Protein AF-A0AAU7E7T4-F1 (afdb_monomer_lite)

Structure (mmCIF, N/CA/C/O backbone):
data_AF-A0AAU7E7T4-F1
#
_entry.id   AF-A0AAU7E7T4-F1
#
loop_
_atom_site.group_PDB
_atom_site.id
_atom_site.type_symbol
_atom_site.label_atom_id
_atom_site.label_alt_id
_atom_site.label_comp_id
_atom_site.label_asym_id
_atom_site.label_entity_id
_atom_site.label_seq_id
_atom_site.pdbx_PDB_ins_code
_atom_site.Cartn_x
_atom_site.Cartn_y
_atom_site.Cartn_z
_atom_site.occupancy
_atom_site.B_iso_or_equiv
_atom_site.auth_seq_id
_atom_site.auth_comp_id
_atom_site.auth_asym_id
_atom_site.auth_atom_id
_atom_site.pdbx_PDB_model_num
ATOM 1 N N . MET A 1 1 ? 38.487 -10.886 -16.137 1.00 56.91 1 MET A N 1
ATOM 2 C CA . MET A 1 1 ? 37.090 -10.856 -15.664 1.00 56.91 1 MET A CA 1
ATOM 3 C C . MET A 1 1 ? 36.804 -9.420 -15.278 1.00 56.91 1 MET A C 1
ATOM 5 O O . MET A 1 1 ? 37.595 -8.871 -14.516 1.00 56.91 1 MET A O 1
ATOM 9 N N . SER A 1 2 ? 35.806 -8.780 -15.891 1.00 64.19 2 SER A N 1
ATOM 10 C CA . SER A 1 2 ? 35.296 -7.503 -15.384 1.00 64.19 2 SER A CA 1
ATOM 11 C C . SER A 1 2 ? 34.787 -7.747 -13.966 1.00 64.19 2 SER A C 1
ATOM 13 O O . SER A 1 2 ? 34.156 -8.765 -13.691 1.00 64.19 2 SER A O 1
ATOM 15 N N . ASP A 1 3 ? 35.169 -6.873 -13.043 1.00 92.00 3 ASP A N 1
ATOM 16 C CA . ASP A 1 3 ? 34.709 -6.958 -11.664 1.00 92.00 3 ASP A CA 1
ATOM 17 C C . ASP A 1 3 ? 33.336 -6.277 -11.621 1.00 92.00 3 ASP A C 1
ATOM 19 O O . ASP A 1 3 ? 33.257 -5.055 -11.768 1.00 92.00 3 ASP A O 1
ATOM 23 N N . THR A 1 4 ? 32.261 -7.060 -11.518 1.00 95.50 4 THR A N 1
ATOM 24 C CA . THR A 1 4 ? 30.876 -6.568 -11.594 1.00 95.50 4 THR A CA 1
ATOM 25 C C . THR A 1 4 ? 30.147 -6.663 -10.252 1.00 95.50 4 THR A C 1
ATOM 27 O O . THR A 1 4 ? 30.606 -7.309 -9.305 1.00 95.50 4 THR A O 1
ATOM 30 N N . TYR A 1 5 ? 29.017 -5.965 -10.130 1.00 96.19 5 TYR A N 1
ATOM 31 C CA . TYR A 1 5 ? 28.064 -6.114 -9.025 1.00 96.19 5 TYR A CA 1
ATOM 32 C C . TYR A 1 5 ? 26.619 -6.041 -9.532 1.00 96.19 5 TYR A C 1
ATOM 34 O O . TYR A 1 5 ? 26.362 -5.480 -10.593 1.00 96.19 5 TYR A O 1
ATOM 42 N N . MET A 1 6 ? 25.675 -6.607 -8.773 1.00 97.19 6 MET A N 1
ATOM 43 C CA . MET A 1 6 ? 24.253 -6.618 -9.134 1.00 97.19 6 MET A CA 1
ATOM 44 C C . MET A 1 6 ? 23.502 -5.445 -8.510 1.00 97.19 6 MET A C 1
ATOM 46 O O . MET A 1 6 ? 23.597 -5.208 -7.302 1.00 97.19 6 MET A O 1
ATOM 50 N N . ILE A 1 7 ? 22.670 -4.782 -9.310 1.00 97.50 7 ILE A N 1
ATOM 51 C CA . ILE A 1 7 ? 21.634 -3.861 -8.828 1.00 97.50 7 ILE A CA 1
ATOM 52 C C . ILE A 1 7 ? 20.259 -4.314 -9.317 1.00 97.50 7 ILE A C 1
ATOM 54 O O . ILE A 1 7 ? 20.142 -4.974 -10.345 1.00 97.50 7 ILE A O 1
ATOM 58 N N . TYR A 1 8 ? 19.209 -3.967 -8.571 1.00 97.06 8 TYR A N 1
ATOM 59 C CA . TYR A 1 8 ? 17.855 -4.474 -8.812 1.00 97.06 8 TYR A CA 1
ATOM 60 C C . TYR A 1 8 ? 16.842 -3.353 -9.008 1.00 97.06 8 TYR A C 1
ATOM 62 O O . TYR A 1 8 ? 16.699 -2.470 -8.150 1.00 97.06 8 TYR A O 1
ATOM 70 N N . ALA A 1 9 ? 16.065 -3.471 -10.081 1.00 97.12 9 ALA A N 1
ATOM 71 C CA . ALA A 1 9 ? 14.915 -2.635 -10.383 1.00 97.12 9 ALA A CA 1
ATOM 72 C C . ALA A 1 9 ? 13.805 -2.812 -9.312 1.00 97.12 9 ALA A C 1
ATOM 74 O O . ALA A 1 9 ? 13.878 -3.707 -8.453 1.00 97.12 9 ALA A O 1
ATOM 75 N N . PRO A 1 10 ? 12.761 -1.965 -9.282 1.00 96.56 10 PRO A N 1
ATOM 76 C CA . PRO A 1 10 ? 11.707 -2.055 -8.273 1.00 96.56 10 PRO A CA 1
ATOM 77 C C . PRO A 1 10 ? 10.870 -3.326 -8.355 1.00 96.56 10 PRO A C 1
ATOM 79 O O . PRO A 1 10 ? 10.298 -3.700 -7.349 1.00 96.56 10 PRO A O 1
ATOM 82 N N . ASN A 1 11 ? 10.844 -4.039 -9.473 1.00 95.00 11 ASN A N 1
ATOM 83 C CA . ASN A 1 11 ? 10.134 -5.314 -9.598 1.00 95.00 11 ASN A CA 1
ATOM 84 C C . ASN A 1 11 ? 11.015 -6.550 -9.325 1.00 95.00 11 ASN A C 1
ATOM 86 O O . ASN A 1 11 ? 10.590 -7.683 -9.550 1.00 95.00 11 ASN A O 1
ATOM 90 N N . GLY A 1 12 ? 12.248 -6.337 -8.853 1.00 94.12 12 GLY A N 1
ATOM 91 C CA . GLY A 1 12 ? 13.183 -7.400 -8.488 1.00 94.12 12 GLY A CA 1
ATOM 92 C C . GLY A 1 12 ? 14.020 -7.961 -9.637 1.00 94.12 12 GLY A C 1
ATOM 93 O O . GLY A 1 12 ? 14.855 -8.822 -9.380 1.00 94.12 12 GLY A O 1
ATOM 94 N N . LEU A 1 13 ? 13.855 -7.472 -10.870 1.00 95.00 13 LEU A N 1
ATOM 95 C CA . LEU A 1 13 ? 14.745 -7.840 -11.973 1.00 95.00 13 LEU A CA 1
ATOM 96 C C . LEU A 1 13 ? 16.111 -7.162 -11.791 1.00 95.00 13 LEU A C 1
ATOM 98 O O . LEU A 1 13 ? 16.186 -5.974 -11.460 1.00 95.00 13 LEU A O 1
ATOM 102 N N . GLY A 1 14 ? 17.180 -7.944 -11.934 1.00 95.25 14 GLY A N 1
ATOM 103 C CA . GLY A 1 14 ? 18.554 -7.521 -11.674 1.00 95.25 14 GLY A CA 1
ATOM 104 C C . GLY A 1 14 ? 19.357 -7.306 -12.951 1.00 95.25 14 GLY A C 1
ATOM 105 O O . GLY A 1 14 ? 19.127 -7.989 -13.945 1.00 95.25 14 GLY A O 1
ATOM 106 N N . VAL A 1 15 ? 20.319 -6.390 -12.893 1.00 97.31 15 VAL A N 1
ATOM 107 C CA . VAL A 1 15 ? 21.300 -6.127 -13.955 1.00 97.31 15 VAL A CA 1
ATOM 108 C C . VAL A 1 15 ? 22.709 -6.106 -13.365 1.00 97.31 15 VAL A C 1
ATOM 110 O O . VAL A 1 15 ? 22.899 -5.704 -12.211 1.00 97.31 15 VAL A O 1
ATOM 113 N N . GLU A 1 16 ? 23.688 -6.537 -14.156 1.00 97.38 16 GLU A N 1
ATOM 114 C CA . GLU A 1 16 ? 25.103 -6.459 -13.793 1.00 97.38 16 GLU A CA 1
ATOM 115 C C . GLU A 1 16 ? 25.667 -5.076 -14.121 1.00 97.38 16 GLU A C 1
ATOM 117 O O . GLU A 1 16 ? 25.317 -4.469 -15.132 1.00 97.38 16 GLU A O 1
ATOM 122 N N . VAL A 1 17 ? 26.571 -4.592 -13.272 1.00 97.44 17 VAL A N 1
ATOM 123 C CA . VAL A 1 17 ? 27.233 -3.295 -13.423 1.00 97.44 17 VAL A CA 1
ATOM 124 C C . VAL A 1 17 ? 28.739 -3.474 -13.353 1.00 97.44 17 VAL A C 1
ATOM 126 O O . VAL A 1 17 ? 29.242 -4.041 -12.381 1.00 97.44 17 VAL A O 1
ATOM 129 N N . ASP A 1 18 ? 29.471 -2.950 -14.333 1.00 96.38 18 ASP A N 1
ATOM 130 C CA . ASP A 1 18 ? 30.933 -2.885 -14.272 1.00 96.38 18 ASP A CA 1
ATOM 131 C C . ASP A 1 18 ? 31.388 -1.857 -13.223 1.00 96.38 18 ASP A C 1
ATOM 133 O O . ASP A 1 18 ? 31.014 -0.682 -13.270 1.00 96.38 18 ASP A O 1
ATOM 137 N N . LYS A 1 19 ? 32.220 -2.280 -12.264 1.00 94.12 19 LYS A N 1
ATOM 138 C CA . LYS A 1 19 ? 32.663 -1.419 -11.153 1.00 94.12 19 LYS A CA 1
ATOM 139 C C . LYS A 1 19 ? 33.548 -0.247 -11.579 1.00 94.12 19 LYS A C 1
ATOM 141 O O . LYS A 1 19 ? 33.670 0.711 -10.820 1.00 94.12 19 LYS A O 1
ATOM 146 N N . LYS A 1 20 ? 34.218 -0.324 -12.731 1.00 92.94 20 LYS A N 1
ATOM 147 C CA . LYS A 1 20 ? 35.139 0.718 -13.209 1.00 92.94 20 LYS A CA 1
ATOM 148 C C . LYS A 1 20 ? 34.425 1.724 -14.096 1.00 92.94 20 LYS A C 1
ATOM 150 O O . LYS A 1 20 ? 34.681 2.919 -13.975 1.00 92.94 20 LYS A O 1
ATOM 155 N N . THR A 1 21 ? 33.567 1.249 -14.995 1.00 92.88 21 THR A N 1
ATOM 156 C CA . THR A 1 21 ? 32.912 2.099 -15.998 1.00 92.88 21 THR A CA 1
ATOM 157 C C . THR A 1 21 ? 31.514 2.551 -15.578 1.00 92.88 21 THR A C 1
ATOM 159 O O . THR A 1 21 ? 31.017 3.536 -16.123 1.00 92.88 21 THR A O 1
ATOM 162 N N . ASN A 1 22 ? 30.895 1.887 -14.591 1.00 91.44 22 ASN A N 1
ATOM 163 C CA . ASN A 1 22 ? 29.469 2.009 -14.259 1.00 91.44 22 ASN A CA 1
ATOM 164 C C . ASN A 1 22 ? 28.547 1.714 -15.455 1.00 91.44 22 ASN A C 1
ATOM 166 O O . ASN A 1 22 ? 27.417 2.204 -15.518 1.00 91.44 22 ASN A O 1
ATOM 170 N N . GLU A 1 23 ? 29.020 0.929 -16.421 1.00 94.38 23 GLU A N 1
ATOM 171 C CA . GLU A 1 23 ? 28.179 0.428 -17.501 1.00 94.38 23 GLU A CA 1
ATOM 172 C C . GLU A 1 23 ? 27.262 -0.668 -16.967 1.00 94.38 23 GLU A C 1
ATOM 174 O O . GLU A 1 23 ? 27.696 -1.546 -16.221 1.00 94.38 23 GLU A O 1
ATOM 179 N N . ILE A 1 24 ? 25.988 -0.594 -17.350 1.00 96.44 24 ILE A N 1
ATOM 180 C CA . ILE A 1 24 ? 24.985 -1.603 -17.022 1.00 96.44 24 ILE A CA 1
ATOM 181 C C . ILE A 1 24 ? 24.890 -2.586 -18.186 1.00 96.44 24 ILE A C 1
ATOM 183 O O . ILE A 1 24 ? 24.681 -2.183 -19.332 1.00 96.44 24 ILE A O 1
ATOM 187 N N . TYR A 1 25 ? 24.983 -3.873 -17.877 1.00 95.88 25 TYR A N 1
ATOM 188 C CA . TYR A 1 25 ? 24.709 -4.957 -18.808 1.00 95.88 25 TYR A CA 1
ATOM 189 C C . TYR A 1 25 ? 23.229 -5.335 -18.717 1.00 95.88 25 TYR A C 1
ATOM 191 O O . TYR A 1 25 ? 22.814 -6.123 -17.865 1.00 95.88 25 TYR A O 1
ATOM 199 N N . PHE A 1 26 ? 22.423 -4.721 -19.585 1.00 96.94 26 PHE A N 1
ATOM 200 C CA . PHE A 1 26 ? 20.995 -5.014 -19.698 1.00 96.94 26 PHE A CA 1
ATOM 201 C C . PHE A 1 26 ? 20.744 -6.394 -20.322 1.00 96.94 26 PHE A C 1
ATOM 203 O O . PHE A 1 26 ? 21.544 -6.903 -21.112 1.00 96.94 26 PHE A O 1
ATOM 210 N N . ALA A 1 27 ? 19.600 -6.986 -19.984 1.00 94.56 27 ALA A N 1
ATOM 211 C CA . ALA A 1 27 ? 19.126 -8.227 -20.575 1.00 94.56 27 ALA A CA 1
ATOM 212 C C . ALA A 1 27 ? 18.976 -8.095 -22.099 1.00 94.56 27 ALA A C 1
ATOM 214 O O . ALA A 1 27 ? 18.645 -7.027 -22.622 1.00 94.56 27 ALA A O 1
ATOM 215 N N . GLN A 1 28 ? 19.196 -9.205 -22.810 1.00 91.38 28 GLN A N 1
ATOM 216 C CA . GLN A 1 28 ? 19.092 -9.233 -24.268 1.00 91.38 28 GLN A CA 1
ATOM 217 C C . GLN A 1 28 ? 17.696 -8.796 -24.731 1.00 91.38 28 GLN A C 1
ATOM 219 O O . GLN A 1 28 ? 16.678 -9.255 -24.210 1.00 91.38 28 GLN A O 1
ATOM 224 N N . SER A 1 29 ? 17.676 -7.924 -25.737 1.00 89.12 29 SER A N 1
ATOM 225 C CA . SER A 1 29 ? 16.465 -7.453 -26.405 1.00 89.12 29 SER A CA 1
ATOM 226 C C . SER A 1 29 ? 16.339 -8.113 -27.776 1.00 89.12 29 SER A C 1
ATOM 228 O O . SER A 1 29 ? 17.338 -8.299 -28.471 1.00 89.12 29 SER A O 1
ATOM 230 N N . ALA A 1 30 ? 15.108 -8.442 -28.175 1.00 90.38 30 ALA A N 1
ATOM 231 C CA . ALA A 1 30 ? 14.812 -8.863 -29.544 1.00 90.38 30 ALA A CA 1
ATOM 232 C C . ALA A 1 30 ? 14.915 -7.688 -30.535 1.00 90.38 30 ALA A C 1
ATOM 234 O O . ALA A 1 30 ? 15.243 -7.885 -31.704 1.00 90.38 30 ALA A O 1
ATOM 235 N N . ASP A 1 31 ? 14.662 -6.468 -30.057 1.00 93.88 31 ASP A N 1
ATOM 236 C CA . ASP A 1 31 ? 14.758 -5.246 -30.845 1.00 93.88 31 ASP A CA 1
ATOM 237 C C . ASP A 1 31 ? 16.157 -4.623 -30.751 1.00 93.88 31 ASP A C 1
ATOM 239 O O . ASP A 1 31 ? 16.788 -4.692 -29.692 1.00 93.88 31 ASP A O 1
ATOM 243 N N . PRO A 1 32 ? 16.630 -3.922 -31.799 1.00 95.88 32 PRO A N 1
ATOM 244 C CA . PRO A 1 32 ? 17.852 -3.130 -31.717 1.00 95.88 32 PRO A CA 1
ATOM 245 C C . PRO A 1 32 ? 17.785 -2.092 -30.587 1.00 95.88 32 PRO A C 1
ATOM 247 O O . PRO A 1 32 ? 16.835 -1.309 -30.515 1.00 95.88 32 PRO A O 1
ATOM 250 N N . VAL A 1 33 ? 18.825 -2.048 -29.752 1.00 96.81 33 VAL A N 1
ATOM 251 C CA . VAL A 1 33 ? 19.009 -1.104 -28.629 1.00 96.81 33 VAL A CA 1
ATOM 252 C C . VAL A 1 33 ? 20.289 -0.271 -28.825 1.00 96.81 33 VAL A C 1
ATOM 254 O O . VAL A 1 33 ? 20.937 -0.382 -29.871 1.00 96.81 33 VAL A O 1
ATOM 257 N N . GLY A 1 34 ? 20.647 0.605 -27.880 1.00 95.44 34 GLY A N 1
ATOM 258 C CA . GLY A 1 34 ? 21.859 1.441 -27.959 1.00 95.44 34 GLY A CA 1
ATOM 259 C C . GLY A 1 34 ? 21.604 2.949 -28.050 1.00 95.44 34 GLY A C 1
ATOM 260 O O . GLY A 1 34 ? 22.381 3.751 -27.535 1.00 95.44 34 GLY A O 1
ATOM 261 N N . LYS A 1 35 ? 20.498 3.366 -28.682 1.00 97.12 35 LYS A N 1
ATOM 262 C CA . LYS A 1 35 ? 20.165 4.789 -28.899 1.00 97.12 35 LYS A CA 1
ATOM 263 C C . LYS A 1 35 ? 19.923 5.541 -27.589 1.00 97.12 35 LYS A C 1
ATOM 265 O O . LYS A 1 35 ? 20.251 6.721 -27.494 1.00 97.12 35 LYS A O 1
ATOM 270 N N . TYR A 1 36 ? 19.353 4.860 -26.595 1.00 96.88 36 TYR A N 1
ATOM 271 C CA . TYR A 1 36 ? 18.909 5.447 -25.328 1.00 96.88 36 TYR A CA 1
ATOM 272 C C . TYR A 1 36 ? 19.679 4.935 -24.104 1.00 96.88 36 TYR A C 1
ATOM 274 O O . TYR A 1 36 ? 19.449 5.435 -23.005 1.00 96.88 36 TYR A O 1
ATOM 282 N N . THR A 1 37 ? 20.630 4.010 -24.272 1.00 96.69 37 THR A N 1
ATOM 283 C CA . THR A 1 37 ? 21.306 3.302 -23.169 1.00 96.69 37 THR A CA 1
ATOM 284 C C . THR A 1 37 ? 21.889 4.253 -22.134 1.00 96.69 37 THR A C 1
ATOM 286 O O . THR A 1 37 ? 21.665 4.100 -20.941 1.00 96.69 37 THR A O 1
ATOM 289 N N . LYS A 1 38 ? 22.591 5.307 -22.570 1.00 96.00 38 LYS A N 1
ATOM 290 C CA . LYS A 1 38 ? 23.213 6.274 -21.651 1.00 96.00 38 LYS A CA 1
ATOM 291 C C . LYS A 1 38 ? 22.188 7.027 -20.798 1.00 96.00 38 LYS A C 1
ATOM 293 O O . LYS A 1 38 ? 22.482 7.375 -19.656 1.00 96.00 38 LYS A O 1
ATOM 298 N N . GLU A 1 39 ? 21.022 7.338 -21.359 1.00 96.56 39 GLU A N 1
ATOM 299 C CA . GLU A 1 39 ? 19.922 7.949 -20.610 1.00 96.56 39 GLU A CA 1
ATOM 300 C C . GLU A 1 39 ? 19.316 6.926 -19.652 1.00 96.56 39 GLU A C 1
ATOM 302 O O . GLU A 1 39 ? 19.192 7.204 -18.458 1.00 96.56 39 GLU A O 1
ATOM 307 N N . TYR A 1 40 ? 19.021 5.726 -20.155 1.00 97.62 40 TYR A N 1
ATOM 308 C CA . TYR A 1 40 ? 18.374 4.682 -19.379 1.00 97.62 40 TYR A CA 1
ATOM 309 C C . TYR A 1 40 ? 19.218 4.223 -18.187 1.00 97.62 40 TYR A C 1
ATOM 311 O O . TYR A 1 40 ? 18.706 4.133 -17.075 1.00 97.62 40 TYR A O 1
ATOM 319 N N . THR A 1 41 ? 20.535 4.085 -18.363 1.00 97.56 41 THR A N 1
ATOM 320 C CA . THR A 1 41 ? 21.488 3.801 -17.283 1.00 97.56 41 THR A CA 1
ATOM 321 C C . THR A 1 41 ? 21.369 4.798 -16.130 1.00 97.56 41 THR A C 1
ATOM 323 O O . THR A 1 41 ? 21.322 4.398 -14.967 1.00 97.56 41 THR A O 1
ATOM 326 N N . LYS A 1 42 ? 21.254 6.104 -16.417 1.00 97.69 42 LYS A N 1
ATOM 327 C CA . LYS A 1 42 ? 21.091 7.129 -15.368 1.00 97.69 42 LYS A CA 1
ATOM 328 C C . LYS A 1 42 ? 19.773 6.966 -14.618 1.00 97.69 42 LYS A C 1
ATOM 330 O O . LYS A 1 42 ? 19.735 7.119 -13.399 1.00 97.69 42 LYS A O 1
ATOM 335 N N . VAL A 1 43 ? 18.694 6.676 -15.343 1.00 98.31 43 VAL A N 1
ATOM 336 C CA . VAL A 1 43 ? 17.368 6.459 -14.753 1.00 98.31 43 VAL A CA 1
ATOM 337 C C . VAL A 1 43 ? 17.373 5.206 -13.880 1.00 98.31 43 VAL A C 1
ATOM 339 O O . VAL A 1 43 ? 16.853 5.245 -12.766 1.00 98.31 43 VAL A O 1
ATOM 342 N N . PHE A 1 44 ? 18.013 4.128 -14.333 1.00 98.50 44 PHE A N 1
ATOM 343 C CA . PHE A 1 44 ? 18.115 2.883 -13.583 1.00 98.50 44 PHE A CA 1
ATOM 344 C C . PHE A 1 44 ? 18.891 3.073 -12.273 1.00 98.50 44 PHE A C 1
ATOM 346 O O . PHE A 1 44 ? 18.398 2.682 -11.213 1.00 98.50 44 PHE A O 1
ATOM 353 N N . PHE A 1 45 ? 20.047 3.750 -12.300 1.00 98.38 45 PHE A N 1
ATOM 354 C CA . PHE A 1 45 ? 20.773 4.088 -11.069 1.00 98.38 45 PHE A CA 1
ATOM 355 C C . PHE A 1 45 ? 19.946 4.963 -10.130 1.00 98.38 45 PHE A C 1
ATOM 357 O O . PHE A 1 45 ? 19.888 4.680 -8.938 1.00 98.38 45 PHE A O 1
ATOM 364 N N . LYS A 1 46 ? 19.238 5.970 -10.655 1.00 98.44 46 LYS A N 1
ATOM 365 C CA . LYS A 1 46 ? 18.346 6.811 -9.846 1.00 98.44 46 LYS A CA 1
ATOM 366 C C . LYS A 1 46 ? 17.235 5.989 -9.185 1.00 98.44 46 LYS A C 1
ATOM 368 O O . LYS A 1 46 ? 16.943 6.183 -8.008 1.00 98.44 46 LYS A O 1
ATOM 373 N N . ALA A 1 47 ? 16.620 5.059 -9.914 1.00 98.44 47 ALA A N 1
ATOM 374 C CA . ALA A 1 47 ? 15.606 4.155 -9.376 1.00 98.44 47 ALA A CA 1
ATOM 375 C C . ALA A 1 47 ? 16.180 3.255 -8.270 1.00 98.44 47 ALA A C 1
ATOM 377 O O . ALA A 1 47 ? 15.565 3.080 -7.215 1.00 98.44 47 ALA A O 1
ATOM 378 N N . TRP A 1 48 ? 17.380 2.717 -8.485 1.00 97.88 48 TRP A N 1
ATOM 379 C CA . TRP A 1 48 ? 18.086 1.927 -7.485 1.00 97.88 48 TRP A CA 1
ATOM 380 C C . TRP A 1 48 ? 18.420 2.753 -6.232 1.00 97.88 48 TRP A C 1
ATOM 382 O O . TRP A 1 48 ? 18.095 2.320 -5.126 1.00 97.88 48 TRP A O 1
ATOM 392 N N . GLU A 1 49 ? 18.968 3.962 -6.383 1.00 97.94 49 GLU A N 1
ATOM 393 C CA . GLU A 1 49 ? 19.276 4.880 -5.277 1.00 97.94 49 GLU A CA 1
ATOM 394 C C . GLU A 1 49 ? 18.035 5.258 -4.464 1.00 97.94 49 GLU A C 1
ATOM 396 O O . GLU A 1 49 ? 18.097 5.284 -3.235 1.00 97.94 49 GLU A O 1
ATOM 401 N N . ILE A 1 50 ? 16.893 5.508 -5.116 1.00 97.88 50 ILE A N 1
ATOM 402 C CA . ILE A 1 50 ? 15.617 5.771 -4.429 1.00 97.88 50 ILE A CA 1
ATOM 403 C C . ILE A 1 50 ? 15.266 4.611 -3.491 1.00 97.88 50 ILE A C 1
ATOM 405 O O . ILE A 1 50 ? 14.902 4.838 -2.338 1.00 97.88 50 ILE A O 1
ATOM 409 N N . LYS A 1 51 ? 15.414 3.363 -3.953 1.00 95.88 51 LYS A N 1
ATOM 410 C CA . LYS A 1 51 ? 15.147 2.181 -3.121 1.00 95.88 51 LYS A CA 1
ATOM 411 C C . LYS A 1 51 ? 16.139 2.051 -1.966 1.00 95.88 51 LYS A C 1
ATOM 413 O O . LYS A 1 51 ? 15.717 1.727 -0.857 1.00 95.88 51 LYS A O 1
ATOM 418 N N . GLN A 1 52 ? 17.429 2.307 -2.204 1.00 95.81 52 GLN A N 1
ATOM 419 C CA . GLN A 1 52 ? 18.448 2.266 -1.143 1.00 95.81 52 GLN A CA 1
ATOM 420 C C . GLN A 1 52 ? 18.207 3.337 -0.070 1.00 95.81 52 GLN A C 1
ATOM 422 O O . GLN A 1 52 ? 18.481 3.115 1.108 1.00 95.81 52 GLN A O 1
ATOM 427 N N . ASN A 1 53 ? 17.630 4.474 -0.461 1.00 96.12 53 ASN A N 1
ATOM 428 C CA . ASN A 1 53 ? 17.301 5.587 0.424 1.00 96.12 53 ASN A CA 1
ATOM 429 C C . ASN A 1 53 ? 15.844 5.570 0.915 1.00 96.12 53 ASN A C 1
ATOM 431 O O . ASN A 1 53 ? 15.296 6.615 1.263 1.00 96.12 53 ASN A O 1
ATOM 435 N N . SER A 1 54 ? 15.214 4.392 0.979 1.00 96.00 54 SER A N 1
ATOM 436 C CA . SER A 1 54 ? 13.901 4.241 1.612 1.00 96.00 54 SER A CA 1
ATOM 437 C C . SER A 1 54 ? 13.919 4.784 3.053 1.00 96.00 54 SER A C 1
ATOM 439 O O . SER A 1 54 ? 14.880 4.522 3.786 1.00 96.00 54 SER A O 1
ATOM 441 N N . PRO A 1 55 ? 12.841 5.443 3.528 1.00 94.62 55 PRO A N 1
ATOM 442 C CA . PRO A 1 55 ? 12.692 5.797 4.945 1.00 94.62 55 PRO A CA 1
ATOM 443 C C . PRO A 1 55 ? 12.668 4.570 5.871 1.00 94.62 55 PRO A C 1
ATOM 445 O O . PRO A 1 55 ? 12.759 4.709 7.086 1.00 94.62 55 PRO A O 1
ATOM 448 N N . TYR A 1 56 ? 12.553 3.365 5.306 1.00 95.69 56 TYR A N 1
ATOM 449 C CA . TYR A 1 56 ? 12.560 2.092 6.017 1.00 95.69 56 TYR A CA 1
ATOM 450 C C . TYR A 1 56 ? 13.851 1.296 5.785 1.00 95.69 56 TYR A C 1
ATOM 452 O O . TYR A 1 56 ? 13.872 0.085 6.006 1.00 95.69 56 TYR A O 1
ATOM 460 N N . LYS A 1 57 ? 14.930 1.930 5.305 1.00 94.44 57 LYS A N 1
ATOM 461 C CA . LYS A 1 57 ? 16.222 1.258 5.078 1.00 94.44 57 LYS A CA 1
ATOM 462 C C . LYS A 1 57 ? 16.795 0.624 6.352 1.00 94.44 57 LYS A C 1
ATOM 464 O O . LYS A 1 57 ? 17.403 -0.439 6.270 1.00 94.44 57 LYS A O 1
ATOM 469 N N . ASP A 1 58 ? 16.510 1.222 7.510 1.00 95.12 58 ASP A N 1
ATOM 470 C CA . ASP A 1 58 ? 16.965 0.774 8.832 1.00 95.12 58 ASP A CA 1
ATOM 471 C C . ASP A 1 58 ? 16.006 -0.232 9.500 1.00 95.12 58 ASP A C 1
ATOM 473 O O . ASP A 1 58 ? 16.162 -0.566 10.679 1.00 95.12 58 ASP A O 1
ATOM 477 N N . TYR A 1 59 ? 14.993 -0.717 8.771 1.00 95.94 59 TYR A N 1
ATOM 478 C CA . TYR A 1 59 ? 14.086 -1.757 9.248 1.00 95.94 59 TYR A CA 1
ATOM 479 C C . TYR A 1 59 ? 14.854 -3.053 9.527 1.00 95.94 59 TYR A C 1
ATOM 481 O O . TYR A 1 59 ? 15.563 -3.566 8.657 1.00 95.94 59 TYR A O 1
ATOM 489 N N . LYS A 1 60 ? 14.689 -3.601 10.736 1.00 95.38 60 LYS A N 1
ATOM 490 C CA . LYS A 1 60 ? 15.339 -4.843 11.169 1.00 95.38 60 LYS A CA 1
ATOM 491 C C . LYS A 1 60 ? 14.285 -5.907 11.486 1.00 95.38 60 LYS A C 1
ATOM 493 O O . LYS A 1 60 ? 13.586 -5.748 12.490 1.00 95.38 60 LYS A O 1
ATOM 498 N N . PRO A 1 61 ? 14.180 -6.972 10.672 1.00 95.69 61 PRO A N 1
ATOM 499 C CA . PRO A 1 61 ? 13.236 -8.051 10.922 1.00 95.69 61 PRO A CA 1
ATOM 500 C C . PRO A 1 61 ? 13.597 -8.819 12.199 1.00 95.69 61 PRO A C 1
ATOM 502 O O . PRO A 1 61 ? 14.759 -8.864 12.612 1.00 95.69 61 PRO A O 1
ATOM 505 N N . LYS A 1 62 ? 12.595 -9.444 12.821 1.00 95.88 62 LYS A N 1
ATOM 506 C CA . LYS A 1 62 ? 12.758 -10.339 13.973 1.00 95.88 62 LYS A CA 1
ATOM 507 C C . LYS A 1 62 ? 12.112 -11.681 13.653 1.00 95.88 62 LYS A C 1
ATOM 509 O O . LYS A 1 62 ? 10.915 -11.867 13.858 1.00 95.88 62 LYS A O 1
ATOM 514 N N . TYR A 1 63 ? 12.904 -12.607 13.131 1.00 96.94 63 TYR A N 1
ATOM 515 C CA . TYR A 1 63 ? 12.392 -13.889 12.661 1.00 96.94 63 TYR A CA 1
ATOM 516 C C . TYR A 1 63 ? 11.982 -14.815 13.811 1.00 96.94 63 TYR A C 1
ATOM 518 O O . TYR A 1 63 ? 12.659 -14.881 14.838 1.00 96.94 63 TYR A O 1
ATOM 526 N N . LEU A 1 64 ? 10.862 -15.519 13.637 1.00 95.81 64 LEU A N 1
ATOM 527 C CA . LEU A 1 64 ? 10.481 -16.636 14.499 1.00 95.81 64 LEU A CA 1
ATOM 528 C C . LEU A 1 64 ? 11.399 -17.837 14.225 1.00 95.81 64 LEU A C 1
ATOM 530 O O . LEU A 1 64 ? 11.717 -18.115 13.069 1.00 95.81 64 LEU A O 1
ATOM 534 N N . ASP A 1 65 ? 11.809 -18.548 15.280 1.00 94.50 65 ASP A N 1
ATOM 535 C CA . ASP A 1 65 ? 12.689 -19.716 15.160 1.00 94.50 65 ASP A CA 1
ATOM 536 C C . ASP A 1 65 ? 11.875 -21.028 15.081 1.00 94.50 65 ASP A C 1
ATOM 538 O O . ASP A 1 65 ? 11.200 -21.365 16.063 1.00 94.50 65 ASP A O 1
ATOM 542 N N . PRO A 1 66 ? 11.905 -21.762 13.950 1.00 93.94 66 PRO A N 1
ATOM 543 C CA . PRO A 1 66 ? 11.239 -23.053 13.785 1.00 93.94 66 PRO A CA 1
ATOM 544 C C . PRO A 1 66 ? 11.864 -24.210 14.575 1.00 93.94 66 PRO A C 1
ATOM 546 O O . PRO A 1 66 ? 11.227 -25.260 14.692 1.00 93.94 66 PRO A O 1
ATOM 549 N N . ASN A 1 67 ? 13.073 -24.059 15.117 1.00 92.81 67 ASN A N 1
ATOM 550 C CA . ASN A 1 67 ? 13.743 -25.123 15.858 1.00 92.81 67 ASN A CA 1
ATOM 551 C C . ASN A 1 67 ? 13.244 -25.242 17.307 1.00 92.81 67 ASN A C 1
ATOM 553 O O . ASN A 1 67 ? 12.737 -24.299 17.918 1.00 92.81 67 ASN A O 1
ATOM 557 N N . PHE A 1 68 ? 13.425 -26.434 17.879 1.00 87.62 68 PHE A N 1
ATOM 558 C CA . PHE A 1 68 ? 13.164 -26.708 19.289 1.00 87.62 68 PHE A CA 1
ATOM 559 C C . PHE A 1 68 ? 14.481 -26.821 20.049 1.00 87.62 68 PHE A C 1
ATOM 561 O O . PHE A 1 68 ? 15.310 -27.670 19.722 1.00 87.62 68 PHE A O 1
ATOM 568 N N . TYR A 1 69 ? 14.633 -26.025 21.106 1.00 87.19 69 TYR A N 1
ATOM 569 C CA . TYR A 1 69 ? 15.769 -26.116 22.019 1.00 87.19 69 TYR A CA 1
ATOM 570 C C . TYR A 1 69 ? 15.278 -26.467 23.423 1.00 87.19 69 TYR A C 1
ATOM 572 O O . TYR A 1 69 ? 14.331 -25.874 23.944 1.00 87.19 69 TYR A O 1
ATOM 580 N N . THR A 1 70 ? 15.909 -27.465 24.039 1.00 84.69 70 THR A N 1
ATOM 581 C CA . THR A 1 70 ? 15.575 -27.909 25.396 1.00 84.69 70 THR A CA 1
ATOM 582 C C . THR A 1 70 ? 15.753 -26.758 26.386 1.00 84.69 70 THR A C 1
ATOM 584 O O . THR A 1 70 ? 16.844 -26.214 26.509 1.00 84.69 70 THR A O 1
ATOM 587 N N . GLY A 1 71 ? 14.692 -26.416 27.121 1.00 82.44 71 GLY A N 1
ATOM 588 C CA . GLY A 1 71 ? 14.703 -25.323 28.102 1.00 82.44 71 GLY A CA 1
ATOM 589 C C . GLY A 1 71 ? 14.307 -23.951 27.547 1.00 82.44 71 GLY A C 1
ATOM 590 O O . GLY A 1 71 ? 14.170 -23.013 28.329 1.00 82.44 71 GLY A O 1
ATOM 591 N N . GLU A 1 72 ? 14.052 -23.831 26.240 1.00 82.81 72 GLU A N 1
ATOM 592 C CA . GLU A 1 72 ? 13.582 -22.594 25.612 1.00 82.81 72 GLU A CA 1
ATOM 593 C C . GLU A 1 72 ? 12.112 -22.682 25.184 1.00 82.81 72 GLU A C 1
ATOM 595 O O . GLU A 1 72 ? 11.570 -23.749 24.882 1.00 82.81 72 GLU A O 1
ATOM 600 N N . ARG A 1 73 ? 11.435 -21.528 25.149 1.00 82.75 73 ARG A N 1
ATOM 601 C CA . ARG A 1 73 ? 10.053 -21.447 24.672 1.00 82.75 73 ARG A CA 1
ATOM 602 C C . ARG A 1 73 ? 10.043 -21.477 23.143 1.00 82.75 73 ARG A C 1
ATOM 604 O O . ARG A 1 73 ? 10.476 -20.524 22.507 1.00 82.75 73 ARG A O 1
ATOM 611 N N . SER A 1 74 ? 9.480 -22.539 22.569 1.00 89.31 74 SER A N 1
ATOM 612 C CA . SER A 1 74 ? 9.259 -22.645 21.121 1.00 89.31 74 SER A CA 1
ATOM 613 C C . SER A 1 74 ? 8.359 -21.521 20.592 1.00 89.31 74 SER A C 1
ATOM 615 O O . SER A 1 74 ? 7.376 -21.136 21.236 1.00 89.31 74 SER A O 1
ATOM 617 N N . THR A 1 75 ? 8.654 -21.046 19.379 1.00 93.81 75 THR A N 1
ATOM 618 C CA . THR A 1 75 ? 7.801 -20.093 18.651 1.00 93.81 75 THR A CA 1
ATOM 619 C C . THR A 1 75 ? 6.655 -20.770 17.888 1.00 93.81 75 THR A C 1
ATOM 621 O O . THR A 1 75 ? 5.809 -20.077 17.327 1.00 93.81 75 THR A O 1
ATOM 624 N N . LEU A 1 76 ? 6.567 -22.109 17.901 1.00 93.81 76 LEU A N 1
ATOM 625 C CA . LEU A 1 76 ? 5.568 -22.864 17.134 1.00 93.81 76 LEU A CA 1
ATOM 626 C C . LEU A 1 76 ? 4.133 -22.445 17.474 1.00 93.81 76 LEU A C 1
ATOM 628 O O . LEU A 1 76 ? 3.297 -22.352 16.580 1.00 93.81 76 LEU A O 1
ATOM 632 N N . LEU A 1 77 ? 3.838 -22.184 18.751 1.00 93.44 77 LEU A N 1
ATOM 633 C CA . LEU A 1 77 ? 2.495 -21.777 19.169 1.00 93.44 77 LEU A CA 1
ATOM 634 C C . LEU A 1 77 ? 2.132 -20.381 18.641 1.00 93.44 77 LEU A C 1
ATOM 636 O O . LEU A 1 77 ? 1.014 -20.190 18.177 1.00 93.44 77 LEU A O 1
ATOM 640 N N . GLU A 1 78 ? 3.080 -19.437 18.673 1.00 95.31 78 GLU A N 1
ATOM 641 C CA . GLU A 1 78 ? 2.917 -18.093 18.092 1.00 95.31 78 GLU A CA 1
ATOM 642 C C . GLU A 1 78 ? 2.694 -18.190 16.577 1.00 95.31 78 GLU A C 1
ATOM 644 O O . GLU A 1 78 ? 1.762 -17.590 16.048 1.00 95.31 78 GLU A O 1
ATOM 649 N N . PHE A 1 79 ? 3.483 -19.022 15.890 1.00 97.06 79 PHE A N 1
ATOM 650 C CA . PHE A 1 79 ? 3.303 -19.280 14.465 1.00 97.06 79 PHE A CA 1
ATOM 651 C C . PHE A 1 79 ? 1.940 -19.913 14.149 1.00 97.06 79 PHE A C 1
ATOM 653 O O . PHE A 1 79 ? 1.269 -19.448 13.236 1.00 97.06 79 PHE A O 1
ATOM 660 N N . LYS A 1 80 ? 1.506 -20.956 14.870 1.00 96.69 80 LYS A N 1
ATOM 661 C CA . LYS A 1 80 ? 0.231 -21.641 14.588 1.00 96.69 80 LYS A CA 1
ATOM 662 C C . LYS A 1 80 ? -0.981 -20.757 14.861 1.00 96.69 80 LYS A C 1
ATOM 664 O O . LYS A 1 80 ? -1.939 -20.795 14.091 1.00 96.69 80 LYS A O 1
ATOM 669 N N . ASP A 1 81 ? -0.916 -19.936 15.905 1.00 95.94 81 ASP A N 1
ATOM 670 C CA . ASP A 1 81 ? -1.914 -18.906 16.174 1.00 95.94 81 ASP A CA 1
ATOM 671 C C . ASP A 1 81 ? -1.997 -17.903 15.010 1.00 95.94 81 ASP A C 1
ATOM 673 O O . ASP A 1 81 ? -3.078 -17.714 14.452 1.00 95.94 81 ASP A O 1
ATOM 677 N N . TRP A 1 82 ? -0.860 -17.364 14.549 1.00 96.94 82 TRP A N 1
ATOM 678 C CA . TRP A 1 82 ? -0.822 -16.478 13.381 1.00 96.94 82 TRP A CA 1
ATOM 679 C C . TRP A 1 82 ? -1.316 -17.178 12.104 1.00 96.94 82 TRP A C 1
ATOM 681 O O . TRP A 1 82 ? -2.209 -16.672 11.438 1.00 96.94 82 TRP A O 1
ATOM 691 N N . GLN A 1 83 ? -0.820 -18.371 11.777 1.00 96.44 83 GLN A N 1
ATOM 692 C CA . GLN A 1 83 ? -1.226 -19.136 10.592 1.00 96.44 83 GLN A CA 1
ATOM 693 C C . GLN A 1 83 ? -2.748 -19.322 10.520 1.00 96.44 83 GLN A C 1
ATOM 695 O O . GLN A 1 83 ? -3.339 -19.217 9.445 1.00 96.44 83 GLN A O 1
ATOM 700 N N . SER A 1 84 ? -3.392 -19.561 11.665 1.00 96.00 84 SER A N 1
ATOM 701 C CA . SER A 1 84 ? -4.828 -19.833 11.727 1.00 96.00 84 SER A CA 1
ATOM 702 C C . SER A 1 84 ? -5.715 -18.647 11.336 1.00 96.00 84 SER A C 1
ATOM 704 O O . SER A 1 84 ? -6.859 -18.864 10.932 1.00 96.00 84 SER A O 1
ATOM 706 N N . ILE A 1 85 ? -5.211 -17.407 11.408 1.00 95.94 85 ILE A N 1
ATOM 707 C CA . ILE A 1 85 ? -6.029 -16.218 11.123 1.00 95.94 85 ILE A CA 1
ATOM 708 C C . ILE A 1 85 ? -6.377 -16.095 9.636 1.00 95.94 85 ILE A C 1
ATOM 710 O O . ILE A 1 85 ? -7.391 -15.491 9.311 1.00 95.94 85 ILE A O 1
ATOM 714 N N . TYR A 1 86 ? -5.569 -16.681 8.746 1.00 96.12 86 TYR A N 1
ATOM 715 C CA . TYR A 1 86 ? -5.783 -16.634 7.294 1.00 96.12 86 TYR A CA 1
ATOM 716 C C . TYR A 1 86 ? -6.735 -17.721 6.776 1.00 96.12 86 TYR A C 1
ATOM 718 O O . TYR A 1 86 ? -7.074 -17.729 5.597 1.00 96.12 86 TYR A O 1
ATOM 726 N N . LEU A 1 87 ? -7.189 -18.633 7.644 1.00 93.44 87 LEU A N 1
ATOM 727 C CA . LEU A 1 87 ? -8.202 -19.645 7.308 1.00 93.44 87 LEU A CA 1
ATOM 728 C C . LEU A 1 87 ? -9.638 -19.103 7.388 1.00 93.44 87 LEU A C 1
ATOM 730 O O . LEU A 1 87 ? -10.589 -19.849 7.165 1.00 93.44 87 LEU A O 1
ATOM 734 N N . LYS A 1 88 ? -9.810 -17.846 7.806 1.00 92.38 88 LYS A N 1
ATOM 735 C CA . LYS A 1 88 ? -11.105 -17.204 8.043 1.00 92.38 88 LYS A CA 1
ATOM 736 C C . LYS A 1 88 ? -11.024 -15.727 7.673 1.00 92.38 88 LYS A C 1
ATOM 738 O O . LYS A 1 88 ? -9.933 -15.156 7.606 1.00 92.38 88 LYS A O 1
ATOM 743 N N . ASP A 1 89 ? -12.185 -15.101 7.521 1.00 92.12 89 ASP A N 1
ATOM 744 C CA . ASP A 1 89 ? -12.285 -13.645 7.438 1.00 92.12 89 ASP A CA 1
ATOM 745 C C . ASP A 1 89 ? -11.592 -12.980 8.643 1.00 92.12 89 ASP A C 1
ATOM 747 O O . ASP A 1 89 ? -11.654 -13.513 9.763 1.00 92.12 89 ASP A O 1
ATOM 751 N N . PRO A 1 90 ? -10.960 -11.803 8.460 1.00 93.62 90 PRO A N 1
ATOM 752 C CA . PRO A 1 90 ? -10.313 -11.108 9.560 1.00 93.62 90 PRO A CA 1
ATOM 753 C C . PRO A 1 90 ? -11.295 -10.828 10.696 1.00 93.62 90 PRO A C 1
ATOM 755 O O . PRO A 1 90 ? -12.382 -10.278 10.494 1.00 93.62 90 PRO A O 1
ATOM 758 N N . ILE A 1 91 ? -10.880 -11.140 11.924 1.00 92.56 91 ILE A N 1
ATOM 759 C CA . ILE A 1 91 ? -11.677 -10.823 13.107 1.00 92.56 91 ILE A CA 1
ATOM 760 C C . ILE A 1 91 ? -11.797 -9.298 13.212 1.00 92.56 91 ILE A C 1
ATOM 762 O O . ILE A 1 91 ? -10.802 -8.567 13.245 1.00 92.56 91 ILE A O 1
ATOM 766 N N . LYS A 1 92 ? -13.038 -8.816 13.270 1.00 93.75 92 LYS A N 1
ATOM 767 C CA . LYS A 1 92 ? -13.373 -7.396 13.399 1.00 93.75 92 LYS A CA 1
ATOM 768 C C . LYS A 1 92 ? -12.645 -6.768 14.592 1.00 93.75 92 LYS A C 1
ATOM 770 O O . LYS A 1 92 ? -12.740 -7.266 15.711 1.00 93.75 92 LYS A O 1
ATOM 775 N N . GLY A 1 93 ? -11.921 -5.677 14.336 1.00 92.69 93 GLY A N 1
ATOM 776 C CA . GLY A 1 93 ? -11.114 -4.979 15.339 1.00 92.69 93 GLY A CA 1
ATOM 777 C C . GLY A 1 93 ? -9.848 -5.710 15.803 1.00 92.69 93 GLY A C 1
ATOM 778 O O . GLY A 1 93 ? -9.218 -5.232 16.735 1.00 92.69 93 GLY A O 1
ATOM 779 N N . ALA A 1 94 ? -9.459 -6.841 15.200 1.00 94.44 94 ALA A N 1
ATOM 780 C CA . ALA A 1 94 ? -8.226 -7.554 15.560 1.00 94.44 94 ALA A CA 1
ATOM 781 C C . ALA A 1 94 ? -7.022 -7.185 14.680 1.00 94.44 94 ALA A C 1
ATOM 783 O O . ALA A 1 94 ? -5.881 -7.408 15.079 1.00 94.44 94 ALA A O 1
ATOM 784 N N . ILE A 1 95 ? -7.257 -6.642 13.484 1.00 96.12 95 ILE A N 1
ATOM 785 C CA . ILE A 1 95 ? -6.197 -6.213 12.569 1.00 96.12 95 ILE A CA 1
ATOM 786 C C . ILE A 1 95 ? -5.837 -4.766 12.862 1.00 96.12 95 ILE A C 1
ATOM 788 O O . ILE A 1 95 ? -6.699 -3.894 12.820 1.00 96.12 95 ILE A O 1
ATOM 792 N N . ALA A 1 96 ? -4.556 -4.532 13.144 1.00 96.75 96 ALA A N 1
ATOM 793 C CA . ALA A 1 96 ? -4.004 -3.234 13.504 1.00 96.75 96 ALA A CA 1
ATOM 794 C C . ALA A 1 96 ? -4.890 -2.443 14.491 1.00 96.75 96 ALA A C 1
ATOM 796 O O . ALA A 1 96 ? -5.241 -1.288 14.217 1.00 96.75 96 ALA A O 1
ATOM 797 N N . PRO A 1 97 ? -5.269 -3.067 15.622 1.00 96.94 97 PRO A N 1
ATOM 798 C CA . PRO A 1 97 ? -6.323 -2.578 16.498 1.00 96.94 97 PRO A CA 1
ATOM 799 C C . PRO A 1 97 ? -6.002 -1.198 17.061 1.00 96.94 97 PRO A C 1
ATOM 801 O O . PRO A 1 97 ? -4.836 -0.813 17.203 1.00 96.94 97 PRO A O 1
ATOM 804 N N . TRP A 1 98 ? -7.054 -0.474 17.430 1.00 98.00 98 TRP A N 1
ATOM 805 C CA . TRP A 1 98 ? -6.922 0.776 18.156 1.00 98.00 98 TRP A CA 1
ATOM 806 C C . TRP A 1 98 ? -6.702 0.507 19.642 1.00 98.00 98 TRP A C 1
ATOM 808 O O . TRP A 1 98 ? -7.557 -0.087 20.305 1.00 98.00 98 TRP A O 1
ATOM 818 N N . THR A 1 99 ? -5.585 0.979 20.193 1.00 98.06 99 THR A N 1
ATOM 819 C CA . THR A 1 99 ? -5.321 0.824 21.634 1.00 98.06 99 THR A CA 1
ATOM 820 C C . THR A 1 99 ? -6.192 1.773 22.458 1.00 98.06 99 THR A C 1
ATOM 822 O O . THR A 1 99 ? -6.733 2.756 21.935 1.00 98.06 99 THR A O 1
ATOM 825 N N . LYS A 1 100 ? -6.353 1.528 23.764 1.00 98.19 100 LYS A N 1
ATOM 826 C CA . LYS A 1 100 ? -7.148 2.437 24.609 1.00 98.19 100 LYS A CA 1
ATOM 827 C C . LYS A 1 100 ? -6.511 3.825 24.680 1.00 98.19 100 LYS A C 1
ATOM 829 O O . LYS A 1 100 ? -7.234 4.821 24.583 1.00 98.19 100 LYS A O 1
ATOM 834 N N . ALA A 1 101 ? -5.181 3.895 24.781 1.00 98.25 101 ALA A N 1
ATOM 835 C CA . ALA A 1 101 ? -4.435 5.150 24.716 1.00 98.25 101 ALA A CA 1
ATOM 836 C C . ALA A 1 101 ? -4.662 5.881 23.383 1.00 98.25 101 ALA A C 1
ATOM 838 O O . ALA A 1 101 ? -4.949 7.079 23.371 1.00 98.25 101 ALA A O 1
ATOM 839 N N . GLU A 1 102 ? -4.595 5.151 22.267 1.00 98.50 102 GLU A N 1
ATOM 840 C CA . GLU A 1 102 ? -4.811 5.692 20.926 1.00 98.50 102 GLU A CA 1
ATOM 841 C C . GLU A 1 102 ? -6.203 6.317 20.774 1.00 98.50 102 GLU A C 1
ATOM 843 O O . GLU A 1 102 ? -6.329 7.470 20.358 1.00 98.50 102 GLU A O 1
ATOM 848 N N . LYS A 1 103 ? -7.253 5.579 21.162 1.00 98.38 103 LYS A N 1
ATOM 849 C CA . LYS A 1 103 ? -8.645 6.049 21.087 1.00 98.38 103 LYS A CA 1
ATOM 850 C C . LYS A 1 103 ? -8.852 7.317 21.898 1.00 98.38 103 LYS A C 1
ATOM 852 O O . LYS A 1 103 ? -9.542 8.229 21.444 1.00 98.38 103 LYS A O 1
ATOM 857 N N . ALA A 1 104 ? -8.298 7.359 23.105 1.00 98.31 104 ALA A N 1
ATOM 858 C CA . ALA A 1 104 ? -8.451 8.501 23.989 1.00 98.31 104 ALA A CA 1
ATOM 859 C C . ALA A 1 104 ? -7.748 9.745 23.432 1.00 98.31 104 ALA A C 1
ATOM 861 O O . ALA A 1 104 ? -8.362 10.808 23.381 1.00 98.31 104 ALA A O 1
ATOM 862 N N . TYR A 1 105 ? -6.518 9.591 22.932 1.00 98.62 105 TYR A N 1
ATOM 863 C CA . TYR A 1 105 ? -5.799 10.672 22.261 1.00 98.62 105 TYR A CA 1
ATOM 864 C C . TYR A 1 105 ? -6.534 11.155 21.004 1.00 98.62 105 TYR A C 1
ATOM 866 O O . TYR A 1 105 ? -6.725 12.350 20.814 1.00 98.62 105 TYR A O 1
ATOM 874 N N . TYR A 1 106 ? -7.020 10.246 20.153 1.00 98.50 106 TYR A N 1
ATOM 875 C CA . TYR A 1 106 ? -7.781 10.637 18.963 1.00 98.50 106 TYR A CA 1
ATOM 876 C C . TYR A 1 106 ? -9.030 11.455 19.327 1.00 98.50 106 TYR A C 1
ATOM 878 O O . TYR A 1 106 ? -9.295 12.501 18.736 1.00 98.50 106 TYR A O 1
ATOM 886 N N . LYS A 1 107 ? -9.780 11.013 20.344 1.00 98.06 107 LYS A N 1
ATOM 887 C CA . LYS A 1 107 ? -10.967 11.722 20.846 1.00 98.06 107 LYS A CA 1
ATOM 888 C C . LYS A 1 107 ? -10.630 13.066 21.497 1.00 98.06 107 LYS A C 1
ATOM 890 O O . LYS A 1 107 ? -11.499 13.931 21.568 1.00 98.06 107 LYS A O 1
ATOM 895 N N . SER A 1 108 ? -9.396 13.268 21.960 1.00 97.81 108 SER A N 1
ATOM 896 C CA . SER A 1 108 ? -8.973 14.547 22.533 1.00 97.81 108 SER A CA 1
ATOM 897 C C . SER A 1 108 ? -8.704 15.622 21.478 1.00 97.81 108 SER A C 1
ATOM 899 O O . SER A 1 108 ? -8.709 16.802 21.831 1.00 97.81 108 SER A O 1
ATOM 901 N N . LEU A 1 109 ? -8.492 15.240 20.211 1.00 97.75 109 LEU A N 1
ATOM 902 C CA . LEU A 1 109 ? -8.292 16.162 19.087 1.00 97.75 109 LEU A CA 1
ATOM 903 C C . LEU A 1 109 ? -9.544 17.022 18.867 1.00 97.75 109 LEU A C 1
ATOM 905 O O . LEU A 1 109 ? -10.665 16.499 18.813 1.00 97.75 109 LEU A O 1
ATOM 909 N N . LYS A 1 110 ? -9.343 18.340 18.756 1.00 95.81 110 LYS A N 1
ATOM 910 C CA . LYS A 1 110 ? -10.393 19.368 18.865 1.00 95.81 110 LYS A CA 1
ATOM 911 C C . LYS A 1 110 ? -10.876 19.899 17.528 1.00 95.81 110 LYS A C 1
ATOM 913 O O . LYS A 1 110 ? -11.871 20.614 17.490 1.00 95.81 110 LYS A O 1
ATOM 918 N N . THR A 1 111 ? -10.178 19.582 16.447 1.00 94.00 111 THR A N 1
ATOM 919 C CA . THR A 1 111 ? -10.519 20.069 15.113 1.00 94.00 111 THR A CA 1
ATOM 920 C C . THR A 1 111 ? -10.619 18.930 14.107 1.00 94.00 111 THR A C 1
ATOM 922 O O . THR A 1 111 ? -9.898 17.930 14.186 1.00 94.00 111 THR A O 1
ATOM 925 N N . LYS A 1 112 ? -11.459 19.134 13.085 1.00 93.75 112 LYS A N 1
ATOM 926 C CA . LYS A 1 112 ? -11.542 18.251 11.916 1.00 93.75 112 LYS A CA 1
ATOM 927 C C . LYS A 1 112 ? -10.166 18.044 11.279 1.00 93.75 112 LYS A C 1
ATOM 929 O O . LYS A 1 112 ? -9.801 16.921 10.956 1.00 93.75 112 LYS A O 1
ATOM 934 N N . ARG A 1 113 ? -9.368 19.109 11.162 1.00 94.12 113 ARG A N 1
ATOM 935 C CA . ARG A 1 113 ? -8.008 19.070 10.603 1.00 94.12 113 ARG A CA 1
ATOM 936 C C . ARG A 1 113 ? -7.079 18.128 11.369 1.00 94.12 113 ARG A C 1
ATOM 938 O O . ARG A 1 113 ? -6.375 17.333 10.750 1.00 94.12 113 ARG A O 1
ATOM 945 N N . GLU A 1 114 ? -7.055 18.214 12.698 1.00 95.62 114 GLU A N 1
ATOM 946 C CA . GLU A 1 114 ? -6.217 17.340 13.529 1.00 95.62 114 GLU A CA 1
ATOM 947 C C . GLU A 1 114 ? -6.599 15.869 13.348 1.00 95.62 114 GLU A C 1
ATOM 949 O O . GLU A 1 114 ? -5.721 15.029 13.142 1.00 95.62 114 GLU A O 1
ATOM 954 N N . ARG A 1 115 ? -7.904 15.568 13.353 1.00 97.50 115 ARG A N 1
ATOM 955 C CA . ARG A 1 115 ? -8.429 14.213 13.125 1.00 97.50 115 ARG A CA 1
ATOM 956 C C . ARG A 1 115 ? -8.132 13.702 11.711 1.00 97.50 115 ARG A C 1
ATOM 958 O O . ARG A 1 115 ? -7.663 12.575 11.561 1.00 97.50 115 ARG A O 1
ATOM 965 N N . TYR A 1 116 ? -8.289 14.550 10.692 1.00 97.38 116 TYR A N 1
ATOM 966 C CA . TYR A 1 116 ? -7.945 14.253 9.296 1.00 97.38 116 TYR A CA 1
ATOM 967 C C . TYR A 1 116 ? -6.463 13.879 9.155 1.00 97.38 116 TYR A C 1
ATOM 969 O O . TYR A 1 116 ? -6.125 12.805 8.655 1.00 97.38 116 TYR A O 1
ATOM 977 N N . LYS A 1 117 ? -5.564 14.742 9.658 1.00 97.62 117 LYS A N 1
ATOM 978 C CA . LYS A 1 117 ? -4.111 14.504 9.668 1.00 97.62 117 LYS A CA 1
ATOM 979 C C . LYS A 1 117 ? -3.776 13.196 10.381 1.00 97.62 117 LYS A C 1
ATOM 981 O O . LYS A 1 117 ? -2.965 12.420 9.875 1.00 97.62 117 LYS A O 1
ATOM 986 N N . TYR A 1 118 ? -4.406 12.938 11.526 1.00 98.38 118 TYR A N 1
ATOM 987 C CA . TYR A 1 118 ? -4.191 11.713 12.286 1.00 98.38 118 TYR A CA 1
ATOM 988 C C . TYR A 1 118 ? -4.552 10.458 11.484 1.00 98.38 118 TYR A C 1
ATOM 990 O O . TYR A 1 118 ? -3.738 9.540 11.395 1.00 98.38 118 TYR A O 1
ATOM 998 N N . LEU A 1 119 ? -5.734 10.424 10.859 1.00 98.38 119 LEU A N 1
ATOM 999 C CA . LEU A 1 119 ? -6.191 9.271 10.078 1.00 98.38 119 LEU A CA 1
ATOM 1000 C C . LEU A 1 119 ? -5.288 8.994 8.866 1.00 98.38 119 LEU A C 1
ATOM 1002 O O . LEU A 1 119 ? -4.962 7.833 8.613 1.00 98.38 119 LEU A O 1
ATOM 1006 N N . ILE A 1 120 ? -4.788 10.031 8.178 1.00 98.25 120 ILE A N 1
ATOM 1007 C CA . ILE A 1 120 ? -3.783 9.843 7.115 1.00 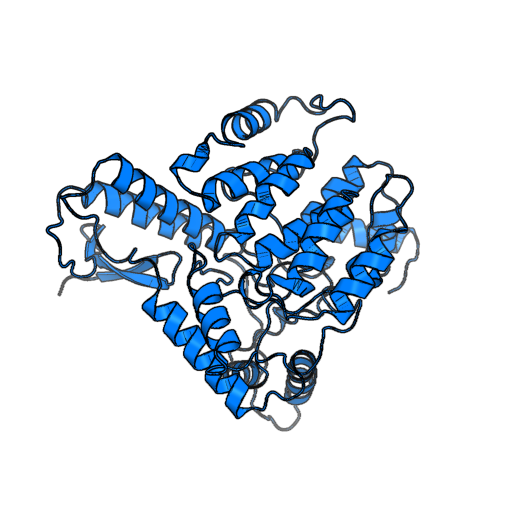98.25 120 ILE A CA 1
ATOM 1008 C C . ILE A 1 120 ? -2.522 9.192 7.683 1.00 98.25 120 ILE A C 1
ATOM 1010 O O . ILE A 1 120 ? -2.041 8.200 7.135 1.00 98.25 120 ILE A O 1
ATOM 1014 N N . ILE A 1 121 ? -1.974 9.727 8.778 1.00 98.12 121 ILE A N 1
ATOM 1015 C CA . ILE A 1 121 ? -0.751 9.186 9.385 1.00 98.12 121 ILE A CA 1
ATOM 1016 C C . ILE A 1 121 ? -0.961 7.723 9.788 1.00 98.12 121 ILE A C 1
ATOM 1018 O O . ILE A 1 121 ? -0.129 6.882 9.445 1.00 98.12 121 ILE A O 1
ATOM 1022 N N . ARG A 1 122 ? -2.091 7.420 10.438 1.00 97.81 122 ARG A N 1
ATOM 1023 C CA . ARG A 1 122 ? -2.465 6.072 10.875 1.00 97.81 122 ARG A CA 1
ATOM 1024 C C . ARG A 1 122 ? -2.628 5.092 9.712 1.00 97.81 122 ARG A C 1
ATOM 1026 O O . ARG A 1 122 ? -2.263 3.928 9.853 1.00 97.81 122 ARG A O 1
ATOM 1033 N N . SER A 1 123 ? -3.146 5.539 8.565 1.00 97.12 123 SER A N 1
ATOM 1034 C CA . SER A 1 123 ? -3.315 4.687 7.375 1.00 97.12 123 SER A CA 1
ATOM 1035 C C . SER A 1 123 ? -1.985 4.162 6.812 1.00 97.12 123 SER A C 1
ATOM 1037 O O . SER A 1 123 ? -1.953 3.119 6.161 1.00 97.12 123 SER A O 1
ATOM 1039 N N . GLY A 1 124 ? -0.883 4.881 7.063 1.00 96.19 124 GLY A N 1
ATOM 1040 C CA . GLY A 1 124 ? 0.430 4.601 6.484 1.00 96.19 124 GLY A CA 1
ATOM 1041 C C . GLY A 1 124 ? 0.611 5.106 5.047 1.00 96.19 124 GLY A C 1
ATOM 1042 O O . GLY A 1 124 ? 1.671 4.880 4.468 1.00 96.19 124 GLY A O 1
ATOM 1043 N N . LEU A 1 125 ? -0.375 5.802 4.467 1.00 97.38 125 LEU A N 1
ATOM 1044 C CA . LEU A 1 125 ? -0.276 6.376 3.123 1.00 97.38 125 LEU A CA 1
ATOM 1045 C C . LEU A 1 125 ? 0.710 7.555 3.076 1.00 97.38 125 LEU A C 1
ATOM 1047 O O . LEU A 1 125 ? 0.729 8.431 3.944 1.00 97.38 125 LEU A O 1
ATOM 1051 N N . ARG A 1 126 ? 1.529 7.585 2.024 1.00 96.56 126 ARG A N 1
ATOM 1052 C CA . ARG A 1 126 ? 2.495 8.645 1.697 1.00 96.56 126 ARG A CA 1
ATOM 1053 C C . ARG A 1 126 ? 2.402 8.943 0.208 1.00 96.56 126 ARG A C 1
ATOM 1055 O O . ARG A 1 126 ? 2.223 8.011 -0.574 1.00 96.56 126 ARG A O 1
ATOM 1062 N N . SER A 1 127 ? 2.548 10.208 -0.168 1.00 97.12 127 SER A N 1
ATOM 1063 C CA . SER A 1 127 ? 2.671 10.611 -1.571 1.00 97.12 127 SER A CA 1
ATOM 1064 C C . SER A 1 127 ? 3.961 10.038 -2.157 1.00 97.12 127 SER A C 1
ATOM 1066 O O . SER A 1 127 ? 5.009 10.112 -1.517 1.00 97.12 127 SER A O 1
ATOM 1068 N N . THR A 1 128 ? 3.891 9.468 -3.362 1.00 96.56 128 THR A N 1
ATOM 1069 C CA . THR A 1 128 ? 5.087 9.002 -4.085 1.00 96.56 128 THR A CA 1
ATOM 1070 C C . THR A 1 128 ? 5.536 9.970 -5.175 1.00 96.56 128 THR A C 1
ATOM 1072 O O . THR A 1 128 ? 6.640 9.852 -5.696 1.00 96.56 128 THR A O 1
ATOM 1075 N N . VAL A 1 129 ? 4.735 10.977 -5.508 1.00 97.44 129 VAL A N 1
ATOM 1076 C CA . VAL A 1 129 ? 5.067 11.954 -6.554 1.00 97.44 129 VAL A CA 1
ATOM 1077 C C . VAL A 1 129 ? 5.886 13.123 -6.012 1.00 97.44 129 VAL A C 1
ATOM 1079 O O . VAL A 1 129 ? 6.882 13.496 -6.634 1.00 97.44 129 VAL A O 1
ATOM 1082 N N . ILE A 1 130 ? 5.557 13.592 -4.808 1.00 97.06 130 ILE A N 1
ATOM 1083 C CA . ILE A 1 130 ? 6.223 14.694 -4.100 1.00 97.06 130 ILE A CA 1
ATOM 1084 C C . ILE A 1 130 ? 6.340 14.387 -2.603 1.00 97.06 130 ILE A C 1
ATOM 1086 O O . ILE A 1 130 ? 5.456 13.735 -2.042 1.00 97.06 130 ILE A O 1
ATOM 1090 N N . ASP A 1 131 ? 7.418 14.836 -1.957 1.00 95.81 131 ASP A N 1
ATOM 1091 C CA . ASP A 1 131 ? 7.555 14.715 -0.503 1.00 95.81 131 ASP A CA 1
ATOM 1092 C C . ASP A 1 131 ? 6.647 15.731 0.200 1.00 95.81 131 ASP A C 1
ATOM 1094 O O . ASP A 1 131 ? 6.603 16.906 -0.165 1.00 95.81 131 ASP A O 1
ATOM 1098 N N . ILE A 1 132 ? 5.901 15.265 1.199 1.00 97.38 132 ILE A N 1
ATOM 1099 C CA . ILE A 1 132 ? 4.955 16.085 1.954 1.00 97.38 132 ILE A CA 1
ATOM 1100 C C . ILE A 1 132 ? 5.296 15.926 3.437 1.00 97.38 132 ILE A C 1
ATOM 1102 O O . ILE A 1 132 ? 5.040 14.856 4.005 1.00 97.38 132 ILE A O 1
ATOM 1106 N N . PRO A 1 133 ? 5.820 16.970 4.101 1.00 95.75 133 PRO A N 1
ATOM 1107 C CA . PRO A 1 133 ? 6.057 16.916 5.535 1.00 95.75 133 PRO A CA 1
ATOM 1108 C C . PRO A 1 133 ? 4.723 16.838 6.284 1.00 95.75 133 PRO A C 1
ATOM 1110 O O . PRO A 1 133 ? 3.725 17.423 5.862 1.00 95.75 133 PRO A O 1
ATOM 1113 N N . TYR A 1 134 ? 4.697 16.172 7.443 1.00 95.06 134 TYR A N 1
ATOM 1114 C CA . TYR A 1 134 ? 3.460 16.015 8.223 1.00 95.06 134 TYR A CA 1
ATOM 1115 C C . TYR A 1 134 ? 2.792 17.343 8.584 1.00 95.06 134 TYR A C 1
ATOM 1117 O O . TYR A 1 134 ? 1.577 17.393 8.763 1.00 95.06 134 TYR A O 1
ATOM 1125 N N . ASP A 1 135 ? 3.549 18.427 8.717 1.00 93.62 135 ASP A N 1
ATOM 1126 C CA . ASP A 1 135 ? 3.008 19.748 9.052 1.00 93.62 135 ASP A CA 1
ATOM 1127 C C . ASP A 1 135 ? 2.257 20.409 7.892 1.00 93.62 135 ASP A C 1
ATOM 1129 O O . ASP A 1 135 ? 1.364 21.223 8.131 1.00 93.62 135 ASP A O 1
ATOM 1133 N N . ALA A 1 136 ? 2.509 19.964 6.658 1.00 96.06 136 ALA A N 1
ATOM 1134 C CA . ALA A 1 136 ? 1.724 20.338 5.488 1.00 96.06 136 ALA A CA 1
ATOM 1135 C C . ALA A 1 136 ? 0.423 19.524 5.343 1.00 96.06 136 ALA A C 1
ATOM 1137 O O . ALA A 1 136 ? -0.424 19.886 4.530 1.00 96.06 136 ALA A O 1
ATOM 1138 N N . TYR A 1 137 ? 0.222 18.444 6.112 1.00 96.56 137 TYR A N 1
ATOM 1139 C CA . TYR A 1 137 ? -0.979 17.608 5.976 1.00 96.56 137 TYR A CA 1
ATOM 1140 C C . TYR A 1 137 ? -2.219 18.410 6.365 1.00 96.56 137 TYR A C 1
ATOM 1142 O O . TYR A 1 137 ? -2.275 18.995 7.455 1.00 96.56 137 TYR A O 1
ATOM 1150 N N . CYS A 1 138 ? -3.219 18.407 5.479 1.00 94.69 138 CYS A N 1
ATOM 1151 C CA . CYS A 1 138 ? -4.464 19.154 5.652 1.00 94.69 138 CYS A CA 1
ATOM 1152 C C . CYS A 1 138 ? -4.228 20.618 6.087 1.00 94.69 138 CYS A C 1
ATOM 1154 O O . CYS A 1 138 ? -4.914 21.134 6.965 1.00 94.69 138 CYS A O 1
ATOM 1156 N N . ASN A 1 139 ? -3.216 21.298 5.541 1.00 91.31 139 ASN A N 1
ATOM 1157 C CA . ASN A 1 139 ? -2.856 22.682 5.868 1.00 91.31 139 ASN A CA 1
ATOM 1158 C C . ASN A 1 139 ? -3.780 23.730 5.208 1.00 91.31 139 ASN A C 1
ATOM 1160 O O . ASN A 1 139 ? -3.341 24.800 4.789 1.00 91.31 139 ASN A O 1
ATOM 1164 N N . VAL A 1 140 ? -5.077 23.435 5.160 1.00 90.00 140 VAL A N 1
ATOM 1165 C CA . VAL A 1 140 ? -6.129 24.315 4.644 1.00 90.00 140 VAL A CA 1
ATOM 1166 C C . VAL A 1 140 ? -7.229 24.516 5.684 1.00 90.00 140 VAL A C 1
ATOM 1168 O O . VAL A 1 140 ? -7.475 23.636 6.512 1.00 90.00 140 VAL A O 1
ATOM 1171 N N . ASP A 1 141 ? -7.858 25.690 5.671 1.00 86.38 141 ASP A N 1
ATOM 1172 C CA . ASP A 1 141 ? -9.072 25.971 6.437 1.00 86.38 141 ASP A CA 1
ATOM 1173 C C . ASP A 1 141 ? -10.314 25.358 5.759 1.00 86.38 141 ASP A C 1
ATOM 1175 O O . ASP A 1 141 ? -10.239 24.769 4.680 1.00 86.38 141 ASP A O 1
ATOM 1179 N N . GLU A 1 142 ? -11.486 25.504 6.378 1.00 79.56 142 GLU A N 1
ATOM 1180 C CA . GLU A 1 142 ? -12.752 24.975 5.841 1.00 79.56 142 GLU A CA 1
ATOM 1181 C C . GLU A 1 142 ? -13.173 25.609 4.504 1.00 79.56 142 GLU A C 1
ATOM 1183 O O . GLU A 1 142 ? -14.010 25.056 3.793 1.00 79.56 142 GLU A O 1
ATOM 1188 N N . LYS A 1 143 ? -12.593 26.761 4.145 1.00 82.56 143 LYS A N 1
ATOM 1189 C CA . LYS A 1 143 ? -12.810 27.453 2.868 1.00 82.56 143 LYS A CA 1
ATOM 1190 C C . LYS A 1 143 ? -11.757 27.072 1.819 1.00 82.56 143 LYS A C 1
ATOM 1192 O O . LYS A 1 143 ? -11.815 27.585 0.704 1.00 82.56 143 LYS A O 1
ATOM 1197 N N . GLY A 1 144 ? -10.806 26.200 2.161 1.00 82.06 144 GLY A N 1
ATOM 1198 C CA . GLY A 1 144 ? -9.711 25.774 1.292 1.00 82.06 144 GLY A CA 1
ATOM 1199 C C . GLY A 1 144 ? -8.512 26.729 1.259 1.00 82.06 144 GLY A C 1
ATOM 1200 O O . GLY A 1 144 ? -7.612 26.538 0.443 1.00 82.06 144 G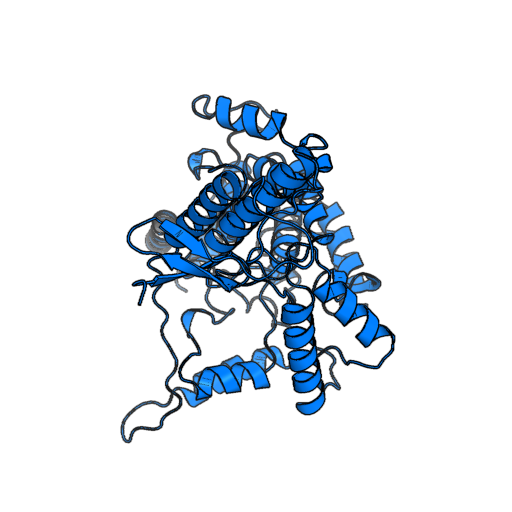LY A O 1
ATOM 1201 N N . ASN A 1 145 ? -8.457 27.750 2.120 1.00 87.50 145 ASN A N 1
ATOM 1202 C CA . ASN A 1 145 ? -7.313 28.661 2.172 1.00 87.50 145 ASN A CA 1
ATOM 1203 C C . ASN A 1 145 ? -6.168 28.052 2.975 1.00 87.50 145 ASN A C 1
ATOM 1205 O O . ASN A 1 145 ? -6.385 27.467 4.034 1.00 87.50 145 ASN A O 1
ATOM 1209 N N . LEU A 1 146 ? -4.932 28.266 2.523 1.00 91.00 146 LEU A N 1
ATOM 1210 C CA . LEU A 1 146 ? -3.746 27.823 3.253 1.00 91.00 146 LEU A CA 1
ATOM 1211 C C . LEU A 1 146 ? -3.649 28.473 4.634 1.00 91.00 146 LEU A C 1
ATOM 1213 O O . LEU A 1 146 ? -3.670 29.700 4.750 1.00 91.00 146 LEU A O 1
ATOM 1217 N N . ILE A 1 147 ? -3.453 27.639 5.655 1.00 90.38 147 ILE A N 1
ATOM 1218 C CA . ILE A 1 147 ? -3.248 28.087 7.037 1.00 90.38 147 ILE A CA 1
ATOM 1219 C C . ILE A 1 147 ? -1.797 28.539 7.221 1.00 90.38 147 ILE A C 1
ATOM 1221 O O . ILE A 1 147 ? -1.550 29.684 7.594 1.00 90.38 147 ILE A O 1
ATOM 1225 N N . ASN A 1 148 ? -0.829 27.666 6.914 1.00 90.56 148 ASN A N 1
ATOM 1226 C CA . ASN A 1 148 ? 0.582 28.043 6.821 1.00 90.56 148 ASN A CA 1
ATOM 1227 C C . ASN A 1 148 ? 0.979 28.301 5.357 1.00 90.56 148 ASN A C 1
ATOM 1229 O O . ASN A 1 148 ? 0.901 27.401 4.519 1.00 90.56 148 ASN A O 1
ATOM 1233 N N . LYS A 1 149 ? 1.439 29.518 5.052 1.00 92.56 149 LYS A N 1
ATOM 1234 C CA . LYS A 1 149 ? 1.865 29.915 3.702 1.00 92.56 149 LYS A CA 1
ATOM 1235 C C . LYS A 1 149 ? 3.241 29.375 3.303 1.00 92.56 149 LYS A C 1
ATOM 1237 O O . LYS A 1 149 ? 3.538 29.393 2.112 1.00 92.56 149 LYS A O 1
ATOM 1242 N N . ASP A 1 150 ? 4.025 28.837 4.236 1.00 94.88 150 ASP A N 1
ATOM 1243 C CA . ASP A 1 150 ? 5.336 28.235 3.945 1.00 94.88 150 ASP A CA 1
ATOM 1244 C C . ASP A 1 150 ? 5.229 27.065 2.952 1.00 94.88 150 ASP A C 1
ATOM 1246 O O . ASP A 1 150 ? 6.145 26.807 2.177 1.00 94.88 150 ASP A O 1
ATOM 1250 N N . TYR A 1 151 ? 4.073 26.392 2.912 1.00 95.31 151 TYR A N 1
ATOM 1251 C CA . TYR A 1 151 ? 3.804 25.270 2.007 1.00 95.31 151 TYR A CA 1
ATOM 1252 C C . TYR A 1 151 ? 3.085 25.678 0.713 1.00 95.31 151 TYR A C 1
ATOM 1254 O O . TYR A 1 151 ? 2.570 24.820 -0.001 1.00 95.31 151 TYR A O 1
ATOM 1262 N N . LYS A 1 152 ? 3.017 26.974 0.381 1.00 95.38 152 LYS A N 1
ATOM 1263 C CA . LYS A 1 152 ? 2.265 27.455 -0.789 1.00 95.38 152 LYS A CA 1
ATOM 1264 C C . LYS A 1 152 ? 2.715 26.815 -2.102 1.00 95.38 152 LYS A C 1
ATOM 1266 O O . LYS A 1 152 ? 1.866 26.397 -2.887 1.00 95.38 152 LYS A O 1
ATOM 1271 N N . GLU A 1 153 ? 4.022 26.729 -2.339 1.00 96.75 153 GLU A N 1
ATOM 1272 C CA . GLU A 1 153 ? 4.536 26.156 -3.590 1.00 96.75 153 GLU A CA 1
ATOM 1273 C C . GLU A 1 153 ? 4.273 24.648 -3.674 1.00 96.75 153 GLU A C 1
ATOM 1275 O O . GLU A 1 153 ? 3.900 24.169 -4.739 1.00 96.75 153 GLU A O 1
ATOM 1280 N N . LEU A 1 154 ? 4.323 23.926 -2.547 1.00 97.12 154 LEU A N 1
ATOM 1281 C CA . LEU A 1 154 ? 3.954 22.507 -2.482 1.00 97.12 154 LEU A CA 1
ATOM 1282 C C . LEU A 1 154 ? 2.504 22.278 -2.940 1.00 97.12 154 LEU A C 1
ATOM 1284 O O . LEU A 1 154 ? 2.239 21.420 -3.778 1.00 97.12 154 LEU A O 1
ATOM 1288 N N . TYR A 1 155 ? 1.562 23.070 -2.423 1.00 96.00 155 TYR A N 1
ATOM 1289 C CA . TYR A 1 155 ? 0.153 22.978 -2.821 1.00 96.00 155 TYR A CA 1
ATOM 1290 C C . TYR A 1 155 ? -0.060 23.334 -4.291 1.00 96.00 155 TYR A C 1
ATOM 1292 O O . TYR A 1 155 ? -0.814 22.659 -4.989 1.00 96.00 155 TYR A O 1
ATOM 1300 N N . LYS A 1 156 ? 0.621 24.379 -4.769 1.00 96.44 156 LYS A N 1
ATOM 1301 C CA . LYS A 1 156 ? 0.558 24.798 -6.170 1.00 96.44 156 LYS A CA 1
ATOM 1302 C C . LYS A 1 156 ? 1.093 23.714 -7.108 1.00 96.44 156 LYS A C 1
ATOM 1304 O O . LYS A 1 156 ? 0.509 23.494 -8.163 1.00 96.44 156 LYS A O 1
ATOM 1309 N N . GLU A 1 157 ? 2.177 23.041 -6.731 1.00 97.94 157 GLU A N 1
ATOM 1310 C CA . GLU A 1 157 ? 2.762 21.961 -7.524 1.00 97.94 157 GLU A CA 1
ATOM 1311 C C . GLU A 1 157 ? 1.833 20.746 -7.608 1.00 97.94 157 GLU A C 1
ATOM 1313 O O . GLU A 1 157 ? 1.634 20.211 -8.699 1.00 97.94 157 GLU A O 1
ATOM 1318 N N . VAL A 1 158 ? 1.204 20.356 -6.496 1.00 97.88 158 VAL A N 1
ATOM 1319 C CA . VAL A 1 158 ? 0.207 19.274 -6.493 1.00 97.88 158 VAL A CA 1
ATOM 1320 C C . VAL A 1 158 ? -1.001 19.630 -7.358 1.00 97.88 158 VAL A C 1
ATOM 1322 O O . VAL A 1 158 ? -1.407 18.831 -8.201 1.00 97.88 158 VAL A O 1
ATOM 1325 N N . GLU A 1 159 ? -1.543 20.839 -7.212 1.00 96.44 159 GLU A N 1
ATOM 1326 C CA . GLU A 1 159 ? -2.707 21.274 -7.989 1.00 96.44 159 GLU A CA 1
ATOM 1327 C C . GLU A 1 159 ? -2.408 21.354 -9.495 1.00 96.44 159 GLU A C 1
ATOM 1329 O O . GLU A 1 159 ? -3.247 20.996 -10.316 1.00 96.44 159 GLU A O 1
ATOM 1334 N N . ALA A 1 160 ? -1.190 21.744 -9.879 1.00 97.56 160 ALA A N 1
ATOM 1335 C CA . ALA A 1 160 ? -0.780 21.799 -11.282 1.00 97.56 160 ALA A CA 1
ATOM 1336 C C . ALA A 1 160 ? -0.611 20.414 -11.940 1.00 97.56 160 ALA A C 1
ATOM 1338 O O . ALA A 1 160 ? -0.601 20.325 -13.168 1.00 97.56 160 ALA A O 1
ATOM 1339 N N . ASN A 1 161 ? -0.453 19.347 -11.149 1.00 97.81 161 ASN A N 1
ATOM 1340 C CA . ASN A 1 161 ? -0.118 18.010 -11.649 1.00 97.81 161 ASN A CA 1
ATOM 1341 C C . ASN A 1 161 ? -1.209 16.949 -11.435 1.00 97.81 161 ASN A C 1
ATOM 1343 O O . ASN A 1 161 ? -1.112 15.854 -12.002 1.00 97.81 161 ASN A O 1
ATOM 1347 N N . ARG A 1 162 ? -2.239 17.240 -10.642 1.00 95.50 162 ARG A N 1
ATOM 1348 C CA . ARG A 1 162 ? -3.383 16.341 -10.448 1.00 95.50 162 ARG A CA 1
ATOM 1349 C C . ARG A 1 162 ? -4.360 16.374 -11.632 1.00 95.50 162 ARG A C 1
ATOM 1351 O O . ARG A 1 162 ? -4.148 17.046 -12.644 1.00 95.50 162 ARG A O 1
ATOM 1358 N N . GLY A 1 163 ? -5.447 15.623 -11.524 1.00 94.25 163 GLY A N 1
ATOM 1359 C CA . GLY A 1 163 ? -6.462 15.490 -12.554 1.00 94.25 163 GLY A CA 1
ATOM 1360 C C . GLY A 1 163 ? -5.889 14.861 -13.816 1.00 94.25 163 GLY A C 1
ATOM 1361 O O . GLY A 1 163 ? -5.107 13.913 -13.781 1.00 94.25 163 GLY A O 1
ATOM 1362 N N . MET A 1 164 ? -6.253 15.414 -14.967 1.00 94.06 164 MET A N 1
ATOM 1363 C CA . MET A 1 164 ? -5.846 14.857 -16.258 1.00 94.06 164 MET A CA 1
ATOM 1364 C C . MET A 1 164 ? -4.405 15.207 -16.660 1.00 94.06 164 MET A C 1
ATOM 1366 O O . MET A 1 164 ? -3.926 14.680 -17.665 1.00 94.06 164 MET A O 1
ATOM 1370 N N . ALA A 1 165 ? -3.696 16.047 -15.892 1.00 95.44 165 ALA A N 1
ATOM 1371 C CA . ALA A 1 165 ? -2.367 16.551 -16.253 1.00 95.44 165 ALA A CA 1
ATOM 1372 C C . ALA A 1 165 ? -1.357 15.422 -16.520 1.00 95.44 165 ALA A C 1
ATOM 1374 O O . ALA A 1 165 ? -0.596 15.478 -17.484 1.00 95.44 165 ALA A O 1
ATOM 1375 N N . ASN A 1 166 ? -1.411 14.348 -15.728 1.00 93.44 166 ASN A N 1
ATOM 1376 C CA . ASN A 1 166 ? -0.523 13.192 -15.866 1.00 93.44 166 ASN A CA 1
ATOM 1377 C C . ASN A 1 166 ? -1.202 11.942 -16.456 1.00 93.44 166 ASN A C 1
ATOM 1379 O O . ASN A 1 166 ? -0.597 10.872 -16.496 1.00 93.44 166 ASN A O 1
ATOM 1383 N N . MET A 1 167 ? -2.424 12.059 -16.989 1.00 92.94 167 MET A N 1
ATOM 1384 C CA . MET A 1 167 ? -3.162 10.909 -17.532 1.00 92.94 167 MET A CA 1
ATOM 1385 C C . MET A 1 167 ? -2.475 10.273 -18.754 1.00 92.94 167 MET A C 1
ATOM 1387 O O . MET A 1 167 ? -2.525 9.061 -18.946 1.00 92.94 167 MET A O 1
ATOM 1391 N N . HIS A 1 168 ? -1.749 11.063 -19.548 1.00 92.69 168 HIS A N 1
ATOM 1392 C CA . HIS A 1 168 ? -0.941 10.578 -20.676 1.00 92.69 168 HIS A CA 1
ATOM 1393 C C . HIS A 1 168 ? 0.224 9.653 -20.255 1.00 92.69 168 HIS A C 1
ATOM 1395 O O . HIS A 1 168 ? 0.826 8.990 -21.110 1.00 92.69 168 HIS A O 1
ATOM 1401 N N . LYS A 1 169 ? 0.551 9.605 -18.954 1.00 93.00 169 LYS A N 1
ATOM 1402 C CA . LYS A 1 169 ? 1.515 8.674 -18.346 1.00 93.00 169 LYS A CA 1
ATOM 1403 C C . LYS A 1 169 ? 0.846 7.438 -17.729 1.00 93.00 169 LYS A C 1
ATOM 1405 O O . LYS A 1 169 ? 1.543 6.492 -17.379 1.00 93.00 169 LYS A O 1
ATOM 1410 N N . GLY A 1 170 ? -0.486 7.412 -17.656 1.00 93.06 170 GLY A N 1
ATOM 1411 C CA . GLY A 1 170 ? -1.292 6.295 -17.166 1.00 93.06 170 GLY A CA 1
ATOM 1412 C C . GLY A 1 170 ? -1.944 6.540 -15.803 1.00 93.06 170 GLY A C 1
ATOM 1413 O O . GLY A 1 170 ? -1.643 7.511 -15.104 1.00 93.06 170 GLY A O 1
ATOM 1414 N N . TRP A 1 171 ? -2.830 5.614 -15.419 1.00 95.00 171 TRP A N 1
ATOM 1415 C CA . TRP A 1 171 ? -3.625 5.682 -14.187 1.00 95.00 171 TRP A CA 1
ATOM 1416 C C . TRP A 1 171 ? -2.778 5.807 -12.922 1.00 95.00 171 TRP A C 1
ATOM 1418 O O . TRP A 1 171 ? -3.137 6.568 -12.029 1.00 95.00 171 TRP A O 1
ATOM 1428 N N . LEU A 1 172 ? -1.628 5.125 -12.874 1.00 96.00 172 LEU A N 1
ATOM 1429 C CA . LEU A 1 172 ? -0.729 5.159 -11.721 1.00 96.00 172 LEU A CA 1
ATOM 1430 C C . LEU A 1 172 ? -0.250 6.585 -11.407 1.00 96.00 172 LEU A C 1
ATOM 1432 O O . LEU A 1 172 ? -0.307 7.016 -10.262 1.00 96.00 172 LEU A O 1
ATOM 1436 N N . PHE A 1 173 ? 0.166 7.350 -12.421 1.00 96.94 173 PHE A N 1
ATOM 1437 C CA . PHE A 1 173 ? 0.638 8.722 -12.216 1.00 96.94 173 PHE A CA 1
ATOM 1438 C C . PHE A 1 173 ? -0.483 9.662 -11.803 1.00 96.94 173 PHE A C 1
ATOM 1440 O O . PHE A 1 173 ? -0.317 10.439 -10.864 1.00 96.94 173 PHE A O 1
ATOM 1447 N N . MET A 1 174 ? -1.610 9.603 -12.515 1.00 96.75 174 MET A N 1
ATOM 1448 C CA . MET A 1 174 ? -2.768 10.440 -12.218 1.00 96.75 174 MET A CA 1
ATOM 1449 C C . MET A 1 174 ? -3.225 10.231 -10.771 1.00 96.75 174 MET A C 1
ATOM 1451 O O . MET A 1 174 ? -3.351 11.190 -10.010 1.00 96.75 174 MET A O 1
ATOM 1455 N N . ALA A 1 175 ? -3.384 8.972 -10.369 1.00 97.56 175 ALA A N 1
ATOM 1456 C CA . ALA A 1 175 ? -3.921 8.635 -9.066 1.00 97.56 175 ALA A CA 1
ATOM 1457 C C . ALA A 1 175 ? -2.946 8.941 -7.912 1.00 97.56 175 ALA A C 1
ATOM 1459 O O . ALA A 1 175 ? -3.390 9.336 -6.837 1.00 97.56 175 ALA A O 1
ATOM 1460 N N . GLU A 1 176 ? -1.625 8.847 -8.117 1.00 98.06 176 GLU A N 1
ATOM 1461 C CA . GLU A 1 176 ? -0.641 9.257 -7.101 1.00 98.06 176 GLU A CA 1
ATOM 1462 C C . GLU A 1 176 ? -0.597 10.781 -6.882 1.00 98.06 176 GLU A C 1
ATOM 1464 O O . GLU A 1 176 ? -0.398 11.231 -5.750 1.00 98.06 176 GLU A O 1
ATOM 1469 N N . TRP A 1 177 ? -0.830 11.592 -7.921 1.00 98.44 177 TRP A N 1
ATOM 1470 C CA . TRP A 1 177 ? -0.995 13.045 -7.763 1.00 98.44 177 TRP A CA 1
ATOM 1471 C C . TRP A 1 177 ? -2.306 13.416 -7.072 1.00 98.44 177 TRP A C 1
ATOM 1473 O O . TRP A 1 177 ? -2.324 14.296 -6.211 1.00 98.44 177 TRP A O 1
ATOM 1483 N N . GLU A 1 178 ? -3.391 12.709 -7.378 1.00 98.44 178 GLU A N 1
ATOM 1484 C CA . GLU A 1 178 ? -4.653 12.858 -6.651 1.00 98.44 178 GLU A CA 1
ATOM 1485 C C . GLU A 1 178 ? -4.517 12.446 -5.177 1.00 98.44 178 GLU A C 1
ATOM 1487 O O . GLU A 1 178 ? -5.011 13.137 -4.282 1.00 98.44 178 GLU A O 1
ATOM 1492 N N . LEU A 1 179 ? -3.753 11.388 -4.887 1.00 98.62 179 LEU A N 1
ATOM 1493 C CA . LEU A 1 179 ? -3.436 10.991 -3.517 1.00 98.62 179 LEU A CA 1
ATOM 1494 C C . LEU A 1 179 ? -2.688 12.102 -2.768 1.00 98.62 179 LEU A C 1
ATOM 1496 O O . LEU A 1 179 ? -3.010 12.386 -1.612 1.00 98.62 179 LEU A O 1
ATOM 1500 N N . ALA A 1 180 ? -1.712 12.747 -3.413 1.00 98.56 180 ALA A N 1
ATOM 1501 C CA . ALA A 1 180 ? -1.002 13.886 -2.836 1.00 98.56 180 ALA A CA 1
ATOM 1502 C C . ALA A 1 180 ? -1.968 15.030 -2.476 1.00 98.56 180 ALA A C 1
ATOM 1504 O O . ALA A 1 180 ? -1.888 15.570 -1.372 1.00 98.56 180 ALA A O 1
ATOM 1505 N N . ALA A 1 181 ? -2.937 15.337 -3.343 1.00 97.81 181 ALA A N 1
ATOM 1506 C CA . ALA A 1 181 ? -3.971 16.334 -3.059 1.00 97.81 181 ALA A CA 1
ATOM 1507 C C . ALA A 1 181 ? -4.875 15.930 -1.877 1.00 97.81 181 ALA A C 1
ATOM 1509 O O . ALA A 1 181 ? -5.162 16.753 -1.003 1.00 97.81 181 ALA A O 1
ATOM 1510 N N . GLY A 1 182 ? -5.236 14.644 -1.790 1.00 97.75 182 GLY A N 1
ATOM 1511 C CA . GLY A 1 182 ? -5.954 14.057 -0.654 1.00 97.75 182 GLY A CA 1
ATOM 1512 C C . GLY A 1 182 ? -5.238 14.264 0.679 1.00 97.75 182 GLY A C 1
ATOM 1513 O O . GLY A 1 182 ? -5.838 14.727 1.654 1.00 97.75 182 GLY A O 1
ATOM 1514 N N . ILE A 1 183 ? -3.931 13.988 0.708 1.00 98.38 183 ILE A N 1
ATOM 1515 C CA . ILE A 1 183 ? -3.066 14.183 1.883 1.00 98.38 183 ILE A CA 1
ATOM 1516 C C . ILE A 1 183 ? -3.001 15.665 2.296 1.00 98.38 183 ILE A C 1
ATOM 1518 O O . ILE A 1 183 ? -3.003 15.991 3.488 1.00 98.38 183 ILE A O 1
ATOM 1522 N N . LEU A 1 184 ? -2.991 16.573 1.320 1.00 97.38 184 LEU A N 1
ATOM 1523 C CA . LEU A 1 184 ? -3.006 18.021 1.537 1.00 97.38 184 LEU A CA 1
ATOM 1524 C C . LEU A 1 184 ? -4.380 18.576 1.967 1.00 97.38 184 LEU A C 1
ATOM 1526 O O . LEU A 1 184 ? -4.481 19.757 2.304 1.00 97.38 184 LEU A O 1
ATOM 1530 N N . GLY A 1 185 ? -5.411 17.737 2.067 1.00 94.69 185 GLY A N 1
ATOM 1531 C CA . GLY A 1 185 ? -6.705 18.092 2.656 1.00 94.69 185 GLY A CA 1
ATOM 1532 C C . GLY A 1 185 ? -7.850 18.260 1.662 1.00 94.69 185 GLY A C 1
ATOM 1533 O O . GLY A 1 185 ? -8.964 18.540 2.098 1.00 94.69 185 GLY A O 1
ATOM 1534 N N . ASP A 1 186 ? -7.626 18.065 0.357 1.00 94.56 186 ASP A N 1
ATOM 1535 C CA . ASP A 1 186 ? -8.736 17.986 -0.595 1.00 94.56 186 ASP A CA 1
ATOM 1536 C C . ASP A 1 186 ? -9.254 16.551 -0.699 1.00 94.56 186 ASP A C 1
ATOM 1538 O O . ASP A 1 186 ? -8.681 15.708 -1.387 1.00 94.56 186 ASP A O 1
ATOM 1542 N N . ILE A 1 187 ? -10.396 16.281 -0.068 1.00 93.94 187 ILE A N 1
ATOM 1543 C CA . ILE A 1 187 ? -11.027 14.958 -0.069 1.00 93.94 187 ILE A CA 1
ATOM 1544 C C . ILE A 1 187 ? -11.334 14.425 -1.479 1.00 93.94 187 ILE A C 1
ATOM 1546 O O . ILE A 1 187 ? -11.308 13.211 -1.687 1.00 93.94 187 ILE A O 1
ATOM 1550 N N . LYS A 1 188 ? -11.557 15.301 -2.475 1.00 94.94 188 LYS A N 1
ATOM 1551 C CA . LYS A 1 188 ? -11.738 14.881 -3.876 1.00 94.94 188 LYS A CA 1
ATOM 1552 C C . LYS A 1 188 ? -10.468 14.262 -4.454 1.00 94.94 188 LYS A C 1
ATOM 1554 O O . LYS A 1 188 ? -10.564 13.418 -5.340 1.00 94.94 188 LYS A O 1
ATOM 1559 N N . GLY A 1 189 ? -9.304 14.619 -3.913 1.00 96.88 189 GLY A N 1
ATOM 1560 C CA . GLY A 1 189 ? -8.036 13.964 -4.214 1.00 96.88 189 GLY A CA 1
ATOM 1561 C C . GLY A 1 189 ? -8.069 12.474 -3.899 1.00 96.88 189 GLY A C 1
ATOM 1562 O O . GLY A 1 189 ? -7.730 11.646 -4.734 1.00 96.88 189 GLY A O 1
ATOM 1563 N N . PHE A 1 190 ? -8.601 12.078 -2.743 1.00 97.75 190 PHE A N 1
ATOM 1564 C CA . PHE A 1 190 ? -8.750 10.652 -2.445 1.00 97.75 190 PHE A CA 1
ATOM 1565 C C . PHE A 1 190 ? -9.755 9.948 -3.369 1.00 97.75 190 PHE A C 1
ATOM 1567 O O . PHE A 1 190 ? -9.534 8.791 -3.714 1.00 97.75 190 PHE A O 1
ATOM 1574 N N . VAL A 1 191 ? -10.809 10.636 -3.826 1.00 96.81 191 VAL A N 1
ATOM 1575 C CA . VAL A 1 191 ? -11.741 10.093 -4.834 1.00 96.81 191 VAL A CA 1
ATOM 1576 C C . VAL A 1 191 ? -11.019 9.839 -6.160 1.00 96.81 191 VAL A C 1
ATOM 1578 O O . VAL A 1 191 ? -11.149 8.757 -6.727 1.00 96.81 191 VAL A O 1
ATOM 1581 N N . GLY A 1 192 ? -10.223 10.800 -6.638 1.00 96.44 192 GLY A N 1
ATOM 1582 C CA . GLY A 1 192 ? -9.395 10.629 -7.835 1.00 96.44 192 GLY A CA 1
ATOM 1583 C C . GLY A 1 192 ? -8.351 9.518 -7.675 1.00 96.44 192 GLY A C 1
ATOM 1584 O O . GLY A 1 192 ? -8.127 8.734 -8.594 1.00 96.44 192 GLY A O 1
ATOM 1585 N N . ALA A 1 193 ? -7.781 9.375 -6.478 1.00 97.69 193 ALA A N 1
ATOM 1586 C CA . ALA A 1 193 ? -6.792 8.348 -6.172 1.00 97.69 193 ALA A CA 1
ATOM 1587 C C . ALA A 1 193 ? -7.349 6.910 -6.215 1.00 97.69 193 ALA A C 1
ATOM 1589 O O . ALA A 1 193 ? -6.578 5.967 -6.388 1.00 97.69 193 ALA A O 1
ATOM 1590 N N . LEU A 1 194 ? -8.674 6.712 -6.133 1.00 95.81 194 LEU A N 1
ATOM 1591 C CA . LEU A 1 194 ? -9.298 5.389 -6.312 1.00 95.81 194 LEU A CA 1
ATOM 1592 C C . LEU A 1 194 ? -9.089 4.800 -7.716 1.00 95.81 194 LEU A C 1
ATOM 1594 O O . LEU A 1 194 ? -9.268 3.595 -7.909 1.00 95.81 194 LEU A O 1
ATOM 1598 N N . GLN A 1 195 ? -8.644 5.603 -8.687 1.00 93.62 195 GLN A N 1
ATOM 1599 C CA . GLN A 1 195 ? -8.216 5.098 -9.993 1.00 93.62 195 GLN A CA 1
ATOM 1600 C C . GLN A 1 195 ? -6.969 4.199 -9.917 1.00 93.62 195 GLN A C 1
ATOM 1602 O O . GLN A 1 195 ? -6.690 3.475 -10.871 1.00 93.62 195 GLN A O 1
ATOM 1607 N N . LEU A 1 196 ? -6.267 4.140 -8.772 1.00 94.75 196 LEU A N 1
ATOM 1608 C CA . LEU A 1 196 ? -5.271 3.092 -8.506 1.00 94.75 196 LEU A CA 1
ATOM 1609 C C . LEU A 1 196 ? -5.851 1.672 -8.603 1.00 94.75 196 LEU A C 1
ATOM 1611 O O . LEU A 1 196 ? -5.088 0.743 -8.859 1.00 94.75 196 LEU A O 1
ATOM 1615 N N . SER A 1 197 ? -7.172 1.492 -8.486 1.00 92.75 197 SER A N 1
ATOM 1616 C CA . SER A 1 197 ? -7.837 0.203 -8.736 1.00 92.75 197 SER A CA 1
ATOM 1617 C C . SER A 1 197 ? -7.563 -0.360 -10.139 1.00 92.75 197 SER A C 1
ATOM 1619 O O . SER A 1 197 ? -7.551 -1.576 -10.316 1.00 92.75 197 SER A O 1
ATOM 1621 N N . MET A 1 198 ? -7.261 0.506 -11.113 1.00 92.38 198 MET A N 1
ATOM 1622 C CA . MET A 1 198 ? -6.865 0.148 -12.483 1.00 92.38 198 MET A CA 1
ATOM 1623 C C . MET A 1 198 ? -5.380 -0.251 -12.608 1.00 92.38 198 MET A C 1
ATOM 1625 O O . MET A 1 198 ? -4.874 -0.418 -13.713 1.00 92.38 198 MET A O 1
ATOM 1629 N N . THR A 1 199 ? -4.658 -0.340 -11.490 1.00 95.12 199 THR A N 1
ATOM 1630 C CA . THR A 1 199 ? -3.240 -0.728 -11.388 1.00 95.12 199 THR A CA 1
ATOM 1631 C C . THR A 1 199 ? -3.113 -1.926 -10.449 1.00 95.12 199 THR A C 1
ATOM 1633 O O . THR A 1 199 ? -4.100 -2.314 -9.825 1.00 95.12 199 THR A O 1
ATOM 1636 N N . GLY A 1 200 ? -1.929 -2.518 -10.278 1.00 95.00 200 GLY A N 1
ATOM 1637 C CA . GLY A 1 200 ? -1.792 -3.662 -9.365 1.00 95.00 200 GLY A CA 1
ATOM 1638 C C . GLY A 1 200 ? -1.698 -3.309 -7.884 1.00 95.00 200 GLY A C 1
ATOM 1639 O O . GLY A 1 200 ? -1.663 -4.221 -7.072 1.00 95.00 200 GLY A O 1
ATOM 1640 N N . PHE A 1 201 ? -1.691 -2.029 -7.492 1.00 96.75 201 PHE A N 1
ATOM 1641 C CA . PHE A 1 201 ? -1.552 -1.619 -6.085 1.00 96.75 201 PHE A CA 1
ATOM 1642 C C . PHE A 1 201 ? -2.879 -1.729 -5.312 1.00 96.75 201 PHE A C 1
ATOM 1644 O O . PHE A 1 201 ? -3.470 -0.729 -4.879 1.00 96.75 201 PHE A O 1
ATOM 1651 N N . LYS A 1 202 ? -3.372 -2.959 -5.147 1.00 96.62 202 LYS A N 1
ATOM 1652 C CA . LYS A 1 202 ? -4.686 -3.259 -4.563 1.00 96.62 202 LYS A CA 1
ATOM 1653 C C . LYS A 1 202 ? -4.760 -2.879 -3.088 1.00 96.62 202 LYS A C 1
ATOM 1655 O O . LYS A 1 202 ? -5.661 -2.137 -2.703 1.00 96.62 202 LYS A O 1
ATOM 1660 N N . ALA A 1 203 ? -3.778 -3.259 -2.271 1.00 97.00 203 ALA A N 1
ATOM 1661 C CA . ALA A 1 203 ? -3.760 -2.926 -0.845 1.00 97.00 203 ALA A CA 1
ATOM 1662 C C . ALA A 1 203 ? -3.696 -1.409 -0.619 1.00 97.00 203 ALA A C 1
ATOM 1664 O O . ALA A 1 203 ? -4.363 -0.870 0.267 1.00 97.00 203 ALA A O 1
ATOM 1665 N N . ARG A 1 204 ? -2.952 -0.692 -1.470 1.00 97.31 204 ARG A N 1
ATOM 1666 C CA . ARG A 1 204 ? -2.887 0.775 -1.442 1.00 97.31 204 ARG A CA 1
ATOM 1667 C C . ARG A 1 204 ? -4.233 1.410 -1.778 1.00 97.31 204 ARG A C 1
ATOM 1669 O O . ARG A 1 204 ? -4.666 2.324 -1.081 1.00 97.31 204 ARG A O 1
ATOM 1676 N N . THR A 1 205 ? -4.905 0.898 -2.805 1.00 96.56 205 THR A N 1
ATOM 1677 C CA . THR A 1 205 ? -6.243 1.349 -3.210 1.00 96.56 205 THR A CA 1
ATOM 1678 C C . THR A 1 205 ? -7.264 1.122 -2.097 1.00 96.56 205 THR A C 1
ATOM 1680 O O . THR A 1 205 ? -8.017 2.035 -1.758 1.00 96.56 205 THR A O 1
ATOM 1683 N N . GLN A 1 206 ? -7.254 -0.057 -1.468 1.00 97.06 206 GLN A N 1
ATOM 1684 C CA . GLN A 1 206 ? -8.153 -0.358 -0.353 1.00 97.06 206 GLN A CA 1
ATOM 1685 C C . GLN A 1 206 ? -7.875 0.537 0.856 1.00 97.06 206 GLN A C 1
ATOM 1687 O O . GLN A 1 206 ? -8.812 1.058 1.456 1.00 97.06 206 GLN A O 1
ATOM 1692 N N . ALA A 1 207 ? -6.605 0.808 1.170 1.00 97.56 207 ALA A N 1
ATOM 1693 C CA . ALA A 1 207 ? -6.245 1.746 2.229 1.00 97.56 207 ALA A CA 1
ATOM 16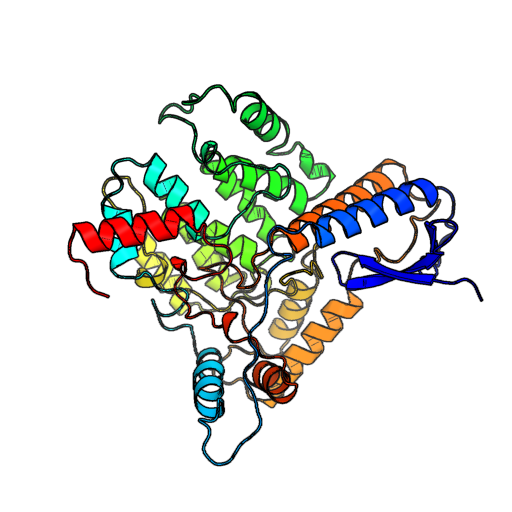94 C C . ALA A 1 207 ? -6.775 3.166 1.957 1.00 97.56 207 ALA A C 1
ATOM 1696 O O . ALA A 1 207 ? -7.266 3.818 2.880 1.00 97.56 207 ALA A O 1
ATOM 1697 N N . ILE A 1 208 ? -6.724 3.629 0.701 1.00 98.06 208 ILE A N 1
ATOM 1698 C CA . ILE A 1 208 ? -7.291 4.919 0.279 1.00 98.06 208 ILE A CA 1
ATOM 1699 C C . ILE A 1 208 ? -8.809 4.923 0.428 1.00 98.06 208 ILE A C 1
ATOM 1701 O O . ILE A 1 208 ? -9.350 5.862 1.003 1.00 98.06 208 ILE A O 1
ATOM 1705 N N . ASN A 1 209 ? -9.497 3.883 -0.047 1.00 97.75 209 ASN A N 1
ATOM 1706 C CA . ASN A 1 209 ? -10.952 3.792 0.050 1.00 97.75 209 ASN A CA 1
ATOM 1707 C C . ASN A 1 209 ? -11.417 3.775 1.513 1.00 97.75 209 ASN A C 1
ATOM 1709 O O . ASN A 1 209 ? -12.321 4.513 1.900 1.00 97.75 209 ASN A O 1
ATOM 1713 N N . PHE A 1 210 ? -10.738 2.997 2.357 1.00 97.44 210 PHE A N 1
ATOM 1714 C CA . PHE A 1 210 ? -11.033 2.933 3.785 1.00 97.44 210 PHE A CA 1
ATOM 1715 C C . PHE A 1 210 ? -10.820 4.288 4.465 1.00 97.44 210 PHE A C 1
ATOM 1717 O O . PHE A 1 210 ? -11.677 4.742 5.221 1.00 97.44 210 PHE A O 1
ATOM 1724 N N . LEU A 1 211 ? -9.709 4.967 4.158 1.00 98.06 211 LEU A N 1
ATOM 1725 C CA . LEU A 1 211 ? -9.440 6.312 4.658 1.00 98.06 211 LEU A CA 1
ATOM 1726 C C . LEU A 1 211 ? -10.502 7.311 4.176 1.00 98.06 211 LEU A C 1
ATOM 1728 O O . LEU A 1 211 ? -11.016 8.081 4.977 1.00 98.06 211 LEU A O 1
ATOM 1732 N N . LEU A 1 212 ? -10.883 7.274 2.900 1.00 97.69 212 LEU A N 1
ATOM 1733 C CA . LEU A 1 212 ? -11.910 8.144 2.325 1.00 97.69 212 LEU A CA 1
ATOM 1734 C C . LEU A 1 212 ? -13.250 8.028 3.079 1.00 97.69 212 LEU A C 1
ATOM 1736 O O . LEU A 1 212 ? -13.874 9.047 3.385 1.00 97.69 212 LEU A O 1
ATOM 1740 N N . ILE A 1 213 ? -13.654 6.807 3.445 1.00 98.12 213 ILE A N 1
ATOM 1741 C CA . ILE A 1 213 ? -14.840 6.566 4.282 1.00 98.12 213 ILE A CA 1
ATOM 1742 C C . ILE A 1 213 ? -14.630 7.115 5.700 1.00 98.12 213 ILE A C 1
ATOM 1744 O O . ILE A 1 213 ? -15.503 7.813 6.220 1.00 98.12 213 ILE A O 1
ATOM 1748 N N . GLN A 1 214 ? -13.472 6.852 6.322 1.00 98.06 214 GLN A N 1
ATOM 1749 C CA . GLN A 1 214 ? -13.139 7.374 7.657 1.00 98.06 214 GLN A CA 1
ATOM 1750 C C . GLN A 1 214 ? -13.166 8.908 7.710 1.00 98.06 214 GLN A C 1
ATOM 1752 O O . GLN A 1 214 ? -13.497 9.486 8.742 1.00 98.06 214 GLN A O 1
ATOM 1757 N N . LEU A 1 215 ? -12.861 9.577 6.600 1.00 97.44 215 LEU A N 1
ATOM 1758 C CA . LEU A 1 215 ? -12.889 11.033 6.473 1.00 97.44 215 LEU A CA 1
ATOM 1759 C C . LEU A 1 215 ? -14.287 11.609 6.190 1.00 97.44 215 LEU A C 1
ATOM 1761 O O . LEU A 1 215 ? -14.420 12.829 6.078 1.00 97.44 215 LEU A O 1
ATOM 1765 N N . GLY A 1 216 ? -15.318 10.763 6.104 1.00 96.00 216 GLY A N 1
ATOM 1766 C CA . GLY A 1 216 ? -16.712 11.191 5.982 1.00 96.00 216 GLY A CA 1
ATOM 1767 C C . GLY A 1 216 ? -17.278 11.203 4.563 1.00 96.00 216 GLY A C 1
ATOM 1768 O O . GLY A 1 216 ? -18.372 11.717 4.358 1.00 96.00 216 GLY A O 1
ATOM 1769 N N . HIS A 1 217 ? -16.571 10.670 3.560 1.00 96.06 217 HIS A N 1
ATOM 1770 C CA . HIS A 1 217 ? -17.067 10.691 2.182 1.00 96.06 217 HIS A CA 1
ATOM 1771 C C . HIS A 1 217 ? -17.932 9.463 1.869 1.00 96.06 217 HIS A C 1
ATOM 1773 O O . HIS A 1 217 ? -17.426 8.374 1.590 1.00 96.06 217 HIS A O 1
ATOM 1779 N N . GLU A 1 218 ? -19.251 9.655 1.862 1.00 90.12 218 GLU A N 1
ATOM 1780 C CA . GLU A 1 218 ? -20.260 8.595 1.711 1.00 90.12 218 GLU A CA 1
ATOM 1781 C C . GLU A 1 218 ? -20.050 7.691 0.487 1.00 90.12 218 GLU A C 1
ATOM 1783 O O . GLU A 1 218 ? -20.202 6.473 0.583 1.00 90.12 218 GLU A O 1
ATOM 1788 N N . GLN A 1 219 ? -19.640 8.246 -0.663 1.00 89.38 219 GLN A N 1
ATOM 1789 C CA . GLN A 1 219 ? -19.448 7.443 -1.883 1.00 89.38 219 GLN A CA 1
ATOM 1790 C C . GLN A 1 219 ? -18.325 6.402 -1.751 1.00 89.38 219 GLN A C 1
ATOM 1792 O O . GLN A 1 219 ? -18.296 5.448 -2.529 1.00 89.38 219 GLN A O 1
ATOM 1797 N N . GLY A 1 220 ? -17.437 6.533 -0.756 1.00 93.56 220 GLY A N 1
ATOM 1798 C CA . GLY A 1 220 ? -16.451 5.498 -0.447 1.00 93.56 220 GLY A CA 1
ATOM 1799 C C . GLY A 1 220 ? -17.113 4.160 -0.093 1.00 93.56 220 GLY A C 1
ATOM 1800 O O . GLY A 1 220 ? -16.641 3.109 -0.522 1.00 93.56 220 GLY A O 1
ATOM 1801 N N . PHE A 1 221 ? -18.277 4.177 0.577 1.00 96.75 221 PHE A N 1
ATOM 1802 C CA . PHE A 1 221 ? -19.033 2.947 0.840 1.00 96.75 221 PHE A CA 1
ATOM 1803 C C . PHE A 1 221 ? -19.471 2.265 -0.446 1.00 96.75 221 PHE A C 1
ATOM 1805 O O . PHE A 1 221 ? -19.375 1.044 -0.528 1.00 96.75 221 PHE A O 1
ATOM 1812 N N . LYS A 1 222 ? -19.906 3.040 -1.449 1.00 95.12 222 LYS A N 1
ATOM 1813 C CA . LYS A 1 222 ? -20.294 2.492 -2.751 1.00 95.12 222 LYS A CA 1
ATOM 1814 C C . LYS A 1 222 ? -19.144 1.776 -3.427 1.00 95.12 222 LYS A C 1
ATOM 1816 O O . LYS A 1 222 ? -19.312 0.632 -3.831 1.00 95.12 222 LYS A O 1
ATOM 1821 N N . SER A 1 223 ? -17.985 2.425 -3.482 1.00 93.88 223 SER A N 1
ATOM 1822 C CA . SER A 1 223 ? -16.764 1.794 -3.980 1.00 93.88 223 SER A CA 1
ATOM 1823 C C . SER A 1 223 ? -16.493 0.479 -3.241 1.00 93.88 223 SER A C 1
ATOM 1825 O O . SER A 1 223 ? -16.321 -0.560 -3.867 1.00 93.88 223 SER A O 1
ATOM 1827 N N . LEU A 1 224 ? -16.562 0.497 -1.904 1.00 95.06 224 LEU A N 1
ATOM 1828 C CA . LEU A 1 224 ? -16.257 -0.669 -1.079 1.00 95.06 224 LEU A CA 1
ATOM 1829 C C . LEU A 1 224 ? -17.247 -1.832 -1.273 1.00 95.06 224 LEU A C 1
ATOM 1831 O O . LEU A 1 224 ? -16.808 -2.960 -1.473 1.00 95.06 224 LEU A O 1
ATOM 1835 N N . TYR A 1 225 ? -18.565 -1.601 -1.220 1.00 96.12 225 TYR A N 1
ATOM 1836 C CA . TYR A 1 225 ? -19.526 -2.696 -1.404 1.00 96.12 225 TYR A CA 1
ATOM 1837 C C . TYR A 1 225 ? -19.577 -3.205 -2.850 1.00 96.12 225 TYR A C 1
ATOM 1839 O O . TYR A 1 225 ? -19.829 -4.392 -3.048 1.00 96.12 225 TYR A O 1
ATOM 1847 N N . ASP A 1 226 ? -19.297 -2.360 -3.850 1.00 95.19 226 ASP A N 1
ATOM 1848 C CA . ASP A 1 226 ? -19.178 -2.802 -5.244 1.00 95.19 226 ASP A CA 1
ATOM 1849 C C . ASP A 1 226 ? -17.940 -3.692 -5.435 1.00 95.19 226 ASP A C 1
ATOM 1851 O O . ASP A 1 226 ? -18.011 -4.661 -6.195 1.00 95.19 226 ASP A O 1
ATOM 1855 N N . SER A 1 227 ? -16.840 -3.436 -4.708 1.00 94.62 227 SER A N 1
ATOM 1856 C CA . SER A 1 227 ? -15.678 -4.333 -4.696 1.00 94.62 227 SER A CA 1
ATOM 1857 C C . SER A 1 227 ? -16.061 -5.743 -4.242 1.00 94.62 227 SER A C 1
ATOM 1859 O O . SER A 1 227 ? -15.786 -6.706 -4.952 1.00 94.62 227 SER A O 1
ATOM 1861 N N . TYR A 1 228 ? -16.778 -5.873 -3.120 1.00 95.56 228 TYR A N 1
ATOM 1862 C CA . TYR A 1 228 ? -17.231 -7.179 -2.618 1.00 95.56 228 TYR A CA 1
ATOM 1863 C C . TYR A 1 228 ? -18.274 -7.861 -3.511 1.00 95.56 228 TYR A C 1
ATOM 1865 O O . TYR A 1 228 ? -18.329 -9.089 -3.556 1.00 95.56 228 TYR A O 1
ATOM 1873 N N . ALA A 1 229 ? -19.138 -7.088 -4.172 1.00 94.81 229 ALA A N 1
ATOM 1874 C CA . ALA A 1 229 ? -20.226 -7.635 -4.975 1.00 94.81 229 ALA A CA 1
ATOM 1875 C C . ALA A 1 229 ? -19.781 -8.059 -6.384 1.00 94.81 229 ALA A C 1
ATOM 1877 O O . ALA A 1 229 ? -20.263 -9.077 -6.887 1.00 94.81 229 ALA A O 1
ATOM 1878 N N . TYR A 1 230 ? -18.893 -7.280 -7.016 1.00 92.62 230 TYR A N 1
ATOM 1879 C CA . TYR A 1 230 ? -18.645 -7.376 -8.459 1.00 92.62 230 TYR A CA 1
ATOM 1880 C C . TYR A 1 230 ? -17.174 -7.350 -8.882 1.00 92.62 230 TYR A C 1
ATOM 1882 O O . TYR A 1 230 ? -16.873 -7.911 -9.929 1.00 92.62 230 TYR A O 1
ATOM 1890 N N . ARG A 1 231 ? -16.285 -6.658 -8.151 1.00 90.88 231 ARG A N 1
ATOM 1891 C CA . ARG A 1 231 ? -14.894 -6.445 -8.612 1.00 90.88 231 ARG A CA 1
ATOM 1892 C C . ARG A 1 231 ? -13.880 -7.421 -8.024 1.00 90.88 231 ARG A C 1
ATOM 1894 O O . ARG A 1 231 ? -12.800 -7.520 -8.584 1.00 90.88 231 ARG A O 1
ATOM 1901 N N . ASP A 1 232 ? -14.200 -8.069 -6.904 1.00 91.38 232 ASP A N 1
ATOM 1902 C CA . ASP A 1 232 ? -13.458 -9.196 -6.325 1.00 91.38 232 ASP A CA 1
ATOM 1903 C C . ASP A 1 232 ? -11.918 -9.088 -6.447 1.00 91.38 232 ASP A C 1
ATOM 1905 O O . ASP A 1 232 ? -11.319 -8.138 -5.927 1.00 91.38 232 ASP A O 1
ATOM 1909 N N . LEU A 1 233 ? -11.271 -10.038 -7.127 1.00 93.62 233 LEU A N 1
ATOM 1910 C CA . LEU A 1 233 ? -9.828 -10.129 -7.311 1.00 93.62 233 LEU A CA 1
ATOM 1911 C C . LEU A 1 233 ? -9.255 -8.974 -8.135 1.00 93.62 233 LEU A C 1
ATOM 1913 O O . LEU A 1 233 ? -8.107 -8.605 -7.874 1.00 93.62 233 LEU A O 1
ATOM 1917 N N . THR A 1 234 ? -10.025 -8.335 -9.029 1.00 93.12 234 THR A N 1
ATOM 1918 C CA . THR A 1 234 ? -9.592 -7.087 -9.694 1.00 93.12 234 THR A CA 1
ATOM 1919 C C . THR A 1 234 ? -9.301 -5.994 -8.665 1.00 93.12 234 THR A C 1
ATOM 1921 O O . THR A 1 234 ? -8.425 -5.166 -8.887 1.00 93.12 234 THR A O 1
ATOM 1924 N N . ASP A 1 235 ? -9.955 -6.006 -7.505 1.00 94.56 235 ASP A N 1
ATOM 1925 C CA . ASP A 1 235 ? -9.670 -5.091 -6.393 1.00 94.56 235 ASP A CA 1
ATOM 1926 C C . ASP A 1 235 ? -8.838 -5.734 -5.267 1.00 94.56 235 ASP A C 1
ATOM 1928 O O . ASP A 1 235 ? -8.611 -5.103 -4.230 1.00 94.56 235 ASP A O 1
ATOM 1932 N N . GLY A 1 236 ? -8.376 -6.972 -5.471 1.00 95.44 236 GLY A N 1
ATOM 1933 C CA . GLY A 1 236 ? -7.669 -7.797 -4.487 1.00 95.44 236 GLY A CA 1
ATOM 1934 C C . GLY A 1 236 ? -8.556 -8.329 -3.354 1.00 95.44 236 GLY A C 1
ATOM 1935 O O . GLY A 1 236 ? -8.043 -8.921 -2.407 1.00 95.44 236 GLY A O 1
ATOM 1936 N N . ILE A 1 237 ? -9.872 -8.132 -3.422 1.00 95.06 237 ILE A N 1
ATOM 1937 C CA . ILE A 1 237 ? -10.855 -8.439 -2.372 1.00 95.06 237 ILE A CA 1
ATOM 1938 C C . ILE A 1 237 ? -11.495 -9.811 -2.617 1.00 95.06 237 ILE A C 1
ATOM 1940 O O . ILE A 1 237 ? -11.455 -10.332 -3.731 1.00 95.06 237 ILE A O 1
ATOM 1944 N N . HIS A 1 238 ? -12.037 -10.443 -1.573 1.00 95.06 238 HIS A N 1
ATOM 1945 C CA . HIS A 1 238 ? -12.792 -11.688 -1.715 1.00 95.06 238 HIS A CA 1
ATOM 1946 C C . HIS A 1 238 ? -14.248 -11.386 -2.062 1.00 95.06 238 HIS A C 1
ATOM 1948 O O . HIS A 1 238 ? -14.885 -10.533 -1.437 1.00 95.06 238 HIS A O 1
ATOM 1954 N N . LYS A 1 239 ? -14.803 -12.077 -3.062 1.00 93.94 239 LYS A N 1
ATOM 1955 C CA . LYS A 1 239 ? -16.205 -11.895 -3.441 1.00 93.94 239 LYS A CA 1
ATOM 1956 C C . LYS A 1 239 ? -17.116 -12.300 -2.284 1.00 93.94 239 LYS A C 1
ATOM 1958 O O . LYS A 1 239 ? -17.198 -13.468 -1.922 1.00 93.94 239 LYS A O 1
ATOM 1963 N N . ASN A 1 240 ? -17.852 -11.339 -1.731 1.00 94.44 240 ASN A N 1
ATOM 1964 C CA . ASN A 1 240 ? -18.691 -11.567 -0.557 1.00 94.44 240 ASN A CA 1
ATOM 1965 C C . ASN A 1 240 ? -19.993 -10.743 -0.632 1.00 94.44 240 ASN A C 1
ATOM 1967 O O . ASN A 1 240 ? -20.074 -9.636 -0.087 1.00 94.44 240 ASN A O 1
ATOM 1971 N N . PRO A 1 241 ? -21.048 -11.273 -1.285 1.00 95.12 241 PRO A N 1
ATOM 1972 C CA . PRO A 1 241 ? -22.328 -10.577 -1.430 1.00 95.12 241 PRO A CA 1
ATOM 1973 C C . PRO A 1 241 ? -23.008 -10.243 -0.094 1.00 95.12 241 PRO A C 1
ATOM 1975 O O . PRO A 1 241 ? -23.696 -9.227 0.013 1.00 95.12 241 PRO A O 1
ATOM 1978 N N . LEU A 1 242 ? -22.795 -11.064 0.943 1.00 94.81 242 LEU A N 1
ATOM 1979 C CA . LEU A 1 242 ? -23.335 -10.814 2.282 1.00 94.81 242 LEU A CA 1
ATOM 1980 C C . LEU A 1 242 ? -22.671 -9.592 2.922 1.00 94.81 242 LEU A C 1
ATOM 1982 O O . LEU A 1 242 ? -23.363 -8.710 3.431 1.00 94.81 242 LEU A O 1
ATOM 1986 N N . LYS A 1 243 ? -21.338 -9.496 2.843 1.00 95.00 243 LYS A N 1
ATOM 1987 C CA . LYS A 1 243 ? -20.586 -8.327 3.315 1.00 95.00 243 LYS A CA 1
ATOM 1988 C C . LYS A 1 243 ? -20.934 -7.082 2.506 1.00 95.00 243 LYS A C 1
ATOM 1990 O O . LYS A 1 243 ? -21.142 -6.028 3.100 1.00 95.00 243 LYS A O 1
ATOM 1995 N N . ALA A 1 244 ? -21.099 -7.200 1.187 1.00 97.19 244 ALA A N 1
ATOM 1996 C CA . ALA A 1 244 ? -21.571 -6.100 0.346 1.00 97.19 244 ALA A CA 1
ATOM 1997 C C . ALA A 1 244 ? -22.936 -5.562 0.815 1.00 97.19 244 ALA A C 1
ATOM 1999 O O . ALA A 1 244 ? -23.103 -4.353 0.985 1.00 97.19 244 ALA A O 1
ATOM 2000 N N . GLN A 1 245 ? -23.898 -6.450 1.090 1.00 97.81 245 GLN A N 1
ATOM 2001 C CA . GLN A 1 245 ? -25.220 -6.056 1.577 1.00 97.81 245 GLN A CA 1
ATOM 2002 C C . GLN A 1 245 ? -25.156 -5.444 2.986 1.00 97.81 245 GLN A C 1
ATOM 2004 O O . GLN A 1 245 ? -25.741 -4.385 3.210 1.00 97.81 245 GLN A O 1
ATOM 2009 N N . MET A 1 246 ? -24.380 -6.035 3.902 1.00 96.62 246 MET A N 1
ATOM 2010 C CA . MET A 1 246 ? -24.127 -5.472 5.236 1.00 96.62 246 MET A CA 1
ATOM 2011 C C . MET A 1 246 ? -23.561 -4.047 5.147 1.00 96.62 246 MET A C 1
ATOM 2013 O O . MET A 1 246 ? -24.016 -3.157 5.862 1.00 96.62 246 MET A O 1
ATOM 2017 N N . LEU A 1 247 ? -22.590 -3.811 4.260 1.00 97.12 247 LEU A N 1
ATOM 2018 C CA . LEU A 1 247 ? -21.984 -2.494 4.050 1.00 97.12 247 LEU A CA 1
ATOM 2019 C C . LEU A 1 247 ? -22.969 -1.501 3.432 1.00 97.12 247 LEU A C 1
ATOM 2021 O O . LEU A 1 247 ? -23.011 -0.343 3.844 1.00 97.12 247 LEU A O 1
ATOM 2025 N N . LYS A 1 248 ? -23.791 -1.948 2.478 1.00 97.44 248 LYS A N 1
ATOM 2026 C CA . LYS A 1 248 ? -24.858 -1.133 1.892 1.00 97.44 248 LYS A CA 1
ATOM 2027 C C . LYS A 1 248 ? -25.870 -0.705 2.952 1.00 97.44 248 LYS A C 1
ATOM 2029 O O . LYS A 1 248 ? -26.264 0.459 2.972 1.00 97.44 248 LYS A O 1
ATOM 2034 N N . ASP A 1 249 ? -26.256 -1.599 3.857 1.00 97.62 249 ASP A N 1
ATOM 2035 C CA . ASP A 1 249 ? -27.169 -1.271 4.952 1.00 97.62 249 ASP A CA 1
ATOM 2036 C C . ASP A 1 249 ? -26.517 -0.370 6.006 1.00 97.62 249 ASP A C 1
ATOM 2038 O O . ASP A 1 249 ? -27.132 0.613 6.421 1.00 97.62 249 ASP A O 1
ATOM 2042 N N . PHE A 1 250 ? -25.256 -0.626 6.363 1.00 97.50 250 PHE A N 1
ATOM 2043 C CA . PHE A 1 250 ? -24.476 0.237 7.253 1.00 97.50 250 PHE A CA 1
ATOM 2044 C C . PHE A 1 250 ? -24.340 1.665 6.696 1.00 97.50 250 PHE A C 1
ATOM 2046 O O . PHE A 1 250 ? -24.497 2.634 7.436 1.00 97.50 250 PHE A O 1
ATOM 2053 N N . SER A 1 251 ? -24.134 1.807 5.381 1.00 97.06 251 SER A N 1
ATOM 2054 C CA . SER A 1 251 ? -23.970 3.109 4.719 1.00 97.06 251 SER A CA 1
ATOM 2055 C C . SER A 1 251 ? -25.204 4.017 4.782 1.00 97.06 251 SER A C 1
ATOM 2057 O O . SER A 1 251 ? -25.076 5.218 4.575 1.00 97.06 251 SER A O 1
ATOM 2059 N N . LYS A 1 252 ? -26.394 3.477 5.090 1.00 96.81 252 LYS A N 1
ATOM 2060 C CA . LYS A 1 252 ? -27.631 4.269 5.196 1.00 96.81 252 LYS A CA 1
ATOM 2061 C C . LYS A 1 252 ? -27.643 5.174 6.425 1.00 96.81 252 LYS A C 1
ATOM 2063 O O . LYS A 1 252 ? -28.237 6.240 6.362 1.00 96.81 252 LYS A O 1
ATOM 2068 N N . ASN A 1 253 ? -27.038 4.733 7.532 1.00 96.19 253 ASN A N 1
ATOM 2069 C CA . ASN A 1 253 ? -26.992 5.478 8.794 1.00 96.19 253 ASN A CA 1
ATOM 2070 C C . ASN A 1 253 ? -25.647 5.255 9.519 1.00 96.19 253 ASN A C 1
ATOM 2072 O O . ASN A 1 253 ? -25.620 4.604 10.570 1.00 96.19 253 ASN A O 1
ATOM 2076 N N . PRO A 1 254 ? -24.517 5.750 8.979 1.00 96.50 254 PRO A N 1
ATOM 2077 C CA . PRO A 1 254 ? -23.212 5.569 9.603 1.00 96.50 254 PRO A CA 1
ATOM 2078 C C . PRO A 1 254 ? -23.109 6.431 10.874 1.00 96.50 254 PRO A C 1
ATOM 2080 O O . PRO A 1 254 ? -23.580 7.571 10.879 1.00 96.50 254 PRO A O 1
ATOM 2083 N N . PRO A 1 255 ? -22.473 5.943 11.954 1.00 96.81 255 PRO A N 1
ATOM 2084 C CA . PRO A 1 255 ? -22.333 6.694 13.200 1.00 96.81 255 PRO A CA 1
ATOM 2085 C C . PRO A 1 255 ? -21.191 7.721 13.109 1.00 96.81 255 PRO A C 1
ATOM 2087 O O . PRO A 1 255 ? -20.143 7.553 13.735 1.00 96.81 255 PRO A O 1
ATOM 2090 N N . TYR A 1 256 ? -21.378 8.766 12.303 1.00 97.44 256 TYR A N 1
ATOM 2091 C CA . TYR A 1 256 ? -20.411 9.855 12.176 1.00 97.44 256 TYR A CA 1
ATOM 2092 C C . TYR A 1 256 ? -20.197 10.590 13.508 1.00 97.44 256 TYR A C 1
ATOM 2094 O O . TYR A 1 256 ? -21.121 10.756 14.307 1.00 97.44 256 TYR A O 1
ATOM 2102 N N . ASP A 1 257 ? -18.966 11.039 13.743 1.00 96.62 257 ASP A N 1
ATOM 2103 C CA . ASP A 1 257 ? -18.614 11.885 14.877 1.00 96.62 257 ASP A CA 1
ATOM 2104 C C . ASP A 1 257 ? -19.032 13.353 14.659 1.00 96.62 257 ASP A C 1
ATOM 2106 O O . ASP A 1 257 ? -19.558 13.736 13.614 1.00 96.62 257 ASP A O 1
ATOM 2110 N N . GLU A 1 258 ? -18.776 14.199 15.659 1.00 95.62 258 GLU A N 1
ATOM 2111 C CA . GLU A 1 258 ? -19.096 15.635 15.641 1.00 95.62 258 GLU A CA 1
ATOM 2112 C C . GLU A 1 258 ? -18.459 16.422 14.474 1.00 95.62 258 GLU A C 1
ATOM 2114 O O . GLU A 1 258 ? -18.918 17.517 14.155 1.00 95.62 258 GLU A O 1
ATOM 2119 N N . PHE A 1 259 ? -17.430 15.875 13.814 1.00 95.25 259 PHE A N 1
ATOM 2120 C CA . PHE A 1 259 ? -16.758 16.475 12.656 1.00 95.25 259 PHE A CA 1
ATOM 2121 C C . PHE A 1 259 ? -17.197 15.857 11.318 1.00 95.25 259 PHE A C 1
ATOM 2123 O O . PHE A 1 259 ? -16.620 16.177 10.268 1.00 95.25 259 PHE A O 1
ATOM 2130 N N . GLY A 1 260 ? -18.206 14.979 11.342 1.00 96.19 260 GLY A N 1
ATOM 2131 C CA . GLY A 1 260 ? -18.675 14.234 10.178 1.00 96.19 260 GLY A CA 1
ATOM 2132 C C . GLY A 1 260 ? -17.700 13.143 9.731 1.00 96.19 260 GLY A C 1
ATOM 2133 O O . GLY A 1 260 ? -17.714 12.765 8.565 1.00 96.19 260 GLY A O 1
ATOM 2134 N N . MET A 1 261 ? -16.812 12.676 10.612 1.00 97.31 261 MET A N 1
ATOM 2135 C CA . MET A 1 261 ? -15.840 11.617 10.326 1.00 97.31 261 MET A CA 1
ATOM 2136 C C . MET A 1 261 ? -16.291 10.286 10.915 1.00 97.31 261 MET A C 1
ATOM 2138 O O . MET A 1 261 ? -17.115 10.236 11.821 1.00 97.31 261 MET A O 1
ATOM 2142 N N . LEU A 1 262 ? -15.731 9.190 10.415 1.00 97.56 262 LEU A N 1
ATOM 2143 C CA . LEU A 1 262 ? -16.044 7.838 10.861 1.00 97.56 262 LEU A CA 1
ATOM 2144 C C . LEU A 1 262 ? -14.775 7.112 11.338 1.00 97.56 262 LEU A C 1
ATOM 2146 O O . LEU A 1 262 ? -14.310 6.169 10.690 1.00 97.56 262 LEU A O 1
ATOM 2150 N N . PRO A 1 263 ? -14.160 7.563 12.449 1.00 96.38 263 PRO A N 1
ATOM 2151 C CA . PRO A 1 263 ? -13.017 6.869 13.036 1.00 96.38 263 PRO A CA 1
ATOM 2152 C C . PRO A 1 263 ? -13.402 5.452 13.473 1.00 96.38 263 PRO A C 1
ATOM 2154 O O . PRO A 1 263 ? -14.579 5.139 13.640 1.00 96.38 263 PRO A O 1
ATOM 2157 N N . PHE A 1 264 ? -12.406 4.592 13.697 1.00 96.81 264 PHE A N 1
ATOM 2158 C CA . PHE A 1 264 ? -12.626 3.208 14.146 1.00 96.81 264 PHE A CA 1
ATOM 2159 C C . PHE A 1 264 ? -13.456 2.354 13.169 1.00 96.81 264 PHE A C 1
ATOM 2161 O O . PHE A 1 264 ? -14.022 1.341 13.567 1.00 96.81 264 PHE A O 1
ATOM 2168 N N . LEU A 1 265 ? -13.545 2.744 11.890 1.00 96.50 265 LEU A N 1
ATOM 2169 C CA . LEU A 1 265 ? -14.300 2.016 10.864 1.00 96.50 265 LEU A CA 1
ATOM 2170 C C . LEU A 1 265 ? -13.951 0.516 10.813 1.00 96.50 265 LEU A C 1
ATOM 2172 O O . LEU A 1 265 ? -14.835 -0.323 10.686 1.00 96.50 265 LEU A O 1
ATOM 2176 N N . ASP A 1 266 ? -12.684 0.167 10.999 1.00 94.62 266 ASP A N 1
ATOM 2177 C CA . ASP A 1 266 ? -12.175 -1.205 11.091 1.00 94.62 266 ASP A CA 1
ATOM 2178 C C . ASP A 1 266 ? -12.787 -1.999 12.260 1.00 94.62 266 ASP A C 1
ATOM 2180 O O . ASP A 1 266 ? -13.061 -3.194 12.133 1.00 94.62 266 ASP A O 1
ATOM 2184 N N . GLU A 1 267 ? -13.111 -1.335 13.369 1.00 95.50 267 GLU A N 1
ATOM 2185 C CA . GLU A 1 267 ? -13.854 -1.914 14.493 1.00 95.50 267 GLU A CA 1
ATOM 2186 C C . GLU A 1 267 ? -15.372 -1.883 14.291 1.00 95.50 267 GLU A C 1
ATOM 2188 O O . GLU A 1 267 ? -16.090 -2.519 15.058 1.00 95.50 267 GLU A O 1
ATOM 2193 N N . LEU A 1 268 ? -15.888 -1.161 13.290 1.00 95.81 268 LEU A N 1
ATOM 2194 C CA . LEU A 1 268 ? -17.322 -1.042 12.996 1.00 95.81 268 LEU A CA 1
ATOM 2195 C C . LEU A 1 268 ? -17.778 -1.995 11.890 1.00 95.81 268 LEU A C 1
ATOM 2197 O O . LEU A 1 268 ? -18.852 -2.582 12.017 1.00 95.81 268 LEU A O 1
ATOM 2201 N N . ILE A 1 269 ? -16.962 -2.207 10.859 1.00 94.94 269 ILE A N 1
ATOM 2202 C CA . ILE A 1 269 ? -17.296 -3.053 9.702 1.00 94.94 269 ILE A CA 1
ATOM 2203 C C . ILE A 1 269 ? -16.282 -4.176 9.440 1.00 94.94 269 ILE A C 1
ATOM 2205 O O . ILE A 1 269 ? -16.567 -5.066 8.641 1.00 94.94 269 ILE A O 1
ATOM 2209 N N . GLY A 1 270 ? -15.135 -4.179 10.129 1.00 93.88 270 GLY A N 1
ATOM 2210 C CA . GLY A 1 270 ? -14.032 -5.095 9.833 1.00 93.88 270 GLY A CA 1
ATOM 2211 C C . GLY A 1 270 ? -13.215 -4.665 8.611 1.00 93.88 270 GLY A C 1
ATOM 2212 O O . GLY A 1 270 ? -13.558 -3.721 7.901 1.00 93.88 270 GLY A O 1
ATOM 2213 N N . VAL A 1 271 ? -12.124 -5.385 8.364 1.00 94.19 271 VAL A N 1
ATOM 2214 C CA . VAL A 1 271 ? -11.307 -5.271 7.142 1.00 94.19 271 VAL A CA 1
ATOM 2215 C C . VAL A 1 271 ? -11.419 -6.567 6.335 1.00 94.19 271 VAL A C 1
ATOM 2217 O O . VAL A 1 271 ? -12.204 -7.448 6.694 1.00 94.19 271 VAL A O 1
ATOM 2220 N N . ASP A 1 272 ? -10.692 -6.679 5.228 1.00 93.81 272 ASP A N 1
ATOM 2221 C CA . ASP A 1 272 ? -10.564 -7.929 4.473 1.00 93.81 272 ASP A CA 1
ATOM 2222 C C . ASP A 1 272 ? -9.106 -8.207 4.115 1.00 93.81 272 ASP A C 1
ATOM 2224 O O . ASP A 1 272 ? -8.287 -7.284 4.098 1.00 93.81 272 ASP A O 1
ATOM 2228 N N . TRP A 1 273 ? -8.790 -9.472 3.851 1.00 96.62 273 TRP A N 1
ATOM 2229 C CA . TRP A 1 273 ? -7.483 -9.870 3.351 1.00 96.62 273 TRP A CA 1
ATOM 2230 C C . TRP A 1 273 ? -7.341 -9.480 1.882 1.00 96.62 273 TRP A C 1
ATOM 2232 O O . TRP A 1 273 ? -8.149 -9.884 1.047 1.00 96.62 273 TRP A O 1
ATOM 2242 N N . VAL A 1 274 ? -6.289 -8.732 1.556 1.00 97.31 274 VAL A N 1
ATOM 2243 C CA . VAL A 1 274 ? -6.043 -8.230 0.204 1.00 97.31 274 VAL A CA 1
ATOM 2244 C C . VAL A 1 274 ? -4.984 -9.070 -0.502 1.00 97.31 274 VAL A C 1
ATOM 2246 O O . VAL A 1 274 ? -3.855 -9.186 -0.026 1.00 97.31 274 VAL A O 1
ATOM 2249 N N . ILE A 1 275 ? -5.327 -9.616 -1.666 1.00 97.31 275 ILE A N 1
ATOM 2250 C CA . ILE A 1 275 ? -4.363 -10.238 -2.577 1.00 97.31 275 ILE A CA 1
ATOM 2251 C C . ILE A 1 275 ? -3.777 -9.138 -3.466 1.00 97.31 275 ILE A C 1
ATOM 2253 O O . ILE A 1 275 ? -4.432 -8.634 -4.380 1.00 97.31 275 ILE A O 1
ATOM 2257 N N . ASP A 1 276 ? -2.537 -8.756 -3.167 1.00 96.38 276 ASP A N 1
ATOM 2258 C CA . ASP A 1 276 ? -1.764 -7.757 -3.904 1.00 96.38 276 ASP A CA 1
ATOM 2259 C C . ASP A 1 276 ? -0.414 -8.378 -4.321 1.00 96.38 276 ASP A C 1
ATOM 2261 O O . ASP A 1 276 ? 0.351 -8.822 -3.460 1.00 96.38 276 ASP A O 1
ATOM 2265 N N . PRO A 1 277 ? -0.103 -8.439 -5.626 1.00 93.25 277 PRO A N 1
ATOM 2266 C CA . PRO A 1 277 ? 1.172 -8.941 -6.134 1.00 93.25 277 PRO A CA 1
ATOM 2267 C C . PRO A 1 277 ? 2.378 -8.072 -5.748 1.00 93.25 277 PRO A C 1
ATOM 2269 O O . PRO A 1 277 ? 3.523 -8.529 -5.829 1.00 93.25 277 PRO A O 1
ATOM 2272 N N . ASN A 1 278 ? 2.137 -6.813 -5.373 1.00 94.12 278 ASN A N 1
ATOM 2273 C CA . ASN A 1 278 ? 3.140 -5.852 -4.938 1.00 94.12 278 ASN A CA 1
ATOM 2274 C C . ASN A 1 278 ? 3.349 -5.951 -3.424 1.00 94.12 278 ASN A C 1
ATOM 2276 O O . ASN A 1 278 ? 2.440 -6.250 -2.655 1.00 94.12 278 ASN A O 1
ATOM 2280 N N . ARG A 1 279 ? 4.570 -5.677 -2.965 1.00 85.56 279 ARG A N 1
ATOM 2281 C CA . ARG A 1 279 ? 4.944 -5.835 -1.552 1.00 85.56 279 ARG A CA 1
ATOM 2282 C C . ARG A 1 279 ? 6.030 -4.853 -1.143 1.00 85.56 279 ARG A C 1
ATOM 2284 O O . ARG A 1 279 ? 6.591 -4.130 -1.963 1.00 85.56 279 ARG A O 1
ATOM 2291 N N . TYR A 1 280 ? 6.352 -4.809 0.147 1.00 88.25 280 TYR A N 1
ATOM 2292 C CA . TYR A 1 280 ? 7.460 -3.990 0.640 1.00 88.25 280 TYR A CA 1
ATOM 2293 C C . TYR A 1 280 ? 8.742 -4.236 -0.177 1.00 88.25 280 TYR A C 1
ATOM 2295 O O . TYR A 1 280 ? 9.142 -5.383 -0.372 1.00 88.25 280 TYR A O 1
ATOM 2303 N N . ARG A 1 281 ? 9.373 -3.150 -0.654 1.00 90.50 281 ARG A N 1
ATOM 2304 C CA . ARG A 1 281 ? 10.539 -3.120 -1.565 1.00 90.50 281 ARG A CA 1
ATOM 2305 C C . ARG A 1 281 ? 10.306 -3.606 -2.999 1.00 90.50 281 ARG A C 1
ATOM 2307 O O . ARG A 1 281 ? 11.261 -3.538 -3.783 1.00 90.50 281 ARG A O 1
ATOM 2314 N N . PHE A 1 282 ? 9.089 -4.018 -3.361 1.00 93.50 282 PHE A N 1
ATOM 2315 C CA . PHE A 1 282 ? 8.793 -4.557 -4.685 1.00 93.50 282 PHE A CA 1
ATOM 2316 C C . PHE A 1 282 ? 7.482 -4.042 -5.305 1.00 93.50 282 PHE A C 1
ATOM 2318 O O . PHE A 1 282 ? 6.399 -4.225 -4.757 1.00 93.50 282 PHE A O 1
ATOM 2325 N N . ALA A 1 283 ? 7.583 -3.456 -6.497 1.00 96.25 283 ALA A N 1
ATOM 2326 C CA . ALA A 1 283 ? 6.459 -3.134 -7.376 1.00 96.25 283 ALA A CA 1
ATOM 2327 C C . ALA A 1 283 ? 6.490 -4.106 -8.564 1.00 96.25 283 ALA A C 1
ATOM 2329 O O . ALA A 1 283 ? 7.192 -3.857 -9.539 1.00 96.25 283 ALA A O 1
ATOM 2330 N N . GLU A 1 284 ? 5.841 -5.262 -8.428 1.00 93.94 284 GLU A N 1
ATOM 2331 C CA . GLU A 1 284 ? 5.946 -6.395 -9.362 1.00 93.94 284 GLU A CA 1
ATOM 2332 C C . GLU A 1 284 ? 4.880 -6.386 -10.457 1.00 93.94 284 GLU A C 1
ATOM 2334 O O . GLU A 1 284 ? 5.110 -6.970 -11.513 1.00 93.94 284 GLU A O 1
ATOM 2339 N N . ASP A 1 285 ? 3.758 -5.710 -10.220 1.00 94.88 285 ASP A N 1
ATOM 2340 C CA . ASP A 1 285 ? 2.654 -5.602 -11.168 1.00 94.88 285 ASP A CA 1
ATOM 2341 C C . ASP A 1 285 ? 2.100 -4.177 -11.162 1.00 94.88 285 ASP A C 1
ATOM 2343 O O . ASP A 1 285 ? 1.027 -3.894 -10.639 1.00 94.88 285 ASP A O 1
ATOM 2347 N N . GLU A 1 286 ? 2.836 -3.226 -11.728 1.00 94.50 286 GLU A N 1
ATOM 2348 C CA . GLU A 1 286 ? 2.382 -1.835 -11.750 1.00 94.50 286 GLU A CA 1
ATOM 2349 C C . GLU A 1 286 ? 1.164 -1.622 -12.665 1.00 94.50 286 GLU A C 1
ATOM 2351 O O . GLU A 1 286 ? 0.449 -0.630 -12.529 1.00 94.50 286 GLU A O 1
ATOM 2356 N N . LYS A 1 287 ? 0.911 -2.562 -13.584 1.00 91.81 287 LYS A N 1
ATOM 2357 C CA . LYS A 1 287 ? -0.187 -2.512 -14.559 1.00 91.81 287 LYS A CA 1
ATOM 2358 C C . LYS A 1 287 ? -1.461 -3.211 -14.090 1.00 91.81 287 LYS A C 1
ATOM 2360 O O . LYS A 1 287 ? -2.501 -2.959 -14.681 1.00 91.81 287 LYS A O 1
ATOM 2365 N N . GLY A 1 288 ? -1.397 -4.048 -13.055 1.00 92.44 288 GLY A N 1
ATOM 2366 C CA . GLY A 1 288 ? -2.554 -4.774 -12.518 1.00 92.44 288 GLY A CA 1
ATOM 2367 C C . GLY A 1 288 ? -2.941 -6.032 -13.291 1.00 92.44 288 GLY A C 1
ATOM 2368 O O . GLY A 1 288 ? -4.042 -6.537 -13.099 1.00 92.44 288 GLY A O 1
ATOM 2369 N N . ARG A 1 289 ? -2.053 -6.545 -14.149 1.00 94.62 289 ARG A N 1
ATOM 2370 C CA . ARG A 1 289 ? -2.353 -7.676 -15.040 1.00 94.62 289 ARG A CA 1
ATOM 2371 C C . ARG A 1 289 ? -2.449 -9.006 -14.299 1.00 94.62 289 ARG A C 1
ATOM 2373 O O . ARG A 1 289 ? -3.135 -9.905 -14.770 1.00 94.62 289 ARG A O 1
ATOM 2380 N N . VAL A 1 290 ? -1.753 -9.143 -13.171 1.00 96.88 290 VAL A N 1
ATOM 2381 C CA . VAL A 1 290 ? -1.711 -10.394 -12.406 1.00 96.88 290 VAL A CA 1
ATOM 2382 C C . VAL A 1 290 ? -3.066 -10.656 -11.758 1.00 96.88 290 VAL A C 1
ATOM 2384 O O . VAL A 1 290 ? -3.598 -11.752 -11.887 1.00 96.88 290 VAL A O 1
ATOM 2387 N N . ASN A 1 291 ? -3.652 -9.651 -11.103 1.00 96.12 291 ASN A N 1
ATOM 2388 C CA . ASN A 1 291 ? -4.977 -9.778 -10.494 1.00 96.12 291 ASN A CA 1
ATOM 2389 C C . ASN A 1 291 ? -6.072 -10.073 -11.527 1.00 96.12 291 ASN A C 1
ATOM 2391 O O . ASN A 1 291 ? -6.948 -10.885 -11.245 1.00 96.12 291 ASN A O 1
ATOM 2395 N N . ASP A 1 292 ? -6.005 -9.450 -12.706 1.00 95.00 292 ASP A N 1
ATOM 2396 C CA . ASP A 1 292 ? -6.967 -9.702 -13.784 1.00 95.00 292 ASP A CA 1
ATOM 2397 C C . ASP A 1 292 ? -6.853 -11.143 -14.309 1.00 95.00 292 ASP A C 1
ATOM 2399 O O . ASP A 1 292 ? -7.865 -11.815 -14.474 1.00 95.00 292 ASP A O 1
ATOM 2403 N N . ALA A 1 293 ? -5.632 -11.661 -14.487 1.00 96.69 293 ALA A N 1
ATOM 2404 C CA . ALA A 1 293 ? -5.418 -13.051 -14.897 1.00 96.69 293 ALA A CA 1
ATOM 2405 C C . ALA A 1 293 ? -5.911 -14.059 -13.844 1.00 96.69 293 ALA A C 1
ATOM 2407 O O . ALA A 1 293 ? -6.609 -15.013 -14.180 1.00 96.69 293 ALA A O 1
ATOM 2408 N N . LEU A 1 294 ? -5.615 -13.816 -12.561 1.00 97.44 294 LEU A N 1
ATOM 2409 C CA . LEU A 1 294 ? -6.111 -14.649 -11.459 1.00 97.44 294 LEU A CA 1
ATOM 2410 C C . LEU A 1 294 ? -7.640 -14.645 -11.396 1.00 97.44 294 LEU A C 1
ATOM 2412 O O . LEU A 1 294 ? -8.251 -15.692 -11.195 1.00 97.44 294 LEU A O 1
ATOM 2416 N N . LYS A 1 295 ? -8.262 -13.476 -11.582 1.00 95.81 295 LYS A N 1
ATOM 2417 C CA . LYS A 1 295 ? -9.717 -13.348 -11.633 1.00 95.81 295 LYS A CA 1
ATOM 2418 C C . LYS A 1 295 ? -10.306 -14.170 -12.777 1.00 95.81 295 LYS A C 1
ATOM 2420 O O . LYS A 1 295 ? -11.243 -14.929 -12.546 1.00 95.81 295 LYS A O 1
ATOM 2425 N N . ASP A 1 296 ? -9.755 -14.034 -13.981 1.00 96.81 296 ASP A N 1
ATOM 2426 C CA . ASP A 1 296 ? -10.221 -14.757 -15.165 1.00 96.81 296 ASP A CA 1
ATOM 2427 C C . ASP A 1 296 ? -10.191 -16.278 -14.955 1.00 96.81 296 ASP A C 1
ATOM 2429 O O . ASP A 1 296 ? -11.117 -16.979 -15.366 1.00 96.81 296 ASP A O 1
ATOM 2433 N N . ASP A 1 297 ? -9.143 -16.801 -14.319 1.00 97.62 297 ASP A N 1
ATOM 2434 C CA . ASP A 1 297 ? -9.013 -18.236 -14.051 1.00 97.62 297 ASP A CA 1
ATOM 2435 C C . ASP A 1 297 ? -9.951 -18.717 -12.940 1.00 97.62 297 ASP A C 1
ATOM 2437 O O . ASP A 1 297 ? -10.526 -19.806 -13.042 1.00 97.62 297 ASP A O 1
ATOM 2441 N N . VAL A 1 298 ? -10.177 -17.892 -11.913 1.00 97.06 298 VAL A N 1
ATOM 2442 C CA . VAL A 1 298 ? -11.183 -18.173 -10.879 1.00 97.06 298 VAL A CA 1
ATOM 2443 C C . VAL A 1 298 ? -12.594 -18.186 -11.470 1.00 97.06 298 VAL A C 1
ATOM 2445 O O . VAL A 1 298 ? -13.372 -19.096 -11.191 1.00 97.06 298 VAL A O 1
ATOM 2448 N N . GLU A 1 299 ? -12.934 -17.242 -12.351 1.00 95.38 299 GLU A N 1
ATOM 2449 C CA . GLU A 1 299 ? -14.247 -17.200 -13.009 1.00 95.38 299 GLU A CA 1
ATOM 2450 C C . GLU A 1 299 ? -14.472 -18.357 -13.989 1.00 95.38 299 GLU A C 1
ATOM 2452 O O . GLU A 1 299 ? -15.602 -18.827 -14.138 1.00 95.38 299 GLU A O 1
ATOM 2457 N N . LYS A 1 300 ? -13.410 -18.850 -14.637 1.00 97.00 300 LYS A N 1
ATOM 2458 C CA . LYS A 1 300 ? -13.458 -20.064 -15.471 1.00 97.00 300 LYS A CA 1
ATOM 2459 C C . LYS A 1 300 ? -13.522 -21.352 -14.647 1.00 97.00 300 LYS A C 1
ATOM 2461 O O . LYS A 1 300 ? -13.809 -22.406 -15.215 1.00 97.00 300 LYS A O 1
ATOM 2466 N N . GLY A 1 301 ? -13.250 -21.285 -13.344 1.00 96.19 301 GLY A N 1
ATOM 2467 C CA . GLY A 1 301 ? -13.160 -22.443 -12.457 1.00 96.19 301 GLY A CA 1
ATOM 2468 C C . GLY A 1 301 ? -11.895 -23.282 -12.659 1.00 96.19 301 GLY A C 1
ATOM 2469 O O . GLY A 1 301 ? -11.864 -24.431 -12.224 1.00 96.19 301 GLY A O 1
ATOM 2470 N N . THR A 1 302 ? -10.873 -22.742 -13.333 1.00 97.38 302 THR A N 1
ATOM 2471 C CA . THR A 1 302 ? -9.555 -23.388 -13.468 1.00 97.38 302 THR A CA 1
ATOM 2472 C C . THR A 1 302 ? -8.663 -23.124 -12.264 1.00 97.38 302 THR A C 1
ATOM 2474 O O . THR A 1 302 ? -7.728 -23.876 -12.034 1.00 97.38 302 THR A O 1
ATOM 2477 N N . LEU A 1 303 ? -8.966 -22.079 -11.492 1.00 97.69 303 LEU A N 1
ATOM 2478 C CA . LEU A 1 303 ? -8.317 -21.755 -10.230 1.00 97.69 303 LEU A CA 1
ATOM 2479 C C . LEU A 1 303 ? -9.380 -21.527 -9.152 1.00 97.69 303 LEU A C 1
ATOM 2481 O O . LEU A 1 303 ? -10.522 -21.190 -9.459 1.00 97.69 303 LEU A O 1
ATOM 2485 N N . LYS A 1 304 ? -9.016 -21.687 -7.879 1.00 97.00 304 LYS A N 1
ATOM 2486 C CA . LYS A 1 304 ? -9.910 -21.413 -6.748 1.00 97.00 304 LYS A CA 1
ATOM 2487 C C . LYS A 1 304 ? -9.393 -20.250 -5.915 1.00 97.00 304 LYS A C 1
ATOM 2489 O O . LYS A 1 304 ? -8.198 -20.205 -5.630 1.00 97.00 304 LYS A O 1
ATOM 2494 N N . ASP A 1 305 ? -10.273 -19.339 -5.489 1.00 97.06 305 ASP A N 1
ATOM 2495 C CA . ASP A 1 305 ? -9.857 -18.271 -4.577 1.00 97.06 305 ASP A CA 1
ATOM 2496 C C . ASP A 1 305 ? -9.439 -18.899 -3.234 1.00 97.06 305 ASP A C 1
ATOM 2498 O O . ASP A 1 305 ? -10.198 -19.666 -2.625 1.00 97.06 305 ASP A O 1
ATOM 2502 N N . PRO A 1 306 ? -8.232 -18.605 -2.727 1.00 97.38 306 PRO A N 1
ATOM 2503 C CA . PRO A 1 306 ? -7.699 -19.271 -1.547 1.00 97.38 306 PRO A CA 1
ATOM 2504 C C . PRO A 1 306 ? -8.472 -18.926 -0.262 1.00 97.38 306 PRO A C 1
ATOM 2506 O O . PRO A 1 306 ? -8.269 -19.582 0.763 1.00 97.38 306 PRO A O 1
ATOM 2509 N N . ARG A 1 307 ? -9.356 -17.920 -0.314 1.00 96.19 307 ARG A N 1
ATOM 2510 C CA . ARG A 1 307 ? -10.218 -17.467 0.786 1.00 96.19 307 ARG A CA 1
ATOM 2511 C C . ARG A 1 307 ? -11.605 -18.116 0.776 1.00 96.19 307 ARG A C 1
ATOM 2513 O O . ARG A 1 307 ? -12.347 -17.946 1.742 1.00 96.19 307 ARG A O 1
ATOM 2520 N N . ASP A 1 308 ? -11.958 -18.874 -0.264 1.00 95.25 308 ASP A N 1
ATOM 2521 C CA . ASP A 1 308 ? -13.213 -19.629 -0.283 1.00 95.25 308 ASP A CA 1
ATOM 2522 C C . ASP A 1 308 ? -13.265 -20.652 0.864 1.00 95.25 308 ASP A C 1
ATOM 2524 O O . ASP A 1 308 ? -12.275 -21.310 1.191 1.00 95.25 308 ASP A O 1
ATOM 2528 N N . ILE A 1 309 ? -14.444 -20.813 1.477 1.00 91.88 309 ILE A N 1
ATOM 2529 C CA . ILE A 1 309 ? -14.635 -21.668 2.665 1.00 91.88 309 ILE A CA 1
ATOM 2530 C C . ILE A 1 309 ? -14.288 -23.142 2.416 1.00 91.88 309 ILE A C 1
ATOM 2532 O O . ILE A 1 309 ? -13.927 -23.870 3.338 1.00 91.88 309 ILE A O 1
ATOM 2536 N N . ASP A 1 310 ? -14.411 -23.584 1.171 1.00 94.25 310 ASP A N 1
ATOM 2537 C CA . ASP A 1 310 ? -14.155 -24.942 0.713 1.00 94.25 310 ASP A CA 1
ATOM 2538 C C . ASP A 1 310 ? -12.818 -25.055 -0.048 1.00 94.25 310 ASP A C 1
ATOM 2540 O O . ASP A 1 310 ? -12.586 -26.042 -0.753 1.00 94.25 310 ASP A O 1
ATOM 2544 N N . SER A 1 311 ? -11.926 -24.063 0.069 1.00 96.50 311 SER A N 1
ATOM 2545 C CA . SER A 1 311 ? -10.540 -24.166 -0.400 1.00 96.50 311 SER A CA 1
ATOM 2546 C C . SER A 1 311 ? -9.724 -25.111 0.483 1.00 96.50 311 SER A C 1
ATOM 2548 O O . SER A 1 311 ? -9.687 -24.994 1.714 1.00 96.50 311 SER A O 1
ATOM 2550 N N . THR A 1 312 ? -9.027 -26.053 -0.150 1.00 97.31 312 THR A N 1
ATOM 2551 C CA . THR A 1 312 ? -8.162 -27.033 0.518 1.00 97.31 312 THR A CA 1
ATOM 2552 C C . THR A 1 312 ? -6.709 -26.539 0.540 1.00 97.31 312 THR A C 1
ATOM 2554 O O . THR A 1 312 ? -6.380 -25.566 -0.144 1.00 97.31 312 THR A O 1
ATOM 2557 N N . PRO A 1 313 ? -5.809 -27.161 1.326 1.00 97.50 313 PRO A N 1
ATOM 2558 C CA . PRO A 1 313 ? -4.378 -26.857 1.247 1.00 97.50 313 PRO A CA 1
ATOM 2559 C C . PRO A 1 313 ? -3.816 -26.952 -0.177 1.00 97.50 313 PRO A C 1
ATOM 2561 O O . PRO A 1 313 ? -3.010 -26.119 -0.580 1.00 97.50 313 PRO A O 1
ATOM 2564 N N . GLU A 1 314 ? -4.277 -27.929 -0.957 1.00 97.94 314 GLU A N 1
ATOM 2565 C CA . GLU A 1 314 ? -3.845 -28.156 -2.336 1.00 97.94 314 GLU A CA 1
ATOM 2566 C C . GLU A 1 314 ? -4.296 -27.019 -3.258 1.00 97.94 314 GLU A C 1
ATOM 2568 O O . GLU A 1 314 ? -3.467 -26.469 -3.978 1.00 97.94 314 GLU A O 1
ATOM 2573 N N . SER A 1 315 ? -5.568 -26.605 -3.189 1.00 98.06 315 SER A N 1
ATOM 2574 C CA . SER A 1 315 ? -6.073 -25.515 -4.036 1.00 98.06 315 SER A CA 1
ATOM 2575 C C . SER A 1 315 ? -5.462 -24.158 -3.671 1.00 98.06 315 SER A C 1
ATOM 2577 O O . SER A 1 315 ? -5.247 -23.320 -4.543 1.00 98.06 315 SER A O 1
ATOM 2579 N N . ARG A 1 316 ? -5.132 -23.929 -2.389 1.00 98.00 316 ARG A N 1
ATOM 2580 C CA . ARG A 1 316 ? -4.389 -22.728 -1.968 1.00 98.00 316 ARG A CA 1
ATOM 2581 C C . ARG A 1 316 ? -2.962 -22.718 -2.506 1.00 98.00 316 ARG A C 1
ATOM 2583 O O . ARG A 1 316 ? -2.498 -21.672 -2.945 1.00 98.00 316 ARG A O 1
ATOM 2590 N N . LEU A 1 317 ? -2.273 -23.859 -2.489 1.00 97.62 317 LEU A N 1
ATOM 2591 C CA . LEU A 1 317 ? -0.935 -23.977 -3.072 1.00 97.62 317 LEU A CA 1
ATOM 2592 C C . LEU A 1 317 ? -0.954 -23.767 -4.587 1.00 97.62 317 LEU A C 1
ATOM 2594 O O . LEU A 1 317 ? -0.092 -23.062 -5.100 1.00 97.62 317 LEU A O 1
ATOM 2598 N N . GLU A 1 318 ? -1.941 -24.328 -5.287 1.00 98.06 318 GLU A N 1
ATOM 2599 C CA . GLU A 1 318 ? -2.150 -24.098 -6.720 1.00 98.06 318 GLU A CA 1
ATOM 2600 C C . GLU A 1 318 ? -2.322 -22.604 -7.030 1.00 98.06 318 GLU A C 1
ATOM 2602 O O . GLU A 1 318 ? -1.606 -22.069 -7.875 1.00 98.06 318 GLU A O 1
ATOM 2607 N N . PHE A 1 319 ? -3.165 -21.898 -6.266 1.00 98.31 319 PHE A N 1
ATOM 2608 C CA . PHE A 1 319 ? -3.310 -20.444 -6.384 1.00 98.31 319 PHE A CA 1
ATOM 2609 C C . PHE A 1 319 ? -1.988 -19.693 -6.188 1.00 98.31 319 PHE A C 1
ATOM 2611 O O . PHE A 1 319 ? -1.678 -18.781 -6.951 1.00 98.31 319 PHE A O 1
ATOM 2618 N N . GLU A 1 320 ? -1.190 -20.058 -5.183 1.00 97.25 320 GLU A N 1
ATOM 2619 C CA . GLU A 1 320 ? 0.111 -19.423 -4.933 1.00 97.25 320 GLU A CA 1
ATOM 2620 C C . GLU A 1 320 ? 1.111 -19.677 -6.069 1.00 97.25 320 GLU A C 1
ATOM 2622 O O . GLU A 1 320 ? 1.865 -18.772 -6.436 1.00 97.25 320 GLU A O 1
ATOM 2627 N N . TYR A 1 321 ? 1.118 -20.883 -6.648 1.00 97.38 321 TYR A N 1
ATOM 2628 C CA . TYR A 1 321 ? 1.964 -21.195 -7.798 1.00 97.38 321 TYR A CA 1
ATOM 2629 C C . TYR A 1 321 ? 1.577 -20.369 -9.024 1.00 97.38 321 TYR A C 1
ATOM 2631 O O . TYR A 1 321 ? 2.466 -19.794 -9.653 1.00 97.38 321 TYR A O 1
ATOM 2639 N N . GLU A 1 322 ? 0.283 -20.245 -9.321 1.00 98.00 322 GLU A N 1
ATOM 2640 C CA . GLU A 1 322 ? -0.198 -19.412 -10.428 1.00 98.00 322 GLU A CA 1
ATOM 2641 C C . GLU A 1 322 ? 0.051 -17.919 -10.177 1.00 98.00 322 GLU A C 1
ATOM 2643 O O . GLU A 1 322 ? 0.523 -17.205 -11.063 1.00 98.00 322 GLU A O 1
ATO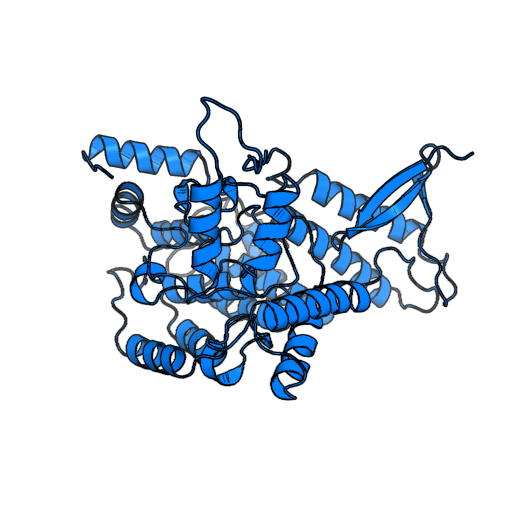M 2648 N N . LEU A 1 323 ? -0.147 -17.436 -8.946 1.00 97.00 323 LEU A N 1
ATOM 2649 C CA . LEU A 1 323 ? 0.219 -16.073 -8.555 1.00 97.00 323 LEU A CA 1
ATOM 2650 C C . LEU A 1 323 ? 1.713 -15.804 -8.801 1.00 97.00 323 LEU A C 1
ATOM 2652 O O . LEU A 1 323 ? 2.064 -14.776 -9.386 1.00 97.00 323 LEU A O 1
ATOM 2656 N N . ASP A 1 324 ? 2.606 -16.703 -8.376 1.00 95.69 324 ASP A N 1
ATOM 2657 C CA . ASP A 1 324 ? 4.049 -16.571 -8.607 1.00 95.69 324 ASP A CA 1
ATOM 2658 C C . ASP A 1 324 ? 4.398 -16.690 -10.111 1.00 95.69 324 ASP A C 1
ATOM 2660 O O . ASP A 1 324 ? 5.259 -15.947 -10.603 1.00 95.69 324 ASP A O 1
ATOM 2664 N N . ALA A 1 325 ? 3.710 -17.552 -10.870 1.00 97.00 325 ALA A N 1
ATOM 2665 C CA . ALA A 1 325 ? 3.880 -17.696 -12.316 1.00 97.00 325 ALA A CA 1
ATOM 2666 C C . ALA A 1 325 ? 3.493 -16.411 -13.062 1.00 97.00 325 ALA A C 1
ATOM 2668 O O . ALA A 1 325 ? 4.302 -15.874 -13.825 1.00 97.00 325 ALA A O 1
ATOM 2669 N N . TYR A 1 326 ? 2.315 -15.850 -12.782 1.00 97.06 326 TYR A N 1
ATOM 2670 C CA . TYR A 1 326 ? 1.861 -14.592 -13.369 1.00 97.06 326 TYR A CA 1
ATOM 2671 C C . TYR A 1 326 ? 2.723 -13.410 -12.956 1.00 97.06 326 TYR A C 1
ATOM 2673 O O . TYR A 1 326 ? 3.105 -12.607 -13.811 1.00 97.06 326 TYR A O 1
ATOM 2681 N N . ARG A 1 327 ? 3.135 -13.330 -11.686 1.00 94.31 327 ARG A N 1
ATOM 2682 C CA . ARG A 1 327 ? 4.091 -12.308 -11.239 1.00 94.31 327 ARG A CA 1
ATOM 2683 C C . ARG A 1 327 ? 5.380 -12.366 -12.037 1.00 94.31 327 ARG A C 1
ATOM 2685 O O . ARG A 1 327 ? 5.903 -11.322 -12.400 1.00 94.31 327 ARG A O 1
ATOM 2692 N N . ASN A 1 328 ? 5.909 -13.546 -12.337 1.00 92.75 328 ASN A N 1
ATOM 2693 C CA . ASN A 1 328 ? 7.145 -13.650 -13.107 1.00 92.75 328 ASN A CA 1
ATOM 2694 C C . ASN A 1 328 ? 6.935 -13.417 -14.610 1.00 92.75 328 ASN A C 1
ATOM 2696 O O . ASN A 1 328 ? 7.739 -12.720 -15.227 1.00 92.75 328 ASN A O 1
ATOM 2700 N N . GLY A 1 329 ? 5.851 -13.939 -15.186 1.00 93.69 329 GLY A N 1
ATOM 2701 C CA . GLY A 1 329 ? 5.556 -13.838 -16.617 1.00 93.69 329 GLY A CA 1
ATOM 2702 C C . GLY A 1 329 ? 5.044 -12.468 -17.073 1.00 93.69 329 GLY A C 1
ATOM 2703 O O . GLY A 1 329 ? 5.197 -12.121 -18.243 1.00 93.69 329 GLY A O 1
ATOM 2704 N N . MET A 1 330 ? 4.451 -11.673 -16.175 1.00 95.19 330 MET A N 1
ATOM 2705 C CA . MET A 1 330 ? 3.819 -10.390 -16.522 1.00 95.19 330 MET A CA 1
ATOM 2706 C C . MET A 1 330 ? 4.590 -9.147 -16.060 1.00 95.19 330 MET A C 1
ATOM 2708 O O . MET A 1 330 ? 4.192 -8.033 -16.412 1.00 95.19 330 MET A O 1
ATOM 2712 N N . LYS A 1 331 ? 5.702 -9.323 -15.333 1.00 92.56 331 LYS A N 1
ATOM 2713 C CA . LYS A 1 331 ? 6.594 -8.239 -14.892 1.00 92.56 331 LYS A CA 1
ATOM 2714 C C . LYS A 1 331 ? 7.037 -7.358 -16.057 1.00 92.56 331 LYS A C 1
ATOM 2716 O O . LYS A 1 331 ? 7.482 -7.841 -17.100 1.00 92.56 331 LYS A O 1
ATOM 2721 N N . THR A 1 332 ? 7.025 -6.046 -15.844 1.00 94.31 332 THR A N 1
ATOM 2722 C CA . THR A 1 332 ? 7.619 -5.107 -16.800 1.00 94.31 332 THR A CA 1
ATOM 2723 C C . THR A 1 332 ? 9.138 -5.296 -16.888 1.00 94.31 332 THR A C 1
ATOM 2725 O O . THR A 1 332 ? 9.835 -5.353 -15.881 1.00 94.31 332 THR A O 1
ATOM 2728 N N . ARG A 1 333 ? 9.679 -5.401 -18.104 1.00 94.06 333 ARG A N 1
ATOM 2729 C CA . ARG A 1 333 ? 11.094 -5.725 -18.369 1.00 94.06 333 ARG A CA 1
ATOM 2730 C C . ARG A 1 333 ? 12.029 -4.526 -18.158 1.00 94.06 333 ARG A C 1
ATOM 2732 O O . ARG A 1 333 ? 12.666 -4.061 -19.093 1.00 94.06 333 ARG A O 1
ATOM 2739 N N . PHE A 1 334 ? 12.093 -4.006 -16.931 1.00 96.88 334 PHE A N 1
ATOM 2740 C CA . PHE A 1 334 ? 13.018 -2.924 -16.561 1.00 96.88 334 PHE A CA 1
ATOM 2741 C C . PHE A 1 334 ? 14.498 -3.338 -16.632 1.00 96.88 334 PHE A C 1
ATOM 2743 O O . PHE A 1 334 ? 15.378 -2.493 -16.609 1.00 96.88 334 PHE A O 1
ATOM 2750 N N . ASP A 1 335 ? 14.796 -4.632 -16.689 1.00 96.31 335 ASP A N 1
ATOM 2751 C CA . ASP A 1 335 ? 16.147 -5.156 -16.891 1.00 96.31 335 ASP A CA 1
ATOM 2752 C C . ASP A 1 335 ? 16.624 -5.096 -18.349 1.00 96.31 335 ASP A C 1
ATOM 2754 O O . ASP A 1 335 ? 17.799 -5.350 -18.598 1.00 96.31 335 ASP A O 1
ATOM 2758 N N . GLY A 1 336 ? 15.750 -4.785 -19.311 1.00 95.81 336 GLY A N 1
ATOM 2759 C CA . GLY A 1 336 ? 16.104 -4.588 -20.720 1.00 95.81 336 GLY A CA 1
ATOM 2760 C C . GLY A 1 336 ? 16.303 -3.112 -21.069 1.00 95.81 336 GLY A C 1
ATOM 2761 O O . GLY A 1 336 ? 15.661 -2.244 -20.487 1.00 95.81 336 GLY A O 1
ATOM 2762 N N . ASP A 1 337 ? 17.174 -2.829 -22.039 1.00 96.62 337 ASP A N 1
ATOM 2763 C CA . ASP A 1 337 ? 17.370 -1.467 -22.552 1.00 96.62 337 ASP A CA 1
ATOM 2764 C C . ASP A 1 337 ? 16.209 -1.024 -23.462 1.00 96.62 337 ASP A C 1
ATOM 2766 O O . ASP A 1 337 ? 15.501 -1.840 -24.057 1.00 96.62 337 ASP A O 1
ATOM 2770 N N . ASN A 1 338 ? 16.035 0.289 -23.598 1.00 96.75 338 ASN A N 1
ATOM 2771 C CA . ASN A 1 338 ? 14.979 0.895 -24.399 1.00 96.75 338 ASN A CA 1
ATOM 2772 C C . ASN A 1 338 ? 15.219 0.666 -25.912 1.00 96.75 338 ASN A C 1
ATOM 2774 O O . ASN A 1 338 ? 16.269 1.065 -26.433 1.00 96.75 338 ASN A O 1
ATOM 2778 N N . PRO A 1 339 ? 14.246 0.101 -26.657 1.00 96.69 339 PRO A N 1
ATOM 2779 C CA . PRO A 1 339 ? 14.357 -0.119 -28.099 1.00 96.69 339 PRO A CA 1
ATOM 2780 C C . PRO A 1 339 ? 14.596 1.159 -28.915 1.00 96.69 339 PRO A C 1
ATOM 2782 O O . PRO A 1 339 ? 13.968 2.196 -28.700 1.00 96.69 339 PRO A O 1
ATOM 2785 N N . ASN A 1 340 ? 15.435 1.072 -29.950 1.00 97.50 340 ASN A N 1
ATOM 2786 C CA . ASN A 1 340 ? 15.783 2.203 -30.823 1.00 97.50 340 ASN A CA 1
ATOM 2787 C C . ASN A 1 340 ? 14.579 2.778 -31.589 1.00 97.50 340 ASN A C 1
ATOM 2789 O O . ASN A 1 340 ? 14.600 3.954 -31.976 1.00 97.50 340 ASN A O 1
ATOM 2793 N N . HIS A 1 341 ? 13.563 1.940 -31.826 1.00 97.12 341 HIS A N 1
ATOM 2794 C CA . HIS A 1 341 ? 12.347 2.289 -32.559 1.00 97.12 341 HIS A CA 1
ATOM 2795 C C . HIS A 1 341 ? 11.331 3.071 -31.711 1.00 97.12 341 HIS A C 1
ATOM 2797 O O . HIS A 1 341 ? 10.403 3.646 -32.277 1.00 97.12 341 HIS A O 1
ATOM 2803 N N . TRP A 1 342 ? 11.485 3.113 -30.381 1.00 97.31 342 TRP A N 1
ATOM 2804 C CA . TRP A 1 342 ? 10.611 3.918 -29.529 1.00 97.31 342 TRP A CA 1
ATOM 2805 C C . TRP A 1 342 ? 10.779 5.410 -29.818 1.00 97.31 342 TRP A C 1
ATOM 2807 O O . TRP A 1 342 ? 11.879 5.907 -30.088 1.00 97.31 342 TRP A O 1
ATOM 2817 N N . SER A 1 343 ? 9.669 6.142 -29.742 1.00 97.19 343 SER A N 1
ATOM 2818 C CA . SER A 1 343 ? 9.692 7.598 -29.703 1.00 97.19 343 SER A CA 1
ATOM 2819 C C . SER A 1 343 ? 10.308 8.081 -28.388 1.00 97.19 343 SER A C 1
ATOM 2821 O O . SER A 1 343 ? 10.357 7.360 -27.388 1.00 97.19 343 SER A O 1
ATOM 2823 N N . LYS A 1 344 ? 10.754 9.340 -28.363 1.00 96.50 344 LYS A N 1
ATOM 2824 C CA . LYS A 1 344 ? 11.274 9.953 -27.134 1.00 96.50 344 LYS A CA 1
ATOM 2825 C C . LYS A 1 344 ? 10.228 9.952 -26.008 1.00 96.50 344 LYS A C 1
ATOM 2827 O O . LYS A 1 344 ? 10.561 9.635 -24.877 1.00 96.50 344 LYS A O 1
ATOM 2832 N N . GLU A 1 345 ? 8.964 10.209 -26.334 1.00 95.88 345 GLU A N 1
ATOM 2833 C CA . GLU A 1 345 ? 7.854 10.203 -25.370 1.00 95.88 345 GLU A CA 1
ATOM 2834 C C . GLU A 1 345 ? 7.604 8.810 -24.766 1.00 95.88 345 GLU A C 1
ATOM 2836 O O . GLU A 1 345 ? 7.288 8.691 -23.583 1.00 95.88 345 GLU A O 1
ATOM 2841 N N . GLN A 1 346 ? 7.754 7.738 -25.557 1.00 96.44 346 GLN A N 1
ATOM 2842 C CA . GLN A 1 346 ? 7.639 6.364 -25.054 1.00 96.44 346 GLN A CA 1
ATOM 2843 C C . GLN A 1 346 ? 8.765 6.037 -24.067 1.00 96.44 346 GLN A C 1
ATOM 2845 O O . GLN A 1 346 ? 8.495 5.480 -23.002 1.00 96.44 346 GLN A O 1
ATOM 2850 N N . VAL A 1 347 ? 9.999 6.429 -24.401 1.00 97.44 347 VAL A N 1
ATOM 2851 C CA . VAL A 1 347 ? 11.173 6.288 -23.527 1.00 97.44 347 VAL A CA 1
ATOM 2852 C C . VAL A 1 347 ? 10.978 7.063 -22.226 1.00 97.44 347 VAL A C 1
ATOM 2854 O O . VAL A 1 347 ? 11.133 6.492 -21.150 1.00 97.44 347 VAL A O 1
ATOM 2857 N N . GLU A 1 348 ? 10.567 8.329 -22.305 1.00 96.88 348 GLU A N 1
ATOM 2858 C CA . GLU A 1 348 ? 10.304 9.165 -21.129 1.00 96.88 348 GLU A CA 1
ATOM 2859 C C . GLU A 1 348 ? 9.220 8.554 -20.232 1.00 96.88 348 GLU A C 1
ATOM 2861 O O . GLU A 1 348 ? 9.428 8.423 -19.028 1.00 96.88 348 GLU A O 1
ATOM 2866 N N . ARG A 1 349 ? 8.099 8.084 -20.799 1.00 96.69 349 ARG A N 1
ATOM 2867 C CA . ARG A 1 349 ? 7.033 7.420 -20.027 1.00 96.69 349 ARG A CA 1
ATOM 2868 C C . ARG A 1 349 ? 7.536 6.157 -19.322 1.00 96.69 349 ARG A C 1
ATOM 2870 O O . ARG A 1 349 ? 7.196 5.924 -18.160 1.00 96.69 349 ARG A O 1
ATOM 2877 N N . PHE A 1 350 ? 8.316 5.326 -20.010 1.00 97.19 350 PHE A N 1
ATOM 2878 C CA . PHE A 1 350 ? 8.870 4.101 -19.432 1.00 97.19 350 PHE A CA 1
ATOM 2879 C C . PHE A 1 350 ? 9.859 4.408 -18.299 1.00 97.19 350 PHE A C 1
ATOM 2881 O O . PHE A 1 350 ? 9.766 3.829 -17.214 1.00 97.19 350 PHE A O 1
ATOM 2888 N N . ASN A 1 351 ? 10.738 5.387 -18.517 1.00 98.00 351 ASN A N 1
ATOM 2889 C CA . ASN A 1 351 ? 11.706 5.872 -17.538 1.00 98.00 351 ASN A CA 1
ATOM 2890 C C . ASN A 1 351 ? 11.015 6.455 -16.297 1.00 98.00 351 ASN A C 1
ATOM 2892 O O . ASN A 1 351 ? 11.370 6.115 -15.167 1.00 98.00 351 ASN A O 1
ATOM 2896 N N . ASP A 1 352 ? 9.988 7.281 -16.493 1.00 97.75 352 ASP A N 1
ATOM 2897 C CA . ASP A 1 352 ? 9.179 7.823 -15.405 1.00 97.75 352 ASP A CA 1
ATOM 2898 C C . ASP A 1 352 ? 8.505 6.698 -14.611 1.00 97.75 352 ASP A C 1
ATOM 2900 O O . ASP A 1 352 ? 8.471 6.748 -13.379 1.00 97.75 352 ASP A O 1
ATOM 2904 N N . THR A 1 353 ? 7.981 5.671 -15.292 1.00 97.75 353 THR A N 1
ATOM 2905 C CA . THR A 1 353 ? 7.316 4.524 -14.646 1.00 97.75 353 THR A CA 1
ATOM 2906 C C . THR A 1 353 ? 8.292 3.772 -13.745 1.00 97.75 353 THR A C 1
ATOM 2908 O O . THR A 1 353 ? 7.962 3.476 -12.597 1.00 97.75 353 THR A O 1
ATOM 2911 N N . LEU A 1 354 ? 9.522 3.534 -14.213 1.00 98.38 354 LEU A N 1
ATOM 2912 C CA . LEU A 1 354 ? 10.588 2.932 -13.409 1.00 98.38 354 LEU A CA 1
ATOM 2913 C C . LEU A 1 354 ? 10.861 3.743 -12.128 1.00 98.38 354 LEU A C 1
ATOM 2915 O O . LEU A 1 354 ? 10.948 3.174 -11.036 1.00 98.38 354 LEU A O 1
ATOM 2919 N N . ILE A 1 355 ? 10.939 5.073 -12.234 1.00 98.50 355 ILE A N 1
ATOM 2920 C CA . ILE A 1 355 ? 11.136 5.957 -11.076 1.00 98.50 355 ILE A CA 1
ATOM 2921 C C . ILE A 1 355 ? 9.941 5.909 -10.122 1.00 98.50 355 ILE A C 1
ATOM 2923 O O . ILE A 1 355 ? 10.138 5.802 -8.911 1.00 98.50 355 ILE A O 1
ATOM 2927 N N . LEU A 1 356 ? 8.711 5.976 -10.633 1.00 98.12 356 LEU A N 1
ATOM 2928 C CA . LEU A 1 356 ? 7.513 5.945 -9.798 1.00 98.12 356 LEU A CA 1
ATOM 2929 C C . LEU A 1 356 ? 7.390 4.611 -9.049 1.00 98.12 356 LEU A C 1
ATOM 2931 O O . LEU A 1 356 ? 7.187 4.610 -7.835 1.00 98.12 356 LEU A O 1
ATOM 2935 N N . CYS A 1 357 ? 7.629 3.486 -9.726 1.00 98.19 357 CYS A N 1
ATOM 2936 C CA . CYS A 1 357 ? 7.675 2.162 -9.105 1.00 98.19 357 CYS A CA 1
ATOM 2937 C C . CYS A 1 357 ? 8.773 2.055 -8.037 1.00 98.19 357 CYS A C 1
ATOM 2939 O O . CYS A 1 357 ? 8.555 1.437 -6.996 1.00 98.19 357 CYS A O 1
ATOM 2941 N N . ALA A 1 358 ? 9.937 2.681 -8.241 1.00 98.38 358 ALA A N 1
ATOM 2942 C CA . ALA A 1 358 ? 10.987 2.748 -7.223 1.00 98.38 358 ALA A CA 1
ATOM 2943 C C . ALA A 1 358 ? 10.557 3.535 -5.984 1.00 98.38 358 ALA A C 1
ATOM 2945 O O . ALA A 1 358 ? 10.797 3.081 -4.864 1.00 98.38 358 ALA A O 1
ATOM 2946 N N . LYS A 1 359 ? 9.877 4.671 -6.164 1.00 98.25 359 LYS A N 1
ATOM 2947 C CA . LYS A 1 359 ? 9.336 5.453 -5.045 1.00 98.25 359 LYS A CA 1
ATOM 2948 C C . LYS A 1 359 ? 8.231 4.697 -4.305 1.00 98.25 359 LYS A C 1
ATOM 2950 O O . LYS A 1 359 ? 8.240 4.685 -3.079 1.00 98.25 359 LYS A O 1
ATOM 2955 N N . LEU A 1 360 ? 7.336 4.012 -5.020 1.00 97.69 360 LEU A N 1
ATOM 2956 C CA . LEU A 1 360 ? 6.323 3.126 -4.430 1.00 97.69 360 LEU A CA 1
ATOM 2957 C C . LEU A 1 360 ? 6.973 2.010 -3.610 1.00 97.69 360 LEU A C 1
ATOM 2959 O O . LEU A 1 360 ? 6.690 1.882 -2.425 1.00 97.69 360 LEU A O 1
ATOM 2963 N N . ALA A 1 361 ? 7.929 1.281 -4.185 1.00 96.88 361 ALA A N 1
ATOM 2964 C CA . ALA A 1 361 ? 8.681 0.250 -3.474 1.00 96.88 361 ALA A CA 1
ATOM 2965 C C . ALA A 1 361 ? 9.401 0.785 -2.218 1.00 96.88 361 ALA A C 1
ATOM 2967 O O . ALA A 1 361 ? 9.468 0.085 -1.207 1.00 96.88 361 ALA A O 1
ATOM 2968 N N . ALA A 1 362 ? 9.932 2.011 -2.274 1.00 97.06 362 ALA A N 1
ATOM 2969 C CA . ALA A 1 362 ? 10.633 2.650 -1.163 1.00 97.06 362 ALA A CA 1
ATOM 2970 C C . ALA A 1 362 ? 9.692 3.149 -0.053 1.00 97.06 362 ALA A C 1
ATOM 2972 O O . ALA A 1 362 ? 10.082 3.128 1.115 1.00 97.06 362 ALA A O 1
ATOM 2973 N N . LEU A 1 363 ? 8.485 3.603 -0.404 1.00 96.62 363 LEU A N 1
ATOM 2974 C CA . LEU A 1 363 ? 7.525 4.236 0.509 1.00 96.62 363 LEU A CA 1
ATOM 2975 C C . LEU A 1 363 ? 6.409 3.301 0.993 1.00 96.62 363 LEU A C 1
ATOM 2977 O O . LEU A 1 363 ? 5.678 3.666 1.913 1.00 96.62 363 LEU A O 1
ATOM 2981 N N . THR A 1 364 ? 6.267 2.105 0.421 1.00 96.25 364 THR A N 1
ATOM 2982 C CA . THR A 1 364 ? 5.384 1.067 0.968 1.00 96.25 364 THR A CA 1
ATOM 2983 C C . THR A 1 364 ? 5.878 0.657 2.360 1.00 96.25 364 THR A C 1
ATOM 2985 O O . THR A 1 364 ? 7.042 0.273 2.490 1.00 96.25 364 THR A O 1
ATOM 2988 N N . PRO A 1 365 ? 5.040 0.720 3.411 1.00 95.81 365 PRO A N 1
ATOM 2989 C CA . PRO A 1 365 ? 5.443 0.295 4.748 1.00 95.81 365 PRO A CA 1
ATOM 2990 C C . PRO A 1 365 ? 5.838 -1.191 4.791 1.00 95.81 365 PRO A C 1
ATOM 2992 O O . PRO A 1 365 ? 5.153 -2.001 4.161 1.00 95.81 365 PRO A O 1
ATOM 2995 N N . PRO A 1 366 ? 6.856 -1.589 5.584 1.00 95.12 366 PRO A N 1
ATOM 2996 C CA . PRO A 1 366 ? 7.227 -2.998 5.746 1.00 95.12 366 PRO A CA 1
ATOM 2997 C C . PRO A 1 366 ? 6.054 -3.879 6.181 1.00 95.12 366 PRO A C 1
ATOM 2999 O O . PRO A 1 366 ? 5.848 -4.955 5.633 1.00 95.12 366 PRO A O 1
ATOM 3002 N N . GLN A 1 367 ? 5.240 -3.370 7.107 1.00 95.12 367 GLN A N 1
ATOM 3003 C CA . GLN A 1 367 ? 4.079 -4.053 7.688 1.00 95.12 367 GLN A CA 1
ATOM 3004 C C . GLN A 1 367 ? 2.778 -3.833 6.892 1.00 95.12 367 GLN A C 1
ATOM 3006 O O . GLN A 1 367 ? 1.691 -4.136 7.384 1.00 95.12 367 GLN A O 1
ATOM 3011 N N . GLY A 1 368 ? 2.866 -3.264 5.684 1.00 94.69 368 GLY A N 1
ATOM 3012 C CA . GLY A 1 368 ? 1.706 -2.925 4.863 1.00 94.69 368 GLY A CA 1
ATOM 3013 C C . GLY A 1 368 ? 0.828 -1.812 5.438 1.00 94.69 368 GLY A C 1
ATOM 3014 O O . GLY A 1 368 ? 1.174 -1.137 6.412 1.00 94.69 368 GLY A O 1
ATOM 3015 N N . TYR A 1 369 ? -0.327 -1.610 4.807 1.00 96.06 369 TYR A N 1
ATOM 3016 C CA . TYR A 1 369 ? -1.297 -0.603 5.227 1.00 96.06 369 TYR A CA 1
ATOM 3017 C C . TYR A 1 369 ? -2.194 -1.132 6.346 1.00 96.06 369 TYR A C 1
ATOM 3019 O O . TYR A 1 369 ? -2.601 -2.291 6.360 1.00 96.06 369 TYR A O 1
ATOM 3027 N N . THR A 1 370 ? -2.521 -0.255 7.288 1.00 93.12 370 THR A N 1
ATOM 3028 C CA . THR A 1 370 ? -3.218 -0.591 8.536 1.00 93.12 370 THR A CA 1
ATOM 3029 C C . THR A 1 370 ? -4.587 -1.243 8.309 1.00 93.12 370 THR A C 1
ATOM 3031 O O . THR A 1 370 ? -4.898 -2.241 8.949 1.00 93.12 370 THR A O 1
ATOM 3034 N N . ASN A 1 371 ? -5.370 -0.720 7.358 1.00 92.31 371 ASN A N 1
ATOM 3035 C CA . ASN A 1 371 ? -6.746 -1.163 7.091 1.00 92.31 371 ASN A CA 1
ATOM 3036 C C . ASN A 1 371 ? -6.874 -2.047 5.833 1.00 92.31 371 ASN A C 1
ATOM 3038 O O . ASN A 1 371 ? -7.982 -2.327 5.389 1.00 92.31 371 ASN A O 1
ATOM 3042 N N . ALA A 1 372 ? -5.750 -2.440 5.232 1.00 95.69 372 ALA A N 1
ATOM 3043 C CA . ALA A 1 372 ? -5.702 -3.271 4.031 1.00 95.69 372 ALA A CA 1
ATOM 3044 C C . ALA A 1 372 ? -4.591 -4.323 4.192 1.00 95.69 372 ALA A C 1
ATOM 3046 O O . ALA A 1 372 ? -3.531 -4.203 3.570 1.00 95.69 372 ALA A O 1
ATOM 3047 N N . PRO A 1 373 ? -4.777 -5.291 5.110 1.00 95.62 373 PRO A N 1
ATOM 3048 C CA . PRO A 1 373 ? -3.783 -6.323 5.367 1.00 95.62 373 PRO A CA 1
ATOM 3049 C C . PRO A 1 373 ? -3.633 -7.249 4.156 1.00 95.62 373 PRO A C 1
ATOM 3051 O O . PRO A 1 373 ? -4.621 -7.614 3.523 1.00 95.62 373 PRO A O 1
ATOM 3054 N N . TYR A 1 374 ? -2.407 -7.672 3.860 1.00 95.88 374 TYR A N 1
ATOM 3055 C CA . TYR A 1 374 ? -2.166 -8.661 2.809 1.00 95.88 374 TYR A CA 1
ATOM 3056 C C . TYR A 1 374 ? -2.708 -10.037 3.214 1.00 95.88 374 TYR A C 1
ATOM 3058 O O . TYR A 1 374 ? -2.611 -10.427 4.379 1.00 95.88 374 TYR A O 1
ATOM 3066 N N . TYR A 1 375 ? -3.245 -10.778 2.249 1.00 96.38 375 TYR A N 1
ATOM 3067 C CA . TYR A 1 375 ? -3.500 -12.206 2.397 1.00 96.38 375 TYR A CA 1
ATOM 3068 C C . TYR A 1 375 ? -2.185 -12.990 2.297 1.00 96.38 375 TYR A C 1
ATOM 3070 O O . TYR A 1 375 ? -1.354 -12.706 1.435 1.00 96.38 375 TYR A O 1
ATOM 3078 N N . TYR A 1 376 ? -2.028 -14.007 3.141 1.00 94.56 376 TYR A N 1
ATOM 3079 C CA . TYR A 1 376 ? -1.011 -15.043 2.987 1.00 94.56 376 TYR A CA 1
ATOM 3080 C C . TYR A 1 376 ? -1.694 -16.397 3.113 1.00 94.56 376 TYR A C 1
ATOM 3082 O O . TYR A 1 376 ? -2.381 -16.627 4.110 1.00 94.56 376 TYR A O 1
ATOM 3090 N N . SER A 1 377 ? -1.480 -17.316 2.168 1.00 96.12 377 SER A N 1
ATOM 3091 C CA . SER A 1 377 ? -1.938 -18.685 2.402 1.00 96.12 377 SER A CA 1
ATOM 3092 C C . SER A 1 377 ? -1.250 -19.265 3.650 1.00 96.12 377 SER A C 1
ATOM 3094 O O . SER A 1 377 ? -0.054 -19.017 3.886 1.00 96.12 377 SER A O 1
ATOM 3096 N N . PRO A 1 378 ? -1.973 -20.056 4.463 1.00 96.94 378 PRO A N 1
ATOM 3097 C CA . PRO A 1 378 ? -1.394 -20.786 5.585 1.00 96.94 378 PRO A CA 1
ATOM 3098 C C . PRO A 1 378 ? -0.137 -21.573 5.195 1.00 96.94 378 PRO A C 1
ATOM 3100 O O . PRO A 1 378 ? 0.837 -21.608 5.950 1.00 96.94 378 PRO A O 1
ATOM 3103 N N . GLU A 1 379 ? -0.139 -22.171 4.007 1.00 96.94 379 GLU A N 1
ATOM 3104 C CA . GLU A 1 379 ? 0.944 -22.988 3.474 1.00 96.94 379 GLU A CA 1
ATOM 3105 C C . GLU A 1 379 ? 2.174 -22.141 3.109 1.00 96.94 379 GLU A C 1
ATOM 3107 O O . GLU A 1 379 ? 3.302 -22.496 3.471 1.00 96.94 379 GLU A O 1
ATOM 3112 N N . ARG A 1 380 ? 1.984 -20.970 2.481 1.00 95.56 380 ARG A N 1
ATOM 3113 C CA . ARG A 1 380 ? 3.083 -20.028 2.221 1.00 95.56 380 ARG A CA 1
ATOM 3114 C C . ARG A 1 380 ? 3.688 -19.507 3.519 1.00 95.56 380 ARG A C 1
ATOM 3116 O O . ARG A 1 380 ? 4.912 -19.411 3.621 1.00 95.56 380 ARG A O 1
ATOM 3123 N N . LEU A 1 381 ? 2.860 -19.204 4.519 1.00 96.25 381 LEU A N 1
ATOM 3124 C CA . LEU A 1 381 ? 3.338 -18.755 5.828 1.00 96.25 381 LEU A CA 1
ATOM 3125 C C . LEU A 1 381 ? 4.189 -19.836 6.513 1.00 96.25 381 LEU A C 1
ATOM 3127 O O . LEU A 1 381 ? 5.237 -19.531 7.083 1.00 96.25 381 LEU A O 1
ATOM 3131 N N . GLU A 1 382 ? 3.786 -21.104 6.402 1.00 97.06 382 GLU A N 1
ATOM 3132 C CA . GLU A 1 382 ? 4.557 -22.243 6.908 1.00 97.06 382 GLU A CA 1
ATOM 3133 C C . GLU A 1 382 ? 5.898 -22.409 6.201 1.00 97.06 382 GLU A C 1
ATOM 3135 O O . GLU A 1 382 ? 6.916 -22.630 6.859 1.00 97.06 382 GLU A O 1
ATOM 3140 N N . PHE A 1 383 ? 5.919 -22.262 4.875 1.00 96.62 383 PHE A N 1
ATOM 3141 C CA . PHE A 1 383 ? 7.161 -22.272 4.110 1.00 96.62 383 PHE A CA 1
ATOM 3142 C C . PHE A 1 383 ? 8.114 -21.167 4.586 1.00 96.62 383 PHE A C 1
ATOM 3144 O O . PHE A 1 383 ? 9.292 -21.427 4.823 1.00 96.62 383 PHE A O 1
ATOM 3151 N N . ILE A 1 384 ? 7.619 -19.943 4.784 1.00 96.56 384 ILE A N 1
ATOM 3152 C CA . ILE A 1 384 ? 8.432 -18.813 5.259 1.00 96.56 384 ILE A CA 1
ATOM 3153 C C . ILE A 1 384 ? 8.965 -19.074 6.681 1.00 96.56 384 ILE A C 1
ATOM 3155 O O . ILE A 1 384 ? 10.141 -18.817 6.951 1.00 96.56 384 ILE A O 1
ATOM 3159 N N . TYR A 1 385 ? 8.132 -19.622 7.572 1.00 97.19 385 TYR A N 1
ATOM 3160 C CA . TYR A 1 385 ? 8.514 -19.981 8.942 1.00 97.19 385 TYR A CA 1
ATOM 3161 C C . TYR A 1 385 ? 9.621 -21.037 8.981 1.00 97.19 385 TYR A C 1
ATOM 3163 O O . TYR A 1 385 ? 10.659 -20.815 9.602 1.00 97.19 385 TYR A O 1
ATOM 3171 N N . LYS A 1 386 ? 9.447 -22.148 8.255 1.00 96.50 386 LYS A N 1
ATOM 3172 C CA . LYS A 1 386 ? 10.432 -23.243 8.191 1.00 96.50 386 LYS A CA 1
ATOM 3173 C C . LYS A 1 386 ? 11.774 -22.812 7.600 1.00 96.50 386 LYS A C 1
ATOM 3175 O O . LYS A 1 386 ? 12.794 -23.407 7.921 1.00 96.50 386 LYS A O 1
ATOM 3180 N N . ASN A 1 387 ? 11.784 -21.774 6.766 1.00 97.06 387 ASN A N 1
ATOM 3181 C CA . ASN A 1 387 ? 13.000 -21.204 6.185 1.00 97.06 387 ASN A CA 1
ATOM 3182 C C . ASN A 1 387 ? 13.623 -20.079 7.036 1.00 97.06 387 ASN A C 1
ATOM 3184 O O . ASN A 1 387 ? 14.449 -19.333 6.519 1.00 97.06 387 ASN A O 1
ATOM 3188 N N . HIS A 1 388 ? 13.238 -19.930 8.311 1.00 95.81 388 HIS A N 1
ATOM 3189 C CA . HIS A 1 388 ? 13.765 -18.904 9.226 1.00 95.81 388 HIS A CA 1
ATOM 3190 C C . HIS A 1 388 ? 13.550 -17.455 8.747 1.00 95.81 388 HIS A C 1
ATOM 3192 O O . HIS A 1 388 ? 14.307 -16.557 9.109 1.00 95.81 388 HIS A O 1
ATOM 3198 N N . ASN A 1 389 ? 12.509 -17.214 7.943 1.00 96.62 389 ASN A N 1
ATOM 3199 C CA . ASN A 1 389 ? 12.250 -15.914 7.316 1.00 96.62 389 ASN A CA 1
ATOM 3200 C C . ASN A 1 389 ? 10.944 -15.257 7.788 1.00 96.62 389 ASN A C 1
ATOM 3202 O O . ASN A 1 389 ? 10.597 -14.175 7.309 1.00 96.62 389 ASN A O 1
ATOM 3206 N N . LEU A 1 390 ? 10.193 -15.882 8.707 1.00 96.94 390 LEU A N 1
ATOM 3207 C CA . LEU A 1 390 ? 8.921 -15.325 9.174 1.00 96.94 390 LEU A CA 1
ATOM 3208 C C . LEU A 1 390 ? 9.169 -14.224 10.197 1.00 96.94 390 LEU A C 1
ATOM 3210 O O . LEU A 1 390 ? 9.389 -14.487 11.377 1.00 96.94 390 LEU A O 1
ATOM 3214 N N . ASP A 1 391 ? 9.164 -12.985 9.721 1.00 96.75 391 ASP A N 1
ATOM 3215 C CA . ASP A 1 391 ? 9.375 -11.801 10.541 1.00 96.75 391 ASP A CA 1
ATOM 3216 C C . ASP A 1 391 ? 8.146 -11.514 11.406 1.00 96.75 391 ASP A C 1
ATOM 3218 O O . ASP A 1 391 ? 7.101 -11.096 10.907 1.00 96.75 391 ASP A O 1
ATOM 3222 N N . ARG A 1 392 ? 8.288 -11.685 12.722 1.00 96.38 392 ARG A N 1
ATOM 3223 C CA . ARG A 1 392 ? 7.212 -11.468 13.698 1.00 96.38 392 ARG A CA 1
ATOM 3224 C C . ARG A 1 392 ? 6.652 -10.049 13.686 1.00 96.38 392 ARG A C 1
ATOM 3226 O O . ARG A 1 392 ? 5.546 -9.824 14.162 1.00 96.38 392 ARG A O 1
ATOM 3233 N N . LEU A 1 393 ? 7.420 -9.077 13.192 1.00 96.44 393 LEU A N 1
ATOM 3234 C CA . LEU A 1 393 ? 6.965 -7.694 13.092 1.00 96.44 393 LEU A CA 1
ATOM 3235 C C . LEU A 1 393 ? 5.915 -7.519 11.990 1.00 96.44 393 LEU A C 1
ATOM 3237 O O . LEU A 1 393 ? 5.225 -6.509 11.988 1.00 96.44 393 LEU A O 1
ATOM 3241 N N . LEU A 1 394 ? 5.753 -8.485 11.084 1.00 96.06 394 LEU A N 1
ATOM 3242 C CA . LEU A 1 394 ? 4.738 -8.446 10.031 1.00 96.06 394 LEU A CA 1
ATOM 3243 C C . LEU A 1 394 ? 3.372 -8.992 10.478 1.00 96.06 394 LEU A C 1
ATOM 3245 O O . LEU A 1 394 ? 2.460 -9.038 9.655 1.00 96.06 394 LEU A O 1
ATOM 3249 N N . ASP A 1 395 ? 3.201 -9.378 11.751 1.00 96.81 395 ASP A N 1
ATOM 3250 C CA . ASP A 1 395 ? 1.897 -9.816 12.262 1.00 96.81 395 ASP A CA 1
ATOM 3251 C C . ASP A 1 395 ? 0.870 -8.676 12.110 1.00 96.81 395 ASP A C 1
ATOM 3253 O O . ASP A 1 395 ? 1.040 -7.592 12.690 1.00 96.81 395 ASP A O 1
ATOM 3257 N N . PRO A 1 396 ? -0.212 -8.882 11.333 1.00 96.38 396 PRO A N 1
ATOM 3258 C CA . PRO A 1 396 ? -1.163 -7.821 11.036 1.00 96.38 396 PRO A CA 1
ATOM 3259 C C . PRO A 1 396 ? -1.935 -7.357 12.279 1.00 96.38 396 PRO A C 1
ATOM 3261 O O . PRO A 1 396 ? -2.522 -6.274 12.252 1.00 96.38 396 PRO A O 1
ATOM 3264 N N . ARG A 1 397 ? -1.903 -8.115 13.382 1.00 96.81 397 ARG A N 1
ATOM 3265 C CA . ARG A 1 397 ? -2.565 -7.800 14.657 1.00 96.81 397 ARG A CA 1
ATOM 3266 C C . ARG A 1 397 ? -1.781 -6.819 15.525 1.00 96.81 397 ARG A C 1
ATOM 3268 O O . ARG A 1 397 ? -2.291 -6.367 16.547 1.00 96.81 397 ARG A O 1
ATOM 3275 N N . ILE A 1 398 ? -0.560 -6.448 15.129 1.00 97.62 398 ILE A N 1
ATOM 3276 C CA . ILE A 1 398 ? 0.206 -5.399 15.810 1.00 97.62 398 ILE A CA 1
ATOM 3277 C C . ILE A 1 398 ? -0.554 -4.064 15.693 1.00 97.62 398 ILE A C 1
ATOM 3279 O O . ILE A 1 398 ? -0.794 -3.619 14.560 1.00 97.62 398 ILE A O 1
ATOM 3283 N N . PRO A 1 399 ? -0.900 -3.403 16.823 1.00 97.81 399 PRO A N 1
ATOM 3284 C CA . PRO A 1 399 ? -1.584 -2.111 16.825 1.00 97.81 399 PRO A CA 1
ATOM 3285 C C . PRO A 1 399 ? -0.892 -1.085 15.935 1.00 97.81 399 PRO A C 1
ATOM 3287 O O . PRO A 1 399 ? 0.340 -1.015 15.909 1.00 97.81 399 PRO A O 1
ATOM 3290 N N . ALA A 1 400 ? -1.675 -0.252 15.246 1.00 97.50 400 ALA A N 1
ATOM 3291 C CA . ALA A 1 400 ? -1.153 0.705 14.267 1.00 97.50 400 ALA A CA 1
ATOM 3292 C C . ALA A 1 400 ? -0.042 1.595 14.846 1.00 97.50 400 ALA A C 1
ATOM 3294 O O . ALA A 1 400 ? 0.988 1.801 14.204 1.00 97.50 400 ALA A O 1
ATOM 3295 N N . ILE A 1 401 ? -0.208 2.051 16.092 1.00 97.62 401 ILE A N 1
ATOM 3296 C CA . ILE A 1 401 ? 0.758 2.922 16.770 1.00 97.62 401 ILE A CA 1
ATOM 3297 C C . ILE A 1 401 ? 2.108 2.251 17.045 1.00 97.62 401 ILE A C 1
ATOM 3299 O O . ILE A 1 401 ? 3.104 2.952 17.202 1.00 97.62 401 ILE A O 1
ATOM 3303 N N . TYR A 1 402 ? 2.172 0.918 17.094 1.00 97.19 402 TYR A N 1
ATOM 3304 C CA . TYR A 1 402 ? 3.402 0.154 17.339 1.00 97.19 402 TYR A CA 1
ATOM 3305 C C . TYR A 1 402 ? 4.053 -0.366 16.057 1.00 97.19 402 TYR A C 1
ATOM 3307 O O . TYR A 1 402 ? 5.096 -1.017 16.116 1.00 97.19 402 TYR A O 1
ATOM 3315 N N . ARG A 1 403 ? 3.473 -0.062 14.892 1.00 96.50 403 ARG A N 1
ATOM 3316 C CA . ARG A 1 403 ? 4.093 -0.365 13.604 1.00 96.50 403 ARG A CA 1
ATOM 3317 C C . ARG A 1 403 ? 5.282 0.562 13.345 1.00 96.50 403 ARG A C 1
ATOM 3319 O O . ARG A 1 403 ? 5.300 1.720 13.763 1.00 96.50 403 ARG A O 1
ATOM 3326 N N . TYR A 1 404 ? 6.272 0.050 12.624 1.00 95.62 404 TYR A N 1
ATOM 3327 C CA . TYR A 1 404 ? 7.549 0.697 12.334 1.00 95.62 404 TYR A CA 1
ATOM 3328 C C . TYR A 1 404 ? 7.389 2.027 11.589 1.00 95.62 404 TYR A C 1
ATOM 3330 O O . TYR A 1 404 ? 8.133 2.970 11.824 1.00 95.62 404 TYR A O 1
ATOM 3338 N N . ASN A 1 405 ? 6.401 2.124 10.697 1.00 94.62 405 ASN A N 1
ATOM 3339 C CA . ASN A 1 405 ? 6.132 3.333 9.921 1.00 94.62 405 ASN A CA 1
ATOM 3340 C C . ASN A 1 405 ? 5.349 4.410 10.693 1.00 94.62 405 ASN A C 1
ATOM 3342 O O . ASN A 1 405 ? 5.138 5.499 10.149 1.00 94.62 405 ASN A O 1
ATOM 3346 N N . PHE A 1 406 ? 4.886 4.122 11.914 1.00 97.44 406 PHE A N 1
ATOM 3347 C CA . PHE A 1 406 ? 4.164 5.092 12.729 1.00 97.44 406 PHE A CA 1
ATOM 3348 C C . PHE A 1 406 ? 5.149 6.093 13.362 1.00 97.44 406 PHE A C 1
ATOM 3350 O O . PHE A 1 406 ? 6.138 5.661 13.954 1.00 97.44 406 PHE A O 1
ATOM 3357 N N . PRO A 1 407 ? 4.916 7.419 13.270 1.00 96.94 407 PRO A N 1
ATOM 3358 C CA . PRO A 1 407 ? 5.869 8.407 13.776 1.00 96.94 407 PRO A CA 1
ATOM 3359 C C . PRO A 1 407 ? 6.098 8.296 15.287 1.00 96.94 407 PRO A C 1
ATOM 3361 O O . PRO A 1 407 ? 5.145 8.388 16.065 1.00 96.94 407 PRO A O 1
ATOM 3364 N N . GLU A 1 408 ? 7.363 8.185 15.705 1.00 96.25 408 GLU A N 1
ATOM 3365 C CA . GLU A 1 408 ? 7.733 8.068 17.125 1.00 96.25 408 GLU A CA 1
ATOM 3366 C C . GLU A 1 408 ? 7.205 9.245 17.949 1.00 96.25 408 GLU A C 1
ATOM 3368 O O . GLU A 1 408 ? 6.538 9.053 18.959 1.00 96.25 408 GLU A O 1
ATOM 3373 N N . SER A 1 409 ? 7.375 10.470 17.446 1.00 96.81 409 SER A N 1
ATOM 3374 C CA . SER A 1 409 ? 6.907 11.684 18.124 1.00 96.81 409 SER A CA 1
ATOM 3375 C C . SER A 1 409 ? 5.390 11.722 18.334 1.00 96.81 409 SER A C 1
ATOM 3377 O O . SER A 1 409 ? 4.906 12.374 19.259 1.00 96.81 409 SER A O 1
ATOM 3379 N N . LEU A 1 410 ? 4.609 11.036 17.492 1.00 98.00 410 LEU A N 1
ATOM 3380 C CA . LEU A 1 410 ? 3.166 10.902 17.686 1.00 98.00 410 LEU A CA 1
ATOM 3381 C C . LEU A 1 410 ? 2.842 9.787 18.686 1.00 98.00 410 LEU A C 1
ATOM 3383 O O . LEU A 1 410 ? 1.941 9.958 19.505 1.00 98.00 410 LEU A O 1
ATOM 3387 N N . ARG A 1 411 ? 3.591 8.678 18.667 1.00 97.94 411 ARG A N 1
ATOM 3388 C CA . ARG A 1 411 ? 3.472 7.611 19.671 1.00 97.94 411 ARG A CA 1
ATOM 3389 C C . ARG A 1 411 ? 3.756 8.145 21.076 1.00 97.94 411 ARG A C 1
ATOM 3391 O O . ARG A 1 411 ? 2.966 7.895 21.982 1.00 97.94 411 ARG A O 1
ATOM 3398 N N . GLU A 1 412 ? 4.816 8.930 21.240 1.00 97.88 412 GLU A N 1
ATOM 3399 C CA . GLU A 1 412 ? 5.171 9.584 22.505 1.00 97.88 412 GLU A CA 1
ATOM 3400 C C . GLU A 1 412 ? 4.053 10.510 23.000 1.00 97.88 412 GLU A C 1
ATOM 3402 O O . GLU A 1 412 ? 3.690 10.463 24.173 1.00 97.88 412 GLU A O 1
ATOM 3407 N N . LYS A 1 413 ? 3.436 11.300 22.106 1.00 98.06 413 LYS A N 1
ATOM 3408 C CA . LYS A 1 413 ? 2.280 12.150 22.449 1.00 98.06 413 LYS A CA 1
ATOM 3409 C C . LYS A 1 413 ? 1.084 11.336 22.944 1.00 98.06 413 LYS A C 1
ATOM 3411 O O . LYS A 1 413 ? 0.467 11.716 23.936 1.00 98.06 413 LYS A O 1
ATOM 3416 N N . ILE A 1 414 ? 0.775 10.217 22.288 1.00 98.50 414 ILE A N 1
ATOM 3417 C CA . ILE A 1 414 ? -0.312 9.312 22.697 1.00 98.50 414 ILE A CA 1
ATOM 3418 C C . ILE A 1 414 ? -0.023 8.721 24.085 1.00 98.50 414 ILE A C 1
ATOM 3420 O O . ILE A 1 414 ? -0.897 8.711 24.950 1.00 98.50 414 ILE A O 1
ATOM 3424 N N . GLN A 1 415 ? 1.208 8.264 24.325 1.00 97.12 415 GLN A N 1
ATOM 3425 C CA . GLN A 1 415 ? 1.620 7.698 25.613 1.00 97.12 415 GLN A CA 1
ATOM 3426 C C . GLN A 1 415 ? 1.620 8.743 26.737 1.00 97.12 415 GLN A C 1
ATOM 3428 O O . GLN A 1 415 ? 1.164 8.453 27.844 1.00 97.12 415 GLN A O 1
ATOM 3433 N N . ALA A 1 416 ? 2.092 9.960 26.459 1.00 97.81 416 ALA A N 1
ATOM 3434 C CA . ALA A 1 416 ? 2.066 11.069 27.407 1.00 97.81 416 ALA A CA 1
ATOM 3435 C C . ALA A 1 416 ? 0.627 11.426 27.801 1.00 97.81 416 ALA A C 1
ATOM 3437 O O . ALA A 1 416 ? 0.329 11.5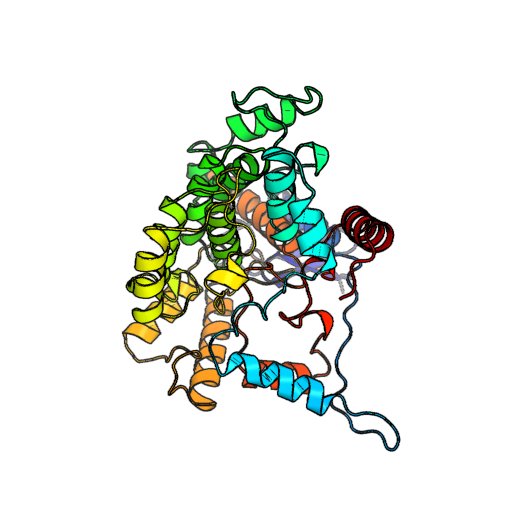12 28.991 1.00 97.81 416 ALA A O 1
ATOM 3438 N N . TYR A 1 417 ? -0.273 11.524 26.817 1.00 98.19 417 TYR A N 1
ATOM 3439 C CA . TYR A 1 417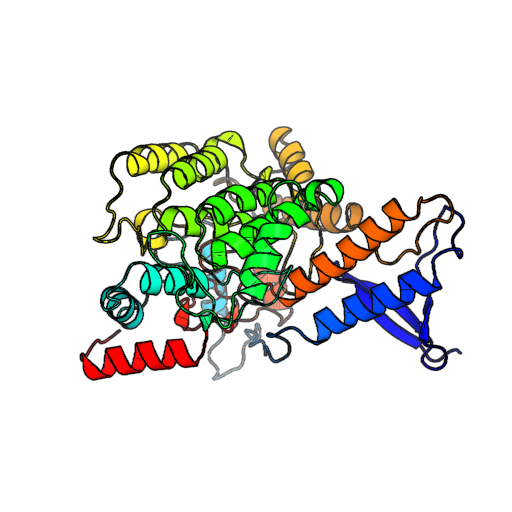 ? -1.698 11.755 27.050 1.00 98.19 417 TYR A CA 1
ATOM 3440 C C . TYR A 1 417 ? -2.323 10.645 27.909 1.00 98.19 417 TYR A C 1
ATOM 3442 O O . TYR A 1 417 ? -3.021 10.916 28.885 1.00 98.19 417 TYR A O 1
ATOM 3450 N N . ALA A 1 418 ? -2.028 9.379 27.599 1.00 97.81 418 ALA A N 1
ATOM 3451 C CA . ALA A 1 418 ? -2.519 8.250 28.383 1.00 97.81 418 ALA A CA 1
ATOM 3452 C C . ALA A 1 418 ? -2.046 8.296 29.843 1.00 97.81 418 ALA A C 1
ATOM 3454 O O . ALA A 1 418 ? -2.837 8.049 30.754 1.00 97.81 418 ALA A O 1
ATOM 3455 N N . LYS A 1 419 ? -0.780 8.665 30.070 1.00 97.44 419 LYS A N 1
ATOM 3456 C CA . LYS A 1 419 ? -0.206 8.827 31.409 1.00 97.44 419 LYS A CA 1
ATOM 3457 C C . LYS A 1 419 ? -0.861 9.975 32.179 1.00 97.44 419 LYS A C 1
ATOM 3459 O O . LYS A 1 419 ? -1.220 9.784 33.336 1.00 97.44 419 LYS A O 1
ATOM 3464 N N . GLU A 1 420 ? -1.030 11.136 31.550 1.00 97.75 420 GLU A N 1
ATOM 3465 C CA . GLU A 1 420 ? -1.661 12.319 32.154 1.00 97.75 420 GLU A CA 1
ATOM 3466 C C . GLU A 1 420 ? -3.106 12.037 32.591 1.00 97.75 420 GLU A C 1
ATOM 3468 O O . GLU A 1 420 ? -3.529 12.438 33.674 1.00 97.75 420 GLU A O 1
ATOM 3473 N N . HIS A 1 421 ? -3.842 11.273 31.784 1.00 97.62 421 HIS A N 1
ATOM 3474 C CA . HIS A 1 421 ? -5.251 10.964 32.019 1.00 97.62 421 HIS A CA 1
ATOM 3475 C C . HIS A 1 421 ? -5.504 9.586 32.655 1.00 97.62 421 HIS A C 1
ATOM 3477 O O . HIS A 1 421 ? -6.652 9.150 32.725 1.00 97.62 421 HIS A O 1
ATOM 3483 N N . ASN A 1 422 ? -4.465 8.904 33.154 1.00 96.75 422 ASN A N 1
ATOM 3484 C CA . ASN A 1 422 ? -4.555 7.591 33.812 1.00 96.75 422 ASN A CA 1
ATOM 3485 C C . ASN A 1 422 ? -5.266 6.501 32.978 1.00 96.75 422 ASN A C 1
ATOM 3487 O O . ASN A 1 422 ? -5.964 5.638 33.518 1.00 96.75 422 ASN A O 1
ATOM 3491 N N . ILE A 1 423 ? -5.083 6.520 31.658 1.00 96.38 423 ILE A N 1
ATOM 3492 C CA . ILE A 1 423 ? -5.647 5.526 30.740 1.00 96.38 423 ILE A CA 1
ATOM 3493 C C . ILE A 1 423 ? -4.764 4.276 30.763 1.00 96.38 423 ILE A C 1
ATOM 3495 O O . ILE A 1 423 ? -3.574 4.334 30.461 1.00 96.38 423 ILE A O 1
ATOM 3499 N N . LYS A 1 424 ? -5.358 3.136 31.125 1.00 89.56 424 LYS A N 1
ATOM 3500 C CA . LYS A 1 424 ? -4.706 1.818 31.134 1.00 89.56 424 LYS A CA 1
ATOM 3501 C C . LYS A 1 424 ? -5.150 1.010 29.918 1.00 89.56 424 LYS A C 1
ATOM 3503 O O . LYS A 1 424 ? -6.322 1.106 29.554 1.00 89.56 424 LYS A O 1
ATOM 3508 N N . GLU A 1 425 ? -4.234 0.233 29.334 1.00 84.50 425 GLU A N 1
ATOM 3509 C CA . GLU A 1 425 ? -4.502 -0.670 28.194 1.00 84.50 425 GLU A CA 1
ATOM 3510 C C . GLU A 1 425 ? -5.438 -1.838 28.518 1.00 84.50 425 GLU A C 1
ATOM 3512 O O . GLU A 1 425 ? -5.673 -2.152 29.707 1.00 84.50 425 GLU A O 1
#

Radius of gyration: 22.35 Å; chains: 1; bounding box: 65×58×66 Å

Organism: NCBI:txid3158229

Foldseek 3Di:
DQDWDWFAFQAGDIWIARPPPRQTDFDDDPFDFDPCRVVLSVLRVLLRVLQCPFPCVVPDFDFAACDDDPPDDHCVVVLVVLLVCLLAWHDQQQFQHQDLLNVVVLVVDDDLQVNLLVLCLLQLDAQLVDHDDSVLFLQADPVRHGVDCVCVVVQVVLVCQEDCNCCLLPLLRNLSSLVSVSRNNDLVSLVSNLSLLQWLPLLNSLSSLLSSQQSQNLCSLVVVLCCQPPVALSNQFHNDNPLSVVSVVCSVDPPADPNNGRPSVSNVSNAGAGAGLAAASHDQTGRSVLSVVLVVCCVVVVAPDCNDNPHDPVRVVVSVVSSVVCSVVVGDSSSHGDHPPDDPVRVVSVSVVSNSSSSCNSSAFNLGTRRHHHRDNSVNSVVCNVVSNNGPLNSSSNHSCPRPSNDPVVNVVSVVSCVVVVPDD

pLDDT: mean 95.43, std 3.71, range [56.91, 98.62]

Secondary structure (DSSP, 8-state):
---EEEEE-TTS-EEEEETTT--EEPBP-SS---SSHHHHHHHHHHHHHHHHT-TTTT----B---S--TTS--SHHHHHHHHHGGGSSPPTTTSSPPPHHHHHHHHH--SHHHHHHHHHHHHT---SSS---GGGTT-B-TTS-BSSGGGHHHHHHHHHHSGGGGGGG-HHHHHHHHHHHHHTT-HHHHHHHGGGGGSS-HHHHHHHHHHHHHTT-THHHHHHHHIIIIIGGGGT----HHHHHHHHHHTTS----TTS--TTHHHHH----B--S-BTTB---TT-HHHHHHHHHHHHTSS--TTSTT--HHHHHHHHHHHHHHHHHH---TTBPPPTTS-HHHHHHHHHHHHHHHHHHHHS-TT-BTTBPBP--HHHHHHHHHTT--BGGG-TTS-GGGSTTS-HHHHHHHHHHHHHTT---

Sequence (425 aa):
MSDTYMIYAPNGLGVEVDKKTNEIYFAQSADPVGKYTKEYTKVFFKAWEIKQNSPYKDYKPKYLDPNFYTGERSTLLEFKDWQSIYLKDPIKGAIAPWTKAEKAYYKSLKTKRERYKYLIIRSGLRSTVIDIPYDAYCNVDEKGNLINKDYKELYKEVEANRGMANMHKGWLFMAEWELAAGILGDIKGFVGALQLSMTGFKARTQAINFLLIQLGHEQGFKSLYDSYAYRDLTDGIHKNPLKAQMLKDFSKNPPYDEFGMLPFLDELIGVDWVIDPNRYRFAEDEKGRVNDALKDDVEKGTLKDPRDIDSTPESRLEFEYELDAYRNGMKTRFDGDNPNHWSKEQVERFNDTLILCAKLAALTPPQGYTNAPYYYSPERLEFIYKNHNLDRLLDPRIPAIYRYNFPESLREKIQAYAKEHNIKE